Protein AF-A0A842U580-F1 (afdb_monomer_lite)

Foldseek 3Di:
DPFDWFKWADDDDPVCVVVVCNQDTDGDPPDDLVLADPLQSVLVVVQVVQVWHWGIWTAGNSNQTAETATEQGDSDPRARQNHAEYHYEHAAWDDLVHVLNHLNHQYYATAYADAADQSVLSNQNHAYYHYHHAHHAAHPAQHEDANHAEYHYHYAHHQDLQRLLSYHHQNHAYYHPAQYQHADPLECPSCLSNQNYAEYEHDNYAHAEADYDHANARHAYYEHAHYAHQYYPEDAHPARHAEYEHANYCHQAQDHCLHHARHAEYEHENHLHLYDPNPVNHPHHFAYDYPPPPGCDDVPLVVNLVVNVVSLQDPADDDADPDPDFPPDPPPDDDDPPPDFDFPDKDDLDPFWIWTFTQDVPNPDATDIFIGGNNGTDHFDFRDGQHDDPVCVVVVVPQPASVSSSVSRDPPRDDDDPCVVPPDHNVSNRVVVNVLSNSCVVVLNPCRSDPPRPSQVVLVSVVVVPDPSSLVVNLVVLLCCQQAPDPVSVVVCVVVVVCVSDDPVSVVPRDRD

Secondary structure (DSSP, 8-state):
--PPPEEEEEP-SHHHHHTT-TT-EEE-TT--GGGS-HHHHHHHHHHHHTT-EEEEEEE-TTS-EEEEEEES---TT---TT--EEEEE-TT---HHHHHH-TT-SEEEEES--S--GGGGG-TT--EEEEEESS-----S-EE-TT--EEEEEES----GGGGGGEE-TT--EEE-TTS-----S-SGGGTT-TT--EEE--SS---EEEE-S--TT--EEE--SS---EEEEE---TT--EEE--SS---B--S-TT-TT--EEE-TT----B-TTGGG-TT--EEE-TT---S-SSHHHHHHHHHHHHS----------S-----------SS---PPPEEEEEEEETTEEEEEEPPTTS-SS-EEEEEETTEE------------TTSHHHHTT--SHHHHHHHH-S-TTS---GGGS---HHHHHHHHHHHHHHHHHTTT-TTSS-HHHHHHHHHHHHHTT-HHHHHHHHHHHHHHHHHS-HHHHHHHHHTTGGGGS-HHHHHH----

Sequence (513 aa):
MNSKLYYLRFARTSEEREKGLEDRLVMDDDVELNKIHPEDLKTILSLIKRNATIRECGIDEAGCIKDLDLYESDPGDASLPYLRSLTYRNTSGVSEEFVLRHKKLEELHIAGDNARLSWLGHLPNLKYLNFFSRTLTSIQESVKLLLLEELTFSVKSFPSLESFSNLDAPQLKKLDLSSNQISDLCDFEPLAHLTGLEELNISQNEVRILDVSSELPNLRRLDLSNNQIEKIVRIKNLPKLEFLDLCVNPLTALEGFGHLPSLKEIHIYQSPVVSVADLDNLPRLGAIRDFKGDEFASEEKLRHFVIAVKKMGFRAALEYGHEARFDDDYEYGTLFPVVGSPVLRSQRIKPYLEVKLKEPWGGVGPPEVLVYVAGKRFRQCAYLLLQFSTGDVERLERVKSIDDAAETLNRSLHGRYPAKELNISPETEFWAHASNLQAWVEHDYDTRLLHRSLAFPLLKRLTELGDPAAKRAFKEEIARRYAEGNQTVRTFLEEEGYLELLTDDEKHSLKPI

pLDDT: mean 71.79, std 19.75, range [25.0, 98.44]

Structure (mmCIF, N/CA/C/O backbone):
data_AF-A0A842U580-F1
#
_entry.id   AF-A0A842U580-F1
#
loop_
_atom_site.group_PDB
_atom_site.id
_atom_site.type_symbol
_atom_site.label_atom_id
_atom_site.label_alt_id
_atom_site.label_comp_id
_atom_site.label_asym_id
_atom_site.label_entity_id
_atom_site.label_seq_id
_atom_site.pdbx_PDB_ins_code
_atom_site.Cartn_x
_atom_site.Cartn_y
_atom_site.Cartn_z
_atom_site.occupancy
_atom_site.B_iso_or_equiv
_atom_site.auth_seq_id
_atom_site.auth_comp_id
_atom_site.auth_asym_id
_atom_site.auth_atom_id
_atom_site.pdbx_PDB_model_num
ATOM 1 N N . MET A 1 1 ? -27.219 -7.257 12.786 1.00 28.50 1 MET A N 1
ATOM 2 C CA . MET A 1 1 ? -28.533 -6.627 13.035 1.00 28.50 1 MET A CA 1
ATOM 3 C C . MET A 1 1 ? -28.237 -5.209 13.468 1.00 28.50 1 MET A C 1
ATOM 5 O O . MET A 1 1 ? -27.720 -5.038 14.560 1.00 28.50 1 MET A O 1
ATOM 9 N N . ASN A 1 2 ? -28.447 -4.234 12.582 1.00 30.77 2 ASN A N 1
ATOM 10 C CA . ASN A 1 2 ? -28.221 -2.822 12.884 1.00 30.77 2 ASN A CA 1
ATOM 11 C C . ASN A 1 2 ? -29.332 -2.353 13.826 1.00 30.77 2 ASN A C 1
ATOM 13 O O . ASN A 1 2 ? -30.390 -1.928 13.365 1.00 30.77 2 ASN A O 1
ATOM 17 N N . SER A 1 3 ? -29.125 -2.503 15.135 1.00 40.91 3 SER A N 1
ATOM 18 C CA . SER A 1 3 ? -29.920 -1.788 16.131 1.00 40.91 3 SER A CA 1
ATOM 19 C C . SER A 1 3 ? -29.716 -0.300 15.885 1.00 40.91 3 SER A C 1
ATOM 21 O O . SER A 1 3 ? -28.572 0.152 15.838 1.00 40.91 3 SER A O 1
ATOM 23 N N . LYS A 1 4 ? -30.801 0.453 15.686 1.00 45.75 4 LYS A N 1
ATOM 24 C CA . LYS A 1 4 ? -30.717 1.915 15.643 1.00 45.75 4 LYS A CA 1
ATOM 25 C C . LYS A 1 4 ? -30.105 2.387 16.959 1.00 45.75 4 LYS A C 1
ATOM 27 O O . LYS A 1 4 ? -30.684 2.141 18.013 1.00 45.75 4 LYS A O 1
ATOM 32 N N . LEU A 1 5 ? -28.940 3.016 16.874 1.00 53.56 5 LEU A N 1
ATOM 33 C CA . LEU A 1 5 ? -28.308 3.699 17.990 1.00 53.56 5 LEU A CA 1
ATOM 34 C C . LEU A 1 5 ? -28.787 5.143 17.981 1.00 53.56 5 LEU A C 1
ATOM 36 O O . LEU A 1 5 ? -28.793 5.798 16.939 1.00 53.56 5 LEU A O 1
ATOM 40 N N . TYR A 1 6 ? -29.228 5.610 19.139 1.00 55.28 6 TYR A N 1
ATOM 41 C CA . TYR A 1 6 ? -29.557 7.011 19.348 1.00 55.28 6 TYR A CA 1
ATOM 42 C C . TYR A 1 6 ? -28.368 7.686 20.021 1.00 55.28 6 TYR A C 1
ATOM 44 O O . TYR A 1 6 ? -27.931 7.209 21.070 1.00 55.28 6 TYR A O 1
ATOM 52 N N . TYR A 1 7 ? -27.853 8.758 19.419 1.00 53.00 7 TYR A N 1
ATOM 53 C CA . TYR A 1 7 ? -26.649 9.440 19.882 1.00 53.00 7 TYR A CA 1
ATOM 54 C C . TYR A 1 7 ? -26.977 10.659 20.734 1.00 53.00 7 TYR A C 1
ATOM 56 O O . TYR A 1 7 ? -27.822 11.481 20.388 1.00 53.00 7 TYR A O 1
ATOM 64 N N . LEU A 1 8 ? -26.297 10.767 21.872 1.00 59.34 8 LEU A N 1
ATOM 65 C CA . LEU A 1 8 ? -26.447 11.876 22.810 1.00 59.34 8 LEU A CA 1
ATOM 66 C C . LEU A 1 8 ? -25.186 12.722 22.800 1.00 59.34 8 LEU A C 1
ATOM 68 O O . LEU A 1 8 ? -24.102 12.202 23.072 1.00 59.34 8 LEU A O 1
ATOM 72 N N . ARG A 1 9 ? -25.324 14.022 22.533 1.00 51.38 9 ARG A N 1
ATOM 73 C CA . ARG A 1 9 ? -24.218 14.975 22.633 1.00 51.38 9 ARG A CA 1
ATOM 74 C C . ARG A 1 9 ? -24.347 15.799 23.912 1.00 51.38 9 ARG A C 1
ATOM 76 O O . ARG A 1 9 ? -25.419 15.979 24.474 1.00 51.38 9 ARG A O 1
ATOM 83 N N . PHE A 1 10 ? -23.231 16.312 24.405 1.00 54.91 10 PHE A N 1
ATOM 84 C CA . PHE A 1 10 ? -23.255 17.419 25.358 1.00 54.91 10 PHE A CA 1
ATOM 85 C C . PHE A 1 10 ? -23.065 18.729 24.592 1.00 54.91 10 PHE A C 1
ATOM 87 O O . PHE A 1 10 ? -22.198 18.801 23.714 1.00 54.91 10 PHE A O 1
ATOM 94 N N . ALA A 1 11 ? -23.864 19.749 24.928 1.00 45.41 11 ALA A N 1
ATOM 95 C CA . ALA A 1 11 ? -23.719 21.106 24.406 1.00 45.41 11 ALA A CA 1
ATOM 96 C C . ALA A 1 11 ? -22.270 21.585 24.570 1.00 45.41 11 ALA A C 1
ATOM 98 O O . ALA A 1 11 ? -21.667 21.467 25.640 1.00 45.41 11 ALA A O 1
ATOM 99 N N . ARG A 1 12 ? -21.679 22.082 23.484 1.00 46.88 12 ARG A N 1
ATOM 100 C CA . ARG A 1 12 ? -20.253 22.452 23.423 1.00 46.88 12 ARG A CA 1
ATOM 101 C C . ARG A 1 12 ? -19.995 23.756 22.681 1.00 46.88 12 ARG A C 1
ATOM 103 O O . ARG A 1 12 ? -18.831 24.112 22.504 1.00 46.88 12 ARG A O 1
ATOM 110 N N . THR A 1 13 ? -21.020 24.481 22.252 1.00 46.06 13 THR A N 1
ATOM 111 C CA . THR A 1 13 ? -20.805 25.773 21.594 1.00 46.06 13 THR A CA 1
ATOM 112 C C . THR A 1 13 ? -20.714 26.903 22.621 1.00 46.06 13 THR A C 1
ATOM 114 O O . THR A 1 13 ? -21.336 26.878 23.683 1.00 46.06 13 THR A O 1
ATOM 117 N N . SER A 1 14 ? -19.908 27.917 22.308 1.00 44.72 14 SER A N 1
ATOM 118 C CA . SER A 1 14 ? -19.791 29.154 23.088 1.00 44.72 14 SER A CA 1
ATOM 119 C C . SER A 1 14 ? -21.133 29.886 23.248 1.00 44.72 14 SER A C 1
ATOM 121 O O . SER A 1 14 ? -21.361 30.491 24.290 1.00 44.72 14 SER A O 1
ATOM 123 N N . GLU A 1 15 ? -22.049 29.751 22.282 1.00 44.06 15 GLU A N 1
ATOM 124 C CA . GLU A 1 15 ? -23.432 30.255 22.370 1.00 44.06 15 GLU A CA 1
ATOM 125 C C . GLU A 1 15 ? -24.291 29.510 23.408 1.00 44.06 15 GLU A C 1
ATOM 127 O O . GLU A 1 15 ? -25.162 30.105 24.042 1.00 44.06 15 GLU A O 1
ATOM 132 N N . GLU A 1 16 ? -24.074 28.208 23.610 1.00 46.56 16 GLU A N 1
ATOM 133 C CA . GLU A 1 16 ? -24.818 27.412 24.600 1.00 46.56 16 GLU A CA 1
ATOM 134 C C . GLU A 1 16 ? -24.344 27.684 26.035 1.00 46.56 16 GLU A C 1
ATOM 136 O O . GLU A 1 16 ? -25.154 27.651 26.966 1.00 46.56 16 GLU A O 1
ATOM 141 N N . ARG A 1 17 ? -23.061 28.036 26.210 1.00 44.53 17 ARG A N 1
ATOM 142 C CA . ARG A 1 17 ? -22.515 28.523 27.490 1.00 44.53 17 ARG A CA 1
ATOM 143 C C . ARG A 1 17 ? -23.119 29.866 27.896 1.00 44.53 17 ARG A C 1
ATOM 145 O O . ARG A 1 17 ? -23.518 30.028 29.045 1.00 44.53 17 ARG A O 1
ATOM 152 N N . GLU A 1 18 ? -23.288 30.795 26.952 1.00 45.78 18 GLU A N 1
ATOM 153 C CA . GLU A 1 18 ? -23.950 32.086 27.215 1.00 45.78 18 GLU A CA 1
ATOM 154 C C . GLU A 1 18 ? -25.431 31.943 27.606 1.00 45.78 18 GLU A C 1
ATOM 156 O O . GLU A 1 18 ? -25.970 32.794 28.313 1.00 45.78 18 GLU A O 1
ATOM 161 N N . LYS A 1 19 ? -26.092 30.846 27.211 1.00 47.66 19 LYS A N 1
ATOM 162 C CA . LYS A 1 19 ? -27.490 30.546 27.571 1.00 47.66 19 LYS A CA 1
ATOM 163 C C . LYS A 1 19 ? -27.661 29.842 28.926 1.00 47.66 19 LYS A C 1
ATOM 165 O O . LYS A 1 19 ? -28.791 29.508 29.282 1.00 47.66 19 LYS A O 1
ATOM 170 N N . GLY A 1 20 ? -26.588 29.613 29.690 1.00 39.91 20 GLY A N 1
ATOM 171 C CA . GLY A 1 20 ? -26.664 28.999 31.024 1.00 39.91 20 GLY A CA 1
ATOM 172 C C . GLY A 1 20 ? -27.036 27.510 31.015 1.00 39.91 20 GLY A C 1
ATOM 173 O O . GLY A 1 20 ? -27.621 27.013 31.976 1.00 39.91 20 GLY A O 1
ATOM 174 N N . LEU A 1 21 ? -26.726 26.795 29.927 1.00 44.97 21 LEU A N 1
ATOM 175 C CA . LEU A 1 21 ? -27.009 25.362 29.751 1.00 44.97 21 LEU A CA 1
ATOM 176 C C . LEU A 1 21 ? -25.854 24.448 30.203 1.00 44.97 21 LEU A C 1
ATOM 178 O O . LEU A 1 21 ? -25.861 23.266 29.866 1.00 44.97 21 LEU A O 1
ATOM 182 N N . GLU A 1 22 ? -24.889 24.969 30.971 1.00 41.59 22 GLU A N 1
ATOM 183 C CA . GLU A 1 22 ? -23.605 24.312 31.292 1.00 41.59 22 GLU A CA 1
ATOM 184 C C . GLU A 1 22 ? -23.714 22.934 31.983 1.00 41.59 22 GLU A C 1
ATOM 186 O O . GLU A 1 22 ? -22.737 22.194 31.987 1.00 41.59 22 GLU A O 1
ATOM 191 N N . ASP A 1 23 ? -24.902 22.521 32.442 1.00 40.62 23 ASP A N 1
ATOM 192 C CA . ASP A 1 23 ? -25.128 21.255 33.159 1.00 40.62 23 ASP A CA 1
ATOM 193 C C . ASP A 1 23 ? -26.202 20.331 32.541 1.00 40.62 23 ASP A C 1
ATOM 195 O O . ASP A 1 23 ? -26.726 19.437 33.216 1.00 40.62 23 ASP A O 1
ATOM 199 N N . ARG A 1 24 ? -26.602 20.525 31.276 1.00 44.38 24 ARG A N 1
ATOM 200 C CA . ARG A 1 24 ? -27.697 19.739 30.668 1.00 44.38 24 ARG A CA 1
ATOM 201 C C . ARG A 1 24 ? -27.220 18.828 29.535 1.00 44.38 24 ARG A C 1
ATOM 203 O O . ARG A 1 24 ? -26.584 19.287 28.593 1.00 44.38 24 ARG A O 1
ATOM 210 N N . LEU A 1 25 ? -27.585 17.539 29.612 1.00 48.31 25 LEU A N 1
ATOM 211 C CA . LEU A 1 25 ? -27.596 16.636 28.453 1.00 48.31 25 LEU A CA 1
ATOM 212 C C . LEU A 1 25 ? -28.415 17.311 27.345 1.00 48.31 25 LEU A C 1
ATOM 214 O O . LEU A 1 25 ? -29.611 17.537 27.537 1.00 48.31 25 LEU A O 1
ATOM 218 N N . VAL A 1 26 ? -27.788 17.633 26.215 1.00 48.31 26 VAL A N 1
ATOM 219 C CA . VAL A 1 26 ? -28.488 18.153 25.036 1.00 48.31 26 VAL A CA 1
ATOM 220 C C . VAL A 1 26 ? -28.584 17.015 24.038 1.00 48.31 26 VAL A C 1
ATOM 222 O O . VAL A 1 26 ? -27.682 16.742 23.255 1.00 48.31 26 VAL A O 1
ATOM 225 N N . MET A 1 27 ? -29.683 16.284 24.160 1.00 49.81 27 MET A N 1
ATOM 226 C CA . MET A 1 27 ? -30.027 15.194 23.259 1.00 49.81 27 MET A CA 1
ATOM 227 C C . MET A 1 27 ? -30.170 15.724 21.833 1.00 49.81 27 MET A C 1
ATOM 229 O O . MET A 1 27 ? -30.630 16.851 21.657 1.00 49.81 27 MET A O 1
ATOM 233 N N . ASP A 1 28 ? -29.840 14.902 20.833 1.00 50.12 28 ASP A N 1
ATOM 234 C CA . ASP A 1 28 ? -30.402 15.110 19.495 1.00 50.12 28 ASP A CA 1
ATOM 235 C C . ASP A 1 28 ? -31.937 15.145 19.615 1.00 50.12 28 ASP A C 1
ATOM 237 O O . ASP A 1 28 ? -32.496 14.441 20.465 1.00 50.12 28 ASP A O 1
ATOM 241 N N . ASP A 1 29 ? -32.600 15.956 18.787 1.00 46.53 29 ASP A N 1
ATOM 242 C CA . ASP A 1 29 ? -33.983 16.452 18.955 1.00 46.53 29 ASP A CA 1
ATOM 243 C C . ASP A 1 29 ? -35.097 15.378 19.156 1.00 46.53 29 ASP A C 1
ATOM 245 O O . ASP A 1 29 ? -36.244 15.729 19.427 1.00 46.53 29 ASP A O 1
ATOM 249 N N . ASP A 1 30 ? -34.784 14.075 19.118 1.00 49.38 30 ASP A N 1
ATOM 250 C CA . ASP A 1 30 ? -35.731 12.945 19.163 1.00 49.38 30 ASP A CA 1
ATOM 251 C C . ASP A 1 30 ? -35.562 11.951 20.347 1.00 49.38 30 ASP A C 1
ATOM 253 O O . ASP A 1 30 ? -36.291 10.943 20.448 1.00 49.38 30 ASP A O 1
ATOM 257 N N . VAL A 1 31 ? -34.622 12.178 21.275 1.00 54.09 31 VAL A N 1
ATOM 258 C CA . VAL A 1 31 ? -34.337 11.234 22.380 1.00 54.09 31 VAL A CA 1
ATOM 259 C C . VAL A 1 31 ? -34.688 11.850 23.734 1.00 54.09 31 VAL A C 1
ATOM 261 O O . VAL A 1 31 ? -34.175 12.889 24.127 1.00 54.09 31 VAL A O 1
ATOM 264 N N . GLU A 1 32 ? -35.581 11.198 24.479 1.00 60.66 32 GLU A N 1
ATOM 265 C CA . GLU A 1 32 ? -35.983 11.619 25.825 1.00 60.66 32 GLU A CA 1
ATOM 266 C C . GLU A 1 32 ? -35.205 10.825 26.894 1.00 60.66 32 GLU A C 1
ATOM 268 O O . GLU A 1 32 ? -34.912 9.644 26.706 1.00 60.66 32 GLU A O 1
ATOM 273 N N . LEU A 1 33 ? -34.857 11.450 28.036 1.00 63.16 33 LEU A N 1
ATOM 274 C CA . LEU A 1 33 ? -34.000 10.842 29.087 1.00 63.16 33 LEU A CA 1
ATOM 275 C C . LEU A 1 33 ? -34.626 9.578 29.688 1.00 63.16 33 LEU A C 1
ATOM 277 O O . LEU A 1 33 ? -33.924 8.711 30.201 1.00 63.16 33 LEU A O 1
ATOM 281 N N . ASN A 1 34 ? -35.950 9.478 29.601 1.00 66.94 34 ASN A N 1
ATOM 282 C CA . ASN A 1 34 ? -36.748 8.330 30.019 1.00 66.94 34 ASN A CA 1
ATOM 283 C C . ASN A 1 34 ? -36.540 7.080 29.140 1.00 66.94 34 ASN A C 1
ATOM 285 O O . ASN A 1 34 ? -36.937 5.996 29.561 1.00 66.94 34 ASN A O 1
ATOM 289 N N . LYS A 1 35 ? -35.926 7.210 27.953 1.00 75.19 35 LYS A N 1
ATOM 290 C CA . LYS A 1 35 ? -35.611 6.084 27.065 1.00 75.19 35 LYS A CA 1
ATOM 291 C C . LYS A 1 35 ? -34.344 5.345 27.490 1.00 75.19 35 LYS A C 1
ATOM 293 O O . LYS A 1 35 ? -34.139 4.236 27.023 1.00 75.19 35 LYS A O 1
ATOM 298 N N . ILE A 1 36 ? -33.505 5.926 28.354 1.00 82.00 36 ILE A N 1
ATOM 299 C CA . ILE A 1 36 ? -32.275 5.288 28.844 1.00 82.00 36 ILE A CA 1
ATOM 300 C C . ILE A 1 36 ? -32.611 4.395 30.039 1.00 82.00 36 ILE A C 1
ATOM 302 O O . ILE A 1 36 ? -33.335 4.799 30.951 1.00 82.00 36 ILE A O 1
ATOM 306 N N . HIS A 1 37 ? -32.042 3.192 30.068 1.00 87.81 37 HIS A N 1
ATOM 307 C CA . HIS A 1 37 ? -32.190 2.271 31.186 1.00 87.81 37 HIS A CA 1
ATOM 308 C C . HIS A 1 37 ? -31.755 2.950 32.508 1.00 87.81 37 HIS A C 1
ATOM 310 O O . HIS A 1 37 ? -30.664 3.525 32.560 1.00 87.81 37 HIS A O 1
ATOM 316 N N . PRO A 1 38 ? -32.544 2.883 33.603 1.00 85.25 38 PRO A N 1
ATOM 317 C CA . PRO A 1 38 ? -32.305 3.688 34.808 1.00 85.25 38 PRO A CA 1
ATOM 318 C C . PRO A 1 38 ? -30.914 3.526 35.441 1.00 85.25 38 PRO A C 1
ATOM 320 O O . PRO A 1 38 ? -30.326 4.504 35.903 1.00 85.25 38 PRO A O 1
ATOM 323 N N . GLU A 1 39 ? -30.368 2.307 35.448 1.00 87.62 39 GLU A N 1
ATOM 324 C CA . GLU A 1 39 ? -29.025 2.041 35.992 1.00 87.62 39 GLU A CA 1
ATOM 325 C C . GLU A 1 39 ? -27.901 2.592 35.101 1.00 87.62 39 GLU A C 1
ATOM 327 O O . GLU A 1 39 ? -26.893 3.097 35.605 1.00 87.62 39 GLU A O 1
ATOM 332 N N . ASP A 1 40 ? -28.092 2.572 33.781 1.00 88.25 40 ASP A N 1
ATOM 333 C CA . ASP A 1 40 ? -27.128 3.136 32.836 1.00 88.25 40 ASP A CA 1
ATOM 334 C C . ASP A 1 40 ? -27.155 4.667 32.936 1.00 88.25 40 ASP A C 1
ATOM 336 O O . ASP A 1 40 ? -26.106 5.303 33.045 1.00 88.25 40 ASP A O 1
ATOM 340 N N . LEU A 1 41 ? -28.350 5.263 33.038 1.00 84.62 41 LEU A N 1
ATOM 341 C CA . LEU A 1 41 ? -28.523 6.695 33.286 1.00 84.62 41 LEU A CA 1
ATOM 342 C C . LEU A 1 41 ? -27.860 7.125 34.603 1.00 84.62 41 LEU A C 1
ATOM 344 O O . LEU A 1 41 ? -27.151 8.130 34.640 1.00 84.62 41 LEU A O 1
ATOM 348 N N . LYS A 1 42 ? -28.034 6.357 35.684 1.00 85.62 42 LYS A N 1
ATOM 349 C CA . LYS A 1 42 ? -27.370 6.618 36.970 1.00 85.62 42 LYS A CA 1
ATOM 350 C C . LYS A 1 42 ? -25.847 6.575 36.840 1.00 85.62 42 LYS A C 1
ATOM 352 O O . LYS A 1 42 ? -25.165 7.425 37.416 1.00 85.62 42 LYS A O 1
ATOM 357 N N . THR A 1 43 ? -25.324 5.626 36.067 1.00 87.44 43 THR A N 1
ATOM 358 C CA . THR A 1 43 ? -23.889 5.504 35.784 1.00 87.44 43 THR A CA 1
ATOM 359 C C . THR A 1 43 ? -23.371 6.709 35.000 1.00 87.44 43 THR A C 1
ATOM 361 O O . THR A 1 43 ? -22.384 7.319 35.409 1.00 87.44 43 THR A O 1
ATOM 364 N N . ILE A 1 44 ? -24.076 7.126 33.948 1.00 83.19 44 ILE A N 1
ATOM 365 C CA . ILE A 1 44 ? -23.742 8.321 33.160 1.00 83.19 44 ILE A CA 1
ATOM 366 C C . ILE A 1 44 ? -23.750 9.582 34.025 1.00 83.19 44 ILE A C 1
ATOM 368 O O . ILE A 1 44 ? -22.784 10.342 34.018 1.00 83.19 44 ILE A O 1
ATOM 372 N N . LEU A 1 45 ? -24.786 9.779 34.843 1.00 79.25 45 LEU A N 1
ATOM 373 C CA . LEU A 1 45 ? -24.858 10.913 35.767 1.00 79.25 45 LEU A CA 1
ATOM 374 C C . LEU A 1 45 ? -23.722 10.889 36.800 1.00 79.25 45 LEU A C 1
ATOM 376 O O . LEU A 1 45 ? -23.229 11.945 37.192 1.00 79.25 45 LEU A O 1
ATOM 380 N N . SER A 1 46 ? -23.286 9.705 37.238 1.00 82.38 46 SER A N 1
ATOM 381 C CA . SER A 1 46 ? -22.124 9.563 38.122 1.00 82.38 46 SER A CA 1
ATOM 382 C C . SER A 1 46 ? -20.815 9.942 37.425 1.00 82.38 46 SER A C 1
ATOM 384 O O . SER A 1 46 ? -19.985 10.613 38.035 1.00 82.38 46 SER A O 1
ATOM 386 N N . LEU A 1 47 ? -20.630 9.550 36.161 1.00 79.69 47 LEU A N 1
ATOM 387 C CA . LEU A 1 47 ? -19.474 9.946 35.350 1.00 79.69 47 LEU A CA 1
ATOM 388 C C . LEU A 1 47 ? -19.421 11.471 35.182 1.00 79.69 47 LEU A C 1
ATOM 390 O O . LEU A 1 47 ? -18.391 12.083 35.453 1.00 79.69 47 LEU A O 1
ATOM 394 N N . ILE A 1 48 ? -20.551 12.098 34.847 1.00 74.31 48 ILE A N 1
ATOM 395 C CA . ILE A 1 48 ? -20.659 13.561 34.711 1.00 74.31 48 ILE A CA 1
ATOM 396 C C . ILE A 1 48 ? -20.308 14.263 36.029 1.00 74.31 48 ILE A C 1
ATOM 398 O O . ILE A 1 48 ? -19.523 15.207 36.037 1.00 74.31 48 ILE A O 1
ATOM 402 N N . LYS A 1 49 ? -20.804 13.766 37.173 1.00 75.38 49 LYS A N 1
ATOM 403 C CA . LYS A 1 49 ? -20.449 14.303 38.503 1.00 75.38 49 LYS A CA 1
ATOM 404 C C . LYS A 1 49 ? -18.957 14.197 38.829 1.00 75.38 49 LYS A C 1
ATOM 406 O O . LYS A 1 49 ? -18.466 14.968 39.647 1.00 75.38 49 LYS A O 1
ATOM 411 N N . ARG A 1 50 ? -18.242 13.254 38.210 1.00 73.56 50 ARG A N 1
ATOM 412 C CA . ARG A 1 50 ? -16.779 13.104 38.295 1.00 73.56 50 ARG A CA 1
ATOM 413 C C . ARG A 1 50 ? -16.037 13.928 37.240 1.00 73.56 50 ARG A C 1
ATOM 415 O O . ARG A 1 50 ? -14.852 13.706 37.021 1.00 73.56 50 ARG A O 1
ATOM 422 N N . ASN A 1 51 ? -16.721 14.883 36.610 1.00 70.38 51 ASN A N 1
ATOM 423 C CA . ASN A 1 51 ? -16.186 15.745 35.564 1.00 70.38 51 ASN A CA 1
ATOM 424 C C . ASN A 1 51 ? -15.766 14.976 34.297 1.00 70.38 51 ASN A C 1
ATOM 426 O O . ASN A 1 51 ? -14.893 15.419 33.552 1.00 70.38 51 ASN A O 1
ATOM 430 N N . ALA A 1 52 ? -16.368 13.804 34.052 1.00 72.50 52 ALA A N 1
ATOM 431 C CA . ALA A 1 52 ? -16.110 13.053 32.837 1.00 72.50 52 ALA A CA 1
ATOM 432 C C . ALA A 1 52 ? -16.742 13.748 31.635 1.00 72.50 52 ALA A C 1
ATOM 434 O O . ALA A 1 52 ? -17.931 14.074 31.647 1.00 72.50 52 ALA A O 1
ATOM 435 N N . THR A 1 53 ? -15.967 13.916 30.567 1.00 74.38 53 THR A N 1
ATOM 436 C CA . THR A 1 53 ? -16.493 14.514 29.347 1.00 74.38 53 THR A CA 1
ATOM 437 C C . THR A 1 53 ? -16.967 13.429 28.391 1.00 74.38 53 THR A C 1
ATOM 439 O O . THR A 1 53 ? -16.156 12.777 27.734 1.00 74.38 53 THR A O 1
ATOM 442 N N . ILE A 1 54 ? -18.284 13.257 28.295 1.00 77.50 54 ILE A N 1
ATOM 443 C CA . ILE A 1 54 ? -18.921 12.326 27.357 1.00 77.50 54 ILE A CA 1
ATOM 444 C C . ILE A 1 54 ? -19.170 13.072 26.046 1.00 77.50 54 ILE A C 1
ATOM 446 O O . ILE A 1 54 ? -19.900 14.065 26.022 1.00 77.50 54 ILE A O 1
ATOM 450 N N . ARG A 1 55 ? -18.531 12.639 24.957 1.00 73.25 55 ARG A N 1
ATOM 451 C CA . ARG A 1 55 ? -18.726 13.247 23.630 1.00 73.25 55 ARG A CA 1
ATOM 452 C C . ARG A 1 55 ? -19.946 12.686 22.920 1.00 73.25 55 ARG A C 1
ATOM 454 O O . ARG A 1 55 ? -20.648 13.442 22.253 1.00 73.25 55 ARG A O 1
ATOM 461 N N . GLU A 1 56 ? -20.141 11.384 23.062 1.00 77.31 56 GLU A N 1
ATOM 462 C CA . GLU A 1 56 ? -21.150 10.614 22.359 1.00 77.31 56 GLU A CA 1
ATOM 463 C C . GLU A 1 56 ? -21.525 9.389 23.198 1.00 77.31 56 GLU A C 1
ATOM 465 O O . GLU A 1 56 ? -20.687 8.814 23.901 1.00 77.31 56 GLU A O 1
ATOM 470 N N . CYS A 1 57 ? -22.798 9.016 23.161 1.00 81.12 57 CYS A N 1
ATOM 471 C CA . CYS A 1 57 ? -23.327 7.840 23.839 1.00 81.12 57 CYS A CA 1
ATOM 472 C C . CYS A 1 57 ? -24.434 7.236 22.977 1.00 81.12 57 CYS A C 1
ATOM 474 O O . CYS A 1 57 ? -25.356 7.962 22.607 1.00 81.12 57 CYS A O 1
ATOM 476 N N . GLY A 1 58 ? -24.323 5.946 22.655 1.00 83.81 58 GLY A N 1
ATOM 477 C CA . GLY A 1 58 ? -25.278 5.194 21.843 1.00 83.81 58 GLY A CA 1
ATOM 478 C C . GLY A 1 58 ? -26.094 4.218 22.691 1.00 83.81 58 GLY A C 1
ATOM 479 O O . GLY A 1 58 ? -25.521 3.406 23.425 1.00 83.81 58 GLY A O 1
ATOM 480 N N . ILE A 1 59 ? -27.424 4.268 22.579 1.00 85.31 59 ILE A N 1
ATOM 481 C CA . ILE A 1 59 ? -28.355 3.344 23.261 1.00 85.31 59 ILE A CA 1
ATOM 482 C C . ILE A 1 59 ? -29.070 2.407 22.281 1.00 85.31 59 ILE A C 1
ATOM 484 O O . ILE A 1 59 ? -29.375 2.803 21.158 1.00 85.31 59 ILE A O 1
ATOM 488 N N . ASP A 1 60 ? -29.360 1.176 22.711 1.00 85.00 60 ASP A N 1
ATOM 489 C CA . ASP A 1 60 ? -30.190 0.230 21.953 1.00 85.00 60 ASP A CA 1
ATOM 490 C C . ASP A 1 60 ? -31.702 0.490 22.120 1.00 85.00 60 ASP A C 1
ATOM 492 O O . ASP A 1 60 ? -32.134 1.381 22.850 1.00 85.00 60 ASP A O 1
ATOM 496 N N . GLU A 1 61 ? -32.533 -0.318 21.453 1.00 81.12 61 GLU A N 1
ATOM 497 C CA . GLU A 1 61 ? -34.002 -0.234 21.541 1.00 81.12 61 GLU A CA 1
ATOM 498 C C . GLU A 1 61 ? -34.554 -0.493 22.954 1.00 81.12 61 GLU A C 1
ATOM 500 O O . GLU A 1 61 ? -35.663 -0.063 23.268 1.00 81.12 61 GLU A O 1
ATOM 505 N N . ALA A 1 62 ? -33.791 -1.184 23.807 1.00 83.75 62 ALA A N 1
ATOM 506 C CA . ALA A 1 62 ? -34.133 -1.420 25.206 1.00 83.75 62 ALA A CA 1
ATOM 507 C C . ALA A 1 62 ? -33.650 -0.285 26.130 1.00 83.75 62 ALA A C 1
ATOM 509 O O . ALA A 1 62 ? -33.860 -0.352 27.343 1.00 83.75 62 ALA A O 1
ATOM 510 N N . GLY A 1 63 ? -33.005 0.746 25.575 1.00 82.06 63 GLY A N 1
ATOM 511 C CA . GLY A 1 63 ? -32.466 1.873 26.323 1.00 82.06 63 GLY A CA 1
ATOM 512 C C . GLY A 1 63 ? -31.112 1.617 26.975 1.00 82.06 63 GLY A C 1
ATOM 513 O O . GLY A 1 63 ? -30.637 2.465 27.731 1.00 82.06 63 GLY A O 1
ATOM 514 N N . CYS A 1 64 ? -30.487 0.463 26.739 1.00 87.88 64 CYS A N 1
ATOM 515 C CA . CYS A 1 64 ? -29.185 0.129 27.307 1.00 87.88 64 CYS A CA 1
ATOM 516 C C . CYS A 1 64 ? -28.059 0.777 26.502 1.00 87.88 64 CYS A C 1
ATOM 518 O O . CYS A 1 64 ? -28.042 0.693 25.271 1.00 87.88 64 CYS A O 1
ATOM 520 N N . ILE A 1 65 ? -27.069 1.333 27.194 1.00 88.12 65 ILE A N 1
ATOM 521 C CA . ILE A 1 65 ? -25.900 1.948 26.562 1.00 88.12 65 ILE A CA 1
ATOM 522 C C . ILE A 1 65 ? -25.005 0.861 25.970 1.00 88.12 65 ILE A C 1
ATOM 524 O O . ILE A 1 65 ? -24.581 -0.070 26.663 1.00 88.12 65 ILE A O 1
ATOM 528 N N . LYS A 1 66 ? -24.729 0.979 24.671 1.00 90.88 66 LYS A N 1
ATOM 529 C CA . LYS A 1 66 ? -23.827 0.091 23.923 1.00 90.88 66 LYS A CA 1
ATOM 530 C C . LYS A 1 66 ? -22.539 0.778 23.527 1.00 90.88 66 LYS A C 1
ATOM 532 O O . LYS A 1 66 ? -21.516 0.100 23.536 1.00 90.88 66 LYS A O 1
ATOM 537 N N . ASP A 1 67 ? -22.591 2.081 23.276 1.00 90.19 67 ASP A N 1
ATOM 538 C CA . ASP A 1 67 ? -21.451 2.842 22.782 1.00 90.19 67 ASP A CA 1
ATOM 539 C C . ASP A 1 67 ? -21.203 4.051 23.674 1.00 90.19 67 ASP A C 1
ATOM 541 O O . ASP A 1 67 ? -22.148 4.725 24.093 1.00 90.19 67 ASP A O 1
ATOM 545 N N . LEU A 1 68 ? -19.937 4.329 23.971 1.00 89.88 68 LEU A N 1
ATOM 546 C CA . LEU A 1 68 ? -19.552 5.444 24.830 1.00 89.88 68 LEU A CA 1
ATOM 547 C C . LEU A 1 68 ? -18.228 6.065 24.364 1.00 89.88 68 LEU A C 1
ATOM 549 O O . LEU A 1 68 ? -17.229 5.355 24.274 1.00 89.88 68 LEU A O 1
ATOM 553 N N . ASP A 1 69 ? -18.198 7.382 24.130 1.00 87.88 69 ASP A N 1
ATOM 554 C CA . ASP A 1 69 ? -16.972 8.169 23.892 1.00 87.88 69 ASP A CA 1
ATOM 555 C C . ASP A 1 69 ? -16.662 9.055 25.107 1.00 87.88 69 ASP A C 1
ATOM 557 O O . ASP A 1 69 ? -17.344 10.053 25.370 1.00 87.88 69 ASP A O 1
ATOM 561 N N . LEU A 1 70 ? -15.616 8.674 25.843 1.00 85.88 70 LEU A N 1
ATOM 562 C CA . LEU A 1 70 ? -15.076 9.370 27.005 1.00 85.88 70 LEU A CA 1
ATOM 563 C C . LEU A 1 70 ? -13.792 10.129 26.659 1.00 85.88 70 LEU A C 1
ATOM 565 O O . LEU A 1 70 ? -12.853 9.585 26.072 1.00 85.88 70 LEU A O 1
ATOM 569 N N . TYR A 1 71 ? -13.714 11.376 27.122 1.00 80.69 71 TYR A N 1
ATOM 570 C CA . TYR A 1 71 ? -12.561 12.253 26.949 1.00 80.69 71 TYR A CA 1
ATOM 571 C C . TYR A 1 71 ? -12.082 12.820 28.297 1.00 80.69 71 TYR A C 1
ATOM 573 O O . TYR A 1 71 ? -12.882 13.387 29.041 1.00 80.69 71 TYR A O 1
ATOM 581 N N . GLU A 1 72 ? -10.781 12.683 28.583 1.00 69.12 72 GLU A N 1
ATOM 582 C CA . GLU A 1 72 ? -10.072 13.248 29.752 1.00 69.12 72 GLU A CA 1
ATOM 583 C C . GLU A 1 72 ? -10.806 13.043 31.090 1.00 69.12 72 GLU A C 1
ATOM 585 O O . GLU A 1 72 ? -10.998 13.968 31.874 1.00 69.12 72 GLU A O 1
ATOM 590 N N . SER A 1 73 ? -11.240 11.809 31.353 1.00 69.75 73 SER A N 1
ATOM 591 C CA . SER A 1 73 ? -12.047 11.469 32.527 1.00 69.75 73 SER A CA 1
ATOM 592 C C . SER A 1 73 ? -11.441 10.344 33.355 1.00 69.75 73 SER A C 1
ATOM 594 O O . SER A 1 73 ? -10.966 9.363 32.783 1.00 69.75 73 SER A O 1
ATOM 596 N N . ASP A 1 74 ? -11.565 10.421 34.681 1.00 72.62 74 ASP A N 1
ATOM 597 C CA . ASP A 1 74 ? -11.453 9.253 35.560 1.00 72.62 74 ASP A CA 1
ATOM 598 C C . ASP A 1 74 ? -12.845 8.610 35.724 1.00 72.62 74 ASP A C 1
ATOM 600 O O . ASP A 1 74 ? -13.716 9.175 36.396 1.00 72.62 74 ASP A O 1
ATOM 604 N N . PRO A 1 75 ? -13.105 7.451 35.096 1.00 76.25 75 PRO A N 1
ATOM 605 C CA . PRO A 1 75 ? -14.404 6.803 35.188 1.00 76.25 75 PRO A CA 1
ATOM 606 C C . PRO A 1 75 ? -14.672 6.181 36.572 1.00 76.25 75 PRO A C 1
ATOM 608 O O . PRO A 1 75 ? -15.827 5.885 36.904 1.00 76.25 75 PRO A O 1
ATOM 611 N N . GLY A 1 76 ? -13.646 6.009 37.413 1.00 78.19 76 GLY A N 1
ATOM 612 C CA . GLY A 1 76 ? -13.742 5.347 38.712 1.00 78.19 76 GLY A CA 1
ATOM 613 C C . GLY A 1 76 ? -14.389 3.960 38.622 1.00 78.19 76 GLY A C 1
ATOM 614 O O . GLY A 1 76 ? -13.993 3.114 37.826 1.00 78.19 76 GLY A O 1
ATOM 615 N N . ASP A 1 77 ? -15.410 3.718 39.444 1.00 79.62 77 ASP A N 1
ATOM 616 C CA . ASP A 1 77 ? -16.131 2.442 39.537 1.00 79.62 77 ASP A CA 1
ATOM 617 C C . ASP A 1 77 ? -17.330 2.275 38.578 1.00 79.62 77 ASP A C 1
ATOM 619 O O . ASP A 1 77 ? -18.082 1.306 38.723 1.00 79.62 77 ASP A O 1
ATOM 623 N N . ALA A 1 78 ? -17.509 3.173 37.604 1.00 84.44 78 ALA A N 1
ATOM 624 C CA . ALA A 1 78 ? -18.605 3.100 36.638 1.00 84.44 78 ALA A CA 1
ATOM 625 C C . ALA A 1 78 ? -18.631 1.756 35.881 1.00 84.44 78 ALA A C 1
ATOM 627 O O . ALA A 1 78 ? -17.588 1.197 35.533 1.00 84.44 78 ALA A O 1
ATOM 628 N N . SER A 1 79 ? -19.834 1.232 35.631 1.00 87.69 79 SER A N 1
ATOM 629 C CA . SER A 1 79 ? -20.033 -0.058 34.967 1.00 87.69 79 SER A CA 1
ATOM 630 C C . SER A 1 79 ? -21.273 -0.027 34.083 1.00 87.69 79 SER A C 1
ATOM 632 O O . SER A 1 79 ? -22.373 0.232 34.565 1.00 87.69 79 SER A O 1
ATOM 634 N N . LEU A 1 80 ? -21.087 -0.320 32.798 1.00 90.25 80 LEU A N 1
ATOM 635 C CA . LEU A 1 80 ? -22.142 -0.406 31.793 1.00 90.25 80 LEU A CA 1
ATOM 636 C C . LEU A 1 80 ? -22.188 -1.847 31.253 1.00 90.25 80 LEU A C 1
ATOM 638 O O . LEU A 1 80 ? -21.475 -2.192 30.311 1.00 90.25 80 LEU A O 1
ATOM 642 N N . PRO A 1 81 ? -22.999 -2.748 31.837 1.00 88.12 81 PRO A N 1
ATOM 643 C CA . PRO A 1 81 ? -22.900 -4.200 31.621 1.00 88.12 81 PRO A CA 1
ATOM 644 C C . PRO A 1 81 ? -23.232 -4.669 30.194 1.00 88.12 81 PRO A C 1
ATOM 646 O O . PRO A 1 81 ? -23.073 -5.851 29.865 1.00 88.12 81 PRO A O 1
ATOM 649 N N . TYR A 1 82 ? -23.730 -3.765 29.354 1.00 90.94 82 TYR A N 1
ATOM 650 C CA . TYR A 1 82 ? -24.082 -4.021 27.965 1.00 90.94 82 TYR A CA 1
ATOM 651 C C . TYR A 1 82 ? -23.195 -3.296 26.952 1.00 90.94 82 TYR A C 1
ATOM 653 O O . TYR A 1 82 ? -23.440 -3.463 25.758 1.00 90.94 82 TYR A O 1
ATOM 661 N N . LEU A 1 83 ? -22.179 -2.563 27.414 1.00 93.69 83 LEU A N 1
ATOM 662 C CA . LEU A 1 83 ? -21.263 -1.816 26.562 1.00 93.69 83 LEU A CA 1
ATOM 663 C C . LEU A 1 83 ? -20.542 -2.754 25.585 1.00 93.69 83 LEU A C 1
ATOM 665 O O . LEU A 1 83 ? -19.986 -3.780 25.990 1.00 93.69 83 LEU A O 1
ATOM 669 N N . ARG A 1 84 ? -20.590 -2.396 24.302 1.00 94.88 84 ARG A N 1
ATOM 670 C CA . ARG A 1 84 ? -19.989 -3.110 23.170 1.00 94.88 84 ARG A CA 1
ATOM 671 C C . ARG A 1 84 ? -18.902 -2.287 22.491 1.00 94.88 84 ARG A C 1
ATOM 673 O O . ARG A 1 84 ? -17.906 -2.883 22.099 1.00 94.88 84 ARG A O 1
ATOM 680 N N . SER A 1 85 ? -19.064 -0.968 22.409 1.00 95.50 85 SER A N 1
ATOM 681 C CA . SER A 1 85 ? -18.054 -0.050 21.890 1.00 95.50 85 SER A CA 1
ATOM 682 C C . SER A 1 85 ? -17.645 0.959 22.957 1.00 95.50 85 SER A C 1
ATOM 684 O O . SER A 1 85 ? -18.483 1.564 23.631 1.00 95.50 85 SER A O 1
ATOM 686 N N . LEU A 1 86 ? -16.340 1.139 23.136 1.00 93.38 86 LEU A N 1
ATOM 687 C CA . LEU A 1 86 ? -15.789 2.141 24.039 1.00 93.38 86 LEU A CA 1
ATOM 688 C C . LEU A 1 86 ? -14.691 2.917 23.328 1.00 93.38 86 LEU A C 1
ATOM 690 O O . LEU A 1 86 ? -13.652 2.360 22.986 1.00 93.38 86 LEU A O 1
ATOM 694 N N . THR A 1 87 ? -14.888 4.222 23.192 1.00 90.94 87 THR A N 1
ATOM 695 C CA . THR A 1 87 ? -13.807 5.163 22.919 1.00 90.94 87 THR A CA 1
ATOM 696 C C . THR A 1 87 ? -13.392 5.817 24.225 1.00 90.94 87 THR A C 1
ATOM 698 O O . THR A 1 87 ? -14.209 6.422 24.914 1.00 90.94 87 THR A O 1
ATOM 701 N N . TYR A 1 88 ? -12.117 5.705 24.585 1.00 88.56 88 TYR A N 1
ATOM 702 C CA . TYR A 1 88 ? -11.577 6.314 25.788 1.00 88.56 88 TYR A CA 1
ATOM 703 C C . TYR A 1 88 ? -10.253 7.015 25.493 1.00 88.56 88 TYR A C 1
ATOM 705 O O . TYR A 1 88 ? -9.210 6.398 25.270 1.00 88.56 88 TYR A O 1
ATOM 713 N N . ARG A 1 89 ? -10.311 8.348 25.478 1.00 84.06 89 ARG A N 1
ATOM 714 C CA . ARG A 1 89 ? -9.168 9.217 25.197 1.00 84.06 89 ARG A CA 1
ATOM 715 C C . ARG A 1 89 ? -8.722 9.886 26.488 1.00 84.06 89 ARG A C 1
ATOM 717 O O . ARG A 1 89 ? -9.429 10.744 27.017 1.00 84.06 89 ARG A O 1
ATOM 724 N N . ASN A 1 90 ? -7.551 9.514 26.989 1.00 78.94 90 ASN A N 1
ATOM 725 C CA . ASN A 1 90 ? -6.962 10.112 28.178 1.00 78.94 90 ASN A CA 1
ATOM 726 C C . ASN A 1 90 ? -5.451 10.278 28.002 1.00 78.94 90 ASN A C 1
ATOM 728 O O . ASN A 1 90 ? -4.730 9.325 27.724 1.00 78.94 90 ASN A O 1
ATOM 732 N N . THR A 1 91 ? -4.956 11.497 28.203 1.00 71.56 91 THR A N 1
ATOM 733 C CA . THR A 1 91 ? -3.539 11.824 28.016 1.00 71.56 91 THR A CA 1
ATOM 734 C C . THR A 1 91 ? -2.614 11.048 28.955 1.00 71.56 91 THR A C 1
ATOM 736 O O . THR A 1 91 ? -1.492 10.753 28.556 1.00 71.56 91 THR A O 1
ATOM 739 N N . SER A 1 92 ? -3.072 10.671 30.154 1.00 74.44 92 SER A N 1
ATOM 740 C CA . SER A 1 92 ? -2.295 9.882 31.121 1.00 74.44 92 SER A CA 1
ATOM 741 C C . SER A 1 92 ? -2.386 8.364 30.919 1.00 74.44 92 SER A C 1
ATOM 743 O O . SER A 1 92 ? -1.726 7.620 31.642 1.00 74.44 92 SER A O 1
ATOM 745 N N . GLY A 1 93 ? -3.174 7.902 29.944 1.00 74.38 93 GLY A N 1
ATOM 746 C CA . GLY A 1 93 ? -3.481 6.488 29.746 1.00 74.38 93 GLY A CA 1
ATOM 747 C C . GLY A 1 93 ? -4.861 6.086 30.269 1.00 74.38 93 GLY A C 1
ATOM 748 O O . GLY A 1 93 ? -5.541 6.807 31.000 1.00 74.38 93 GLY A O 1
ATOM 749 N N . VAL A 1 94 ? -5.292 4.909 29.841 1.00 80.00 94 VAL A N 1
ATOM 750 C CA . VAL A 1 94 ? -6.586 4.307 30.159 1.00 80.00 94 VAL A CA 1
ATOM 751 C C . VAL A 1 94 ? -6.518 3.506 31.456 1.00 80.00 94 VAL A C 1
ATOM 753 O O . VAL A 1 94 ? -5.590 2.725 31.653 1.00 80.00 94 VAL A O 1
ATOM 756 N N . SER A 1 95 ? -7.534 3.661 32.313 1.00 85.62 95 SER A N 1
ATOM 757 C CA . SER A 1 95 ? -7.762 2.791 33.473 1.00 85.62 95 SER A CA 1
ATOM 758 C C . SER A 1 95 ? -8.090 1.361 33.032 1.00 85.62 95 SER A C 1
ATOM 760 O O . SER A 1 95 ? -9.188 1.079 32.544 1.00 85.62 95 SER A O 1
ATOM 762 N N . GLU A 1 96 ? -7.134 0.451 33.226 1.00 88.19 96 GLU A N 1
ATOM 763 C CA . GLU A 1 96 ? -7.268 -0.972 32.895 1.00 88.19 96 GLU A CA 1
ATOM 764 C C . GLU A 1 96 ? -8.458 -1.602 33.634 1.00 88.19 96 GLU A C 1
ATOM 766 O O . GLU A 1 96 ? -9.280 -2.293 33.032 1.00 88.19 96 GLU A O 1
ATOM 771 N N . GLU A 1 97 ? -8.611 -1.306 34.930 1.00 87.88 97 GLU A N 1
ATOM 772 C CA . GLU A 1 97 ? -9.704 -1.826 35.761 1.00 87.88 97 GLU A CA 1
ATOM 773 C C . GLU A 1 97 ? -11.084 -1.449 35.219 1.00 87.88 97 GLU A C 1
ATOM 775 O O . GLU A 1 97 ? -12.002 -2.273 35.241 1.00 87.88 97 GLU A O 1
ATOM 780 N N . PHE A 1 98 ? -11.239 -0.218 34.724 1.00 88.25 98 PHE A N 1
ATOM 781 C CA . PHE A 1 98 ? -12.493 0.238 34.138 1.00 88.25 98 PHE A CA 1
ATOM 782 C C . PHE A 1 98 ? -12.822 -0.551 32.871 1.00 88.25 98 PHE A C 1
ATOM 784 O O . PHE A 1 98 ? -13.913 -1.114 32.762 1.00 88.25 98 PHE A O 1
ATOM 791 N N . VAL A 1 99 ? -11.876 -0.666 31.935 1.00 90.31 99 VAL A N 1
ATOM 792 C CA . VAL A 1 99 ? -12.109 -1.396 30.678 1.00 90.31 99 VAL A CA 1
ATOM 793 C C . VAL A 1 99 ? -12.401 -2.872 30.956 1.00 90.31 99 VAL A C 1
ATOM 795 O O . VAL A 1 99 ? -13.338 -3.443 30.398 1.00 90.31 99 VAL A O 1
ATOM 798 N N . LEU A 1 100 ? -11.680 -3.484 31.898 1.00 91.56 100 LEU A N 1
ATOM 799 C CA . LEU A 1 100 ? -11.830 -4.898 32.236 1.00 91.56 100 LEU A CA 1
ATOM 800 C C . LEU A 1 100 ? -13.192 -5.268 32.840 1.00 91.56 100 LEU A C 1
ATOM 802 O O . LEU A 1 100 ? -13.552 -6.447 32.771 1.00 91.56 100 LEU A O 1
ATOM 806 N N . ARG A 1 101 ? -13.966 -4.318 33.386 1.00 91.62 101 ARG A N 1
ATOM 807 C CA . ARG A 1 101 ? -15.353 -4.557 33.843 1.00 91.62 101 ARG A CA 1
ATOM 808 C C . ARG A 1 101 ? -16.315 -4.823 32.680 1.00 91.62 101 ARG A C 1
ATOM 810 O O . ARG A 1 101 ? -17.317 -5.514 32.857 1.00 91.62 101 ARG A O 1
ATOM 817 N N . HIS A 1 102 ? -15.990 -4.349 31.481 1.00 93.06 102 HIS A N 1
ATOM 818 C CA . HIS A 1 102 ? -16.863 -4.379 30.310 1.00 93.06 102 HIS A CA 1
ATOM 819 C C . HIS A 1 102 ? -16.545 -5.587 29.413 1.00 93.06 102 HIS A C 1
ATOM 821 O O . HIS A 1 102 ? -16.094 -5.467 28.279 1.00 93.06 102 HIS A O 1
ATOM 827 N N . LYS A 1 103 ? -16.793 -6.806 29.911 1.00 91.69 103 LYS A N 1
ATOM 828 C CA . LYS A 1 103 ? -16.438 -8.061 29.205 1.00 91.69 103 LYS A CA 1
ATOM 829 C C . LYS A 1 103 ? -17.185 -8.313 27.886 1.00 91.69 103 LYS A C 1
ATOM 831 O O . LYS A 1 103 ? -16.822 -9.235 27.156 1.00 91.69 103 LYS A O 1
ATOM 836 N N . LYS A 1 104 ? -18.226 -7.531 27.589 1.00 94.81 104 LYS A N 1
ATOM 837 C CA . LYS A 1 104 ? -18.979 -7.579 26.325 1.00 94.81 104 LYS A CA 1
ATOM 838 C C . LYS A 1 104 ? -18.432 -6.634 25.250 1.00 94.81 104 LYS A C 1
ATOM 840 O O . LYS A 1 104 ? -19.032 -6.578 24.183 1.00 94.81 104 LYS A O 1
ATOM 845 N N . LEU A 1 105 ? -17.328 -5.928 25.519 1.00 96.12 105 LEU A N 1
ATOM 846 C CA . LEU A 1 105 ? -16.680 -5.077 24.527 1.00 96.12 105 LEU A CA 1
ATOM 847 C C . LEU A 1 105 ? -16.271 -5.891 23.298 1.00 96.12 105 LEU A C 1
ATOM 849 O O . LEU A 1 105 ? -15.573 -6.900 23.407 1.00 96.12 105 LEU A O 1
ATOM 853 N N . GLU A 1 106 ? -16.729 -5.412 22.150 1.00 97.06 106 GLU A N 1
ATOM 854 C CA . GLU A 1 106 ? -16.400 -5.884 20.809 1.00 97.06 106 GLU A CA 1
ATOM 855 C C . GLU A 1 106 ? -15.491 -4.873 20.094 1.00 97.06 106 GLU A C 1
ATOM 857 O O . GLU A 1 106 ? -14.675 -5.266 19.264 1.00 97.06 106 GLU A O 1
ATOM 862 N N . GLU A 1 107 ? -15.572 -3.594 20.461 1.00 97.38 107 GLU A N 1
ATOM 863 C CA . GLU A 1 107 ? -14.794 -2.500 19.887 1.00 97.38 107 GLU A CA 1
ATOM 864 C C . GLU A 1 107 ? -14.191 -1.624 20.992 1.00 97.38 107 GLU A C 1
ATOM 866 O O . GLU A 1 107 ? -14.863 -1.246 21.958 1.00 97.38 107 GLU A O 1
ATOM 871 N N . LEU A 1 108 ? -12.904 -1.309 20.859 1.00 95.75 108 LEU A N 1
ATOM 872 C CA . LEU A 1 108 ? -12.165 -0.503 21.820 1.00 95.75 108 LEU A CA 1
ATOM 873 C C . LEU A 1 108 ? -11.244 0.476 21.091 1.00 95.75 108 LEU A C 1
ATOM 875 O O . LEU A 1 108 ? -10.322 0.068 20.391 1.00 95.75 108 LEU A O 1
ATOM 879 N N . HIS A 1 109 ? -11.455 1.770 21.312 1.00 93.50 109 HIS A N 1
ATOM 880 C CA . HIS A 1 109 ? -10.572 2.837 20.849 1.00 93.50 109 HIS A CA 1
ATOM 881 C C . HIS A 1 109 ? -9.931 3.492 22.057 1.00 93.50 109 HIS A C 1
ATOM 883 O O . HIS A 1 109 ? -10.611 4.140 22.851 1.00 93.50 109 HIS A O 1
ATOM 889 N N . ILE A 1 110 ? -8.625 3.337 22.212 1.00 90.88 110 ILE A N 1
ATOM 890 C CA . ILE A 1 110 ? -7.890 3.884 23.347 1.00 90.88 110 ILE A CA 1
ATOM 891 C C . ILE A 1 110 ? -6.766 4.782 22.862 1.00 90.88 110 ILE A C 1
ATOM 893 O O . ILE A 1 110 ? -5.953 4.404 22.024 1.00 90.88 110 ILE A O 1
ATOM 897 N N . ALA A 1 111 ? -6.738 5.997 23.401 1.00 88.00 111 ALA A N 1
ATOM 898 C CA . ALA A 1 111 ? -5.686 6.962 23.135 1.00 88.00 111 ALA A CA 1
ATOM 899 C C . ALA A 1 111 ? -5.090 7.411 24.463 1.00 88.00 111 ALA A C 1
ATOM 901 O O . ALA A 1 111 ? -5.798 8.016 25.272 1.00 88.00 111 ALA A O 1
ATOM 902 N N . GLY A 1 112 ? -3.809 7.121 24.679 1.00 82.12 112 GLY A N 1
ATOM 903 C CA . GLY A 1 112 ? -3.122 7.463 25.915 1.00 82.12 112 GLY A CA 1
ATOM 904 C C . GLY A 1 112 ? -1.764 6.793 26.077 1.00 82.12 112 GLY A C 1
ATOM 905 O O . GLY A 1 112 ? -1.375 5.890 25.339 1.00 82.12 112 GLY A O 1
ATOM 906 N N . ASP A 1 113 ? -1.027 7.243 27.083 1.00 81.06 113 ASP A N 1
ATOM 907 C CA . ASP A 1 113 ? 0.354 6.826 27.323 1.00 81.06 113 ASP A CA 1
ATOM 908 C C . ASP A 1 113 ? 0.420 5.558 28.210 1.00 81.06 113 ASP A C 1
ATOM 910 O O . ASP A 1 113 ? 1.192 5.482 29.166 1.00 81.06 113 ASP A O 1
ATOM 914 N N . ASN A 1 114 ? -0.412 4.548 27.898 1.00 78.50 114 ASN A N 1
ATOM 915 C CA . ASN A 1 114 ? -0.395 3.240 28.566 1.00 78.50 114 ASN A CA 1
ATOM 916 C C . ASN A 1 114 ? 0.949 2.533 28.335 1.00 78.50 114 ASN A C 1
ATOM 918 O O . ASN A 1 114 ? 1.341 2.283 27.199 1.00 78.50 114 ASN A O 1
ATOM 922 N N . ALA A 1 115 ? 1.624 2.157 29.423 1.00 71.94 115 ALA A N 1
ATOM 923 C CA . ALA A 1 115 ? 2.939 1.518 29.363 1.00 71.94 115 ALA A CA 1
ATOM 924 C C . ALA A 1 115 ? 2.899 0.012 29.035 1.00 71.94 115 ALA A C 1
ATOM 926 O O . ALA A 1 115 ? 3.938 -0.555 28.711 1.00 71.94 115 ALA A O 1
ATOM 927 N N . ARG A 1 116 ? 1.738 -0.648 29.174 1.00 82.81 116 ARG A N 1
ATOM 928 C CA . ARG A 1 116 ? 1.565 -2.100 28.985 1.00 82.81 116 ARG A CA 1
ATOM 929 C C . ARG A 1 116 ? 0.227 -2.429 28.337 1.00 82.81 116 ARG A C 1
ATOM 931 O O . ARG A 1 116 ? -0.757 -1.717 28.548 1.00 82.81 116 ARG A O 1
ATOM 938 N N . LEU A 1 117 ? 0.198 -3.545 27.606 1.00 85.75 117 LEU A N 1
ATOM 939 C CA . LEU A 1 117 ? -0.963 -4.003 26.829 1.00 85.75 117 LEU A CA 1
ATOM 940 C C . LEU A 1 117 ? -1.437 -5.422 27.171 1.00 85.75 117 LEU A C 1
ATOM 942 O O . LEU A 1 117 ? -2.437 -5.881 26.625 1.00 85.75 117 LEU A O 1
ATOM 946 N N . SER A 1 118 ? -0.772 -6.119 28.097 1.00 87.81 118 SER A N 1
ATOM 947 C CA . SER A 1 118 ? -1.099 -7.509 28.460 1.00 87.81 118 SER A CA 1
ATOM 948 C C . SER A 1 118 ? -2.542 -7.700 28.940 1.00 87.81 118 SER A C 1
ATOM 950 O O . SER A 1 118 ? -3.160 -8.731 28.668 1.00 87.81 118 SER A O 1
ATOM 952 N N . TRP A 1 119 ? -3.118 -6.687 29.591 1.00 90.06 119 TRP A N 1
ATOM 953 C CA . TRP A 1 119 ? -4.493 -6.705 30.086 1.00 90.06 119 TRP A CA 1
ATOM 954 C C . TRP A 1 119 ? -5.544 -6.812 28.970 1.00 90.06 119 TRP A C 1
ATOM 956 O O . TRP A 1 119 ? -6.636 -7.329 29.221 1.00 90.06 119 TRP A O 1
ATOM 966 N N . LEU A 1 120 ? -5.227 -6.398 27.736 1.00 91.94 120 LEU A N 1
ATOM 967 C CA . LEU A 1 120 ? -6.132 -6.529 26.589 1.00 91.94 120 LEU A CA 1
ATOM 968 C C . LEU A 1 120 ? -6.504 -7.994 26.327 1.00 91.94 120 LEU A C 1
ATOM 970 O O . LEU A 1 120 ? -7.632 -8.276 25.927 1.00 91.94 120 LEU A O 1
ATOM 974 N N . GLY A 1 121 ? -5.618 -8.941 26.659 1.00 91.50 121 GLY A N 1
ATOM 975 C CA . GLY A 1 121 ? -5.890 -10.376 26.533 1.00 91.50 121 GLY A CA 1
ATOM 976 C C . GLY A 1 121 ? -7.017 -10.900 27.435 1.00 91.50 121 GLY A C 1
ATOM 977 O O . GLY A 1 121 ? -7.459 -12.038 27.289 1.00 91.50 121 GLY A O 1
ATOM 978 N N . HIS A 1 122 ? -7.523 -10.081 28.361 1.00 93.44 122 HIS A N 1
ATOM 979 C CA . HIS A 1 122 ? -8.673 -10.403 29.208 1.00 93.44 122 HIS A CA 1
ATOM 980 C C . HIS A 1 122 ? -10.012 -9.873 28.663 1.00 93.44 122 HIS A C 1
ATOM 982 O O . HIS A 1 122 ? -11.010 -9.885 29.401 1.00 93.44 122 HIS A O 1
ATOM 988 N N . LEU A 1 123 ? -10.051 -9.394 27.414 1.00 94.25 123 LEU A N 1
ATOM 989 C CA . LEU A 1 123 ? -11.259 -8.964 26.705 1.00 94.25 123 LEU A CA 1
ATOM 990 C C . LEU A 1 123 ? -11.678 -10.044 25.689 1.00 94.25 123 LEU A C 1
ATOM 992 O O . LEU A 1 123 ? -11.193 -10.057 24.561 1.00 94.25 123 LEU A O 1
ATOM 996 N N . PRO A 1 124 ? -12.575 -10.975 26.068 1.00 93.12 124 PRO A N 1
ATOM 997 C CA . PRO A 1 124 ? -12.805 -12.202 25.302 1.00 93.12 124 PRO A CA 1
ATOM 998 C C . PRO A 1 124 ? -13.578 -11.997 23.995 1.00 93.12 124 PRO A C 1
ATOM 1000 O O . PRO A 1 124 ? -13.588 -12.901 23.169 1.00 93.12 124 PRO A O 1
ATOM 1003 N N . ASN A 1 125 ? -14.247 -10.852 23.827 1.00 96.25 125 ASN A N 1
ATOM 1004 C CA . ASN A 1 125 ? -15.117 -10.562 22.685 1.00 96.25 125 ASN A CA 1
ATOM 1005 C C . ASN A 1 125 ? -14.555 -9.476 21.759 1.00 96.25 125 ASN A C 1
ATOM 1007 O O . ASN A 1 125 ? -15.244 -9.087 20.820 1.00 96.25 125 ASN A O 1
ATOM 1011 N N . LEU A 1 126 ? -13.339 -8.982 22.023 1.00 97.44 126 LEU A N 1
ATOM 1012 C CA . LEU A 1 126 ? -12.770 -7.854 21.297 1.00 97.44 126 LEU A CA 1
ATOM 1013 C C . LEU A 1 126 ? -12.458 -8.245 19.847 1.00 97.44 126 LEU A C 1
ATOM 1015 O O . LEU A 1 126 ? -11.700 -9.184 19.609 1.00 97.44 126 LEU A O 1
ATOM 1019 N N . LYS A 1 127 ? -13.041 -7.502 18.906 1.00 97.88 127 LYS A N 1
ATOM 1020 C CA . LYS A 1 127 ? -12.910 -7.679 17.453 1.00 97.88 127 LYS A CA 1
ATOM 1021 C C . LYS A 1 127 ? -12.196 -6.512 16.787 1.00 97.88 127 LYS A C 1
ATOM 1023 O O . LYS A 1 127 ? -11.450 -6.731 15.840 1.00 97.88 127 LYS A O 1
ATOM 1028 N N . TYR A 1 128 ? -12.400 -5.300 17.294 1.00 98.06 128 TYR A N 1
ATOM 1029 C CA . TYR A 1 128 ? -11.838 -4.077 16.729 1.00 98.06 128 TYR A CA 1
ATOM 1030 C C . TYR A 1 128 ? -11.057 -3.336 17.809 1.00 98.06 128 TYR A C 1
ATOM 1032 O O . TYR A 1 128 ? -11.605 -3.016 18.868 1.00 98.06 128 TYR A O 1
ATOM 1040 N N . LEU A 1 129 ? -9.776 -3.079 17.556 1.00 96.38 129 LEU A N 1
ATOM 1041 C CA . LEU A 1 129 ? -8.915 -2.338 18.471 1.00 96.38 129 LEU A CA 1
ATOM 1042 C C . LEU A 1 129 ? -8.227 -1.198 17.729 1.00 96.38 129 LEU A C 1
ATOM 1044 O O . LEU A 1 129 ? -7.457 -1.432 16.804 1.00 96.38 129 LEU A O 1
ATOM 1048 N N . ASN A 1 130 ? -8.453 0.028 18.186 1.00 94.38 130 ASN A N 1
ATOM 1049 C CA . ASN A 1 130 ? -7.652 1.182 17.806 1.00 94.38 130 ASN A CA 1
ATOM 1050 C C . ASN A 1 130 ? -6.834 1.629 19.012 1.00 94.38 130 ASN A C 1
ATOM 1052 O O . ASN A 1 130 ? -7.384 1.989 20.057 1.00 94.38 130 ASN A O 1
ATOM 1056 N N . PHE A 1 131 ? -5.520 1.581 18.867 1.00 91.38 131 PHE A N 1
ATOM 1057 C CA . PHE A 1 131 ? -4.576 1.950 19.899 1.00 91.38 131 PHE A CA 1
ATOM 1058 C C . PHE A 1 131 ? -3.720 3.122 19.431 1.00 91.38 131 PHE A C 1
ATOM 1060 O O . PHE A 1 131 ? -2.992 3.014 18.445 1.00 91.38 131 PHE A O 1
ATOM 1067 N N . PHE A 1 132 ? -3.765 4.219 20.182 1.00 89.00 132 PHE A N 1
ATOM 1068 C CA . PHE A 1 132 ? -2.877 5.357 20.004 1.00 89.00 132 PHE A CA 1
ATOM 1069 C C . PHE A 1 132 ? -2.058 5.607 21.269 1.00 89.00 132 PHE A C 1
ATOM 1071 O O . PHE A 1 132 ? -2.618 5.816 22.348 1.00 89.00 132 PHE A O 1
ATOM 1078 N N . SER A 1 133 ? -0.736 5.682 21.132 1.00 86.69 133 SER A N 1
ATOM 1079 C CA . SER A 1 133 ? 0.152 6.069 22.229 1.00 86.69 133 SER A CA 1
ATOM 1080 C C . SER A 1 133 ? 1.278 6.980 21.761 1.00 86.69 133 SER A C 1
ATOM 1082 O O . SER A 1 133 ? 1.794 6.866 20.650 1.00 86.69 133 SER A O 1
ATOM 1084 N N . ARG A 1 134 ? 1.696 7.916 22.618 1.00 84.75 134 ARG A N 1
ATOM 1085 C CA . ARG A 1 134 ? 2.836 8.796 22.320 1.00 84.75 134 ARG A CA 1
ATOM 1086 C C . ARG A 1 134 ? 4.130 8.293 22.942 1.00 84.75 134 ARG A C 1
ATOM 1088 O O . ARG A 1 134 ? 5.188 8.795 22.571 1.00 84.75 134 ARG A O 1
ATOM 1095 N N . THR A 1 135 ? 4.040 7.361 23.887 1.00 82.94 135 THR A N 1
ATOM 1096 C CA . THR A 1 135 ? 5.168 6.883 24.694 1.00 82.94 135 THR A CA 1
ATOM 1097 C C . THR A 1 135 ? 5.486 5.413 24.475 1.00 82.94 135 THR A C 1
ATOM 1099 O O . THR A 1 135 ? 6.625 5.021 24.722 1.00 82.94 135 THR A O 1
ATOM 1102 N N . LEU A 1 136 ? 4.523 4.599 24.031 1.00 83.00 136 LEU A N 1
ATOM 1103 C CA . LEU A 1 136 ? 4.768 3.185 23.782 1.00 83.00 136 LEU A CA 1
ATOM 1104 C C . LEU A 1 136 ? 5.712 3.018 22.588 1.00 83.00 136 LEU A C 1
ATOM 1106 O O . LEU A 1 136 ? 5.466 3.560 21.512 1.00 83.00 136 LEU A O 1
ATOM 1110 N N . THR A 1 137 ? 6.775 2.246 22.794 1.00 79.19 137 THR A N 1
ATOM 1111 C CA . THR A 1 137 ? 7.801 1.980 21.777 1.00 79.19 137 THR A CA 1
ATOM 1112 C C . THR A 1 137 ? 7.835 0.530 21.304 1.00 79.19 137 THR A C 1
ATOM 1114 O O . THR A 1 137 ? 8.414 0.245 20.262 1.00 79.19 137 THR A O 1
ATOM 1117 N N . SER A 1 138 ? 7.248 -0.402 22.065 1.00 80.38 138 SER A N 1
ATOM 1118 C CA . SER A 1 138 ? 7.200 -1.830 21.726 1.00 80.38 138 SER A CA 1
ATOM 1119 C C . SER A 1 138 ? 6.121 -2.579 22.514 1.00 80.38 138 SER A C 1
ATOM 1121 O O . SER A 1 138 ? 5.692 -2.120 23.573 1.00 80.38 138 SER A O 1
ATOM 1123 N N . ILE A 1 139 ? 5.716 -3.750 22.012 1.00 83.69 139 ILE A N 1
ATOM 1124 C CA . ILE A 1 139 ? 4.889 -4.734 22.731 1.00 83.69 139 ILE A CA 1
ATOM 1125 C C . ILE A 1 139 ? 5.841 -5.795 23.292 1.00 83.69 139 ILE A C 1
ATOM 1127 O O . ILE A 1 139 ? 6.329 -6.650 22.553 1.00 83.69 139 ILE A O 1
ATOM 1131 N N . GLN A 1 140 ? 6.155 -5.720 24.588 1.00 83.12 140 GLN A N 1
ATOM 1132 C CA . GLN A 1 140 ? 7.130 -6.630 25.207 1.00 83.12 140 GLN A CA 1
ATOM 1133 C C . GLN A 1 140 ? 6.497 -7.908 25.756 1.00 83.12 140 GLN A C 1
ATOM 1135 O O . GLN A 1 140 ? 7.166 -8.933 25.871 1.00 83.12 140 GLN A O 1
ATOM 1140 N N . GLU A 1 141 ? 5.218 -7.856 26.120 1.00 88.38 141 GLU A N 1
ATOM 1141 C CA . GLU A 1 141 ? 4.489 -8.993 26.663 1.00 88.38 141 GLU A CA 1
ATOM 1142 C C . GLU A 1 141 ? 3.711 -9.743 25.585 1.00 88.38 141 GLU A C 1
ATOM 1144 O O . GLU A 1 141 ? 3.211 -9.149 24.635 1.00 88.38 141 GLU A O 1
ATOM 1149 N N . SER A 1 142 ? 3.526 -11.051 25.779 1.00 89.38 142 SER A N 1
ATOM 1150 C CA . SER A 1 142 ? 2.614 -11.821 24.935 1.00 89.38 142 SER A CA 1
ATOM 1151 C C . SER A 1 142 ? 1.170 -11.366 25.163 1.00 89.38 142 SER A C 1
ATOM 1153 O O . SER A 1 142 ? 0.655 -11.448 26.283 1.00 89.38 142 SER A O 1
ATOM 1155 N N . VAL A 1 143 ? 0.512 -10.905 24.100 1.00 91.75 143 VAL A N 1
ATOM 1156 C CA . VAL A 1 143 ? -0.883 -10.449 24.115 1.00 91.75 143 VAL A CA 1
ATOM 1157 C C . VAL A 1 143 ? -1.711 -11.376 23.235 1.00 91.75 143 VAL A C 1
ATOM 1159 O O . VAL A 1 143 ? -1.388 -11.575 22.069 1.00 91.75 143 VAL A O 1
ATOM 1162 N N . LYS A 1 144 ? -2.792 -11.944 23.784 1.00 93.75 144 LYS A N 1
ATOM 1163 C CA . LYS A 1 144 ? -3.671 -12.879 23.064 1.00 93.75 144 LYS A CA 1
ATOM 1164 C C . LYS A 1 144 ? -5.024 -12.253 22.780 1.00 93.75 144 LYS A C 1
ATOM 1166 O O . LYS A 1 144 ? -5.799 -12.044 23.709 1.00 93.75 144 LYS A O 1
ATOM 1171 N N . LEU A 1 145 ? -5.332 -12.007 21.513 1.00 94.06 145 LEU A N 1
ATOM 1172 C CA . LEU A 1 145 ? -6.589 -11.402 21.075 1.00 94.06 145 LEU A CA 1
ATOM 1173 C C . LEU A 1 145 ? -7.251 -12.307 20.032 1.00 94.06 145 LEU A C 1
ATOM 1175 O O . LEU A 1 145 ? -7.226 -12.061 18.831 1.00 94.06 145 LEU A O 1
ATOM 1179 N N . LEU A 1 146 ? -7.831 -13.405 20.523 1.00 93.56 146 LEU A N 1
ATOM 1180 C CA . LEU A 1 146 ? -8.245 -14.554 19.707 1.00 93.56 146 LEU A CA 1
ATOM 1181 C C . LEU A 1 146 ? -9.383 -14.268 18.717 1.00 93.56 146 LEU A C 1
ATOM 1183 O O . LEU A 1 146 ? -9.523 -15.004 17.743 1.00 93.56 146 LEU A O 1
ATOM 1187 N N . LEU A 1 147 ? -10.202 -13.246 18.982 1.00 96.62 147 LEU A N 1
ATOM 1188 C CA . LEU A 1 147 ? -11.316 -12.830 18.123 1.00 96.62 147 LEU A CA 1
ATOM 1189 C C . LEU A 1 147 ? -11.053 -11.503 17.402 1.00 96.62 147 LEU A C 1
ATOM 1191 O O . LEU A 1 147 ? -11.963 -10.993 16.755 1.00 96.62 147 LEU A O 1
ATOM 1195 N N . LEU A 1 148 ? -9.844 -10.944 17.518 1.00 97.62 148 LEU A N 1
ATOM 1196 C CA . LEU A 1 148 ? -9.511 -9.671 16.893 1.00 97.62 148 LEU A CA 1
ATOM 1197 C C . LEU A 1 148 ? -9.517 -9.827 15.378 1.00 97.62 148 LEU A C 1
ATOM 1199 O O . LEU A 1 148 ? -8.837 -10.701 14.852 1.00 97.62 148 LEU A O 1
ATOM 1203 N N . GLU A 1 149 ? -10.279 -8.978 14.700 1.00 98.06 149 GLU A N 1
ATOM 1204 C CA . GLU A 1 149 ? -10.418 -8.947 13.246 1.00 98.06 149 GLU A CA 1
ATOM 1205 C C . GLU A 1 149 ? -9.673 -7.747 12.653 1.00 98.06 149 GLU A C 1
ATOM 1207 O O . GLU A 1 149 ? -9.056 -7.878 11.595 1.00 98.06 149 GLU A O 1
ATOM 1212 N N . GLU A 1 150 ? -9.676 -6.601 13.342 1.00 98.31 150 GLU A N 1
ATOM 1213 C CA . GLU A 1 150 ? -9.005 -5.381 12.884 1.00 98.31 150 GLU A CA 1
ATOM 1214 C C . GLU A 1 150 ? -8.231 -4.701 14.020 1.00 98.31 150 GLU A C 1
ATOM 1216 O O . GLU A 1 150 ? -8.735 -4.530 15.137 1.00 98.31 150 GLU A O 1
ATOM 1221 N N . LEU A 1 151 ? -6.996 -4.304 13.714 1.00 96.81 151 LEU A N 1
ATOM 1222 C CA . LEU A 1 151 ? -6.094 -3.611 14.623 1.00 96.81 151 LEU A CA 1
ATOM 1223 C C . LEU A 1 151 ? -5.518 -2.375 13.936 1.00 96.81 151 LEU A C 1
ATOM 1225 O O . LEU A 1 151 ? -4.784 -2.501 12.960 1.00 96.81 151 LEU A O 1
ATOM 1229 N N . THR A 1 152 ? -5.784 -1.200 14.495 1.00 95.06 152 THR A N 1
ATOM 1230 C CA . THR A 1 152 ? -5.037 0.025 14.198 1.00 95.06 152 THR A CA 1
ATOM 1231 C C . THR A 1 152 ? -4.090 0.301 15.351 1.00 95.06 152 THR A C 1
ATOM 1233 O O . THR A 1 152 ? -4.515 0.387 16.504 1.00 95.06 152 THR A O 1
ATOM 1236 N N . PHE A 1 153 ? -2.803 0.434 15.050 1.00 91.00 153 PHE A N 1
ATOM 1237 C CA . PHE A 1 153 ? -1.762 0.635 16.045 1.00 91.00 153 PHE A CA 1
ATOM 1238 C C . PHE A 1 153 ? -0.886 1.823 15.647 1.00 91.00 153 PHE A C 1
ATOM 1240 O O . PHE A 1 153 ? -0.047 1.728 14.752 1.00 91.00 153 PHE A O 1
ATOM 1247 N N . SER A 1 154 ? -1.096 2.952 16.323 1.00 89.12 154 SER A N 1
ATOM 1248 C CA . SER A 1 154 ? -0.410 4.213 16.052 1.00 89.12 154 SER A CA 1
ATOM 1249 C C . SER A 1 154 ? 0.422 4.638 17.257 1.00 89.12 154 SER A C 1
ATOM 1251 O O . SER A 1 154 ? -0.078 4.894 18.356 1.00 89.12 154 SER A O 1
ATOM 1253 N N . VAL A 1 155 ? 1.726 4.706 17.047 1.00 83.62 155 VAL A N 1
ATOM 1254 C CA . VAL A 1 155 ? 2.729 4.969 18.069 1.00 83.62 155 VAL A CA 1
ATOM 1255 C C . VAL A 1 155 ? 3.788 5.898 17.513 1.00 83.62 155 VAL A C 1
ATOM 1257 O O . VAL A 1 155 ? 4.336 5.697 16.433 1.00 83.62 155 VAL A O 1
ATOM 1260 N N . LYS A 1 156 ? 4.111 6.942 18.278 1.00 77.50 156 LYS A N 1
ATOM 1261 C CA . LYS A 1 156 ? 5.036 7.977 17.799 1.00 77.50 156 LYS A CA 1
ATOM 1262 C C . LYS A 1 156 ? 6.437 7.470 17.480 1.00 77.50 156 LYS A C 1
ATOM 1264 O O . LYS A 1 156 ? 7.110 8.134 16.711 1.00 77.50 156 LYS A O 1
ATOM 1269 N N . SER A 1 157 ? 6.901 6.382 18.090 1.00 73.12 157 SER A N 1
ATOM 1270 C CA . SER A 1 157 ? 8.246 5.856 17.861 1.00 73.12 157 SER A CA 1
ATOM 1271 C C . SER A 1 157 ? 8.208 4.336 17.852 1.00 73.12 157 SER A C 1
ATOM 1273 O O . SER A 1 157 ? 8.181 3.702 18.903 1.00 73.12 157 SER A O 1
ATOM 1275 N N . PHE A 1 158 ? 8.157 3.763 16.653 1.00 74.81 158 PHE A N 1
ATOM 1276 C CA . PHE A 1 158 ? 8.054 2.321 16.449 1.00 74.81 158 PHE A CA 1
ATOM 1277 C C . PHE A 1 158 ? 8.911 1.932 15.247 1.00 74.81 158 PHE A C 1
ATOM 1279 O O . PHE A 1 158 ? 8.434 1.956 14.116 1.00 74.81 158 PHE A O 1
ATOM 1286 N N . PRO A 1 159 ? 10.210 1.677 15.467 1.00 68.88 159 PRO A N 1
ATOM 1287 C CA . PRO A 1 159 ? 11.169 1.588 14.373 1.00 68.88 159 PRO A CA 1
ATOM 1288 C C . PRO A 1 159 ? 11.088 0.277 13.579 1.00 68.88 159 PRO A C 1
ATOM 1290 O O . PRO A 1 159 ? 11.660 0.216 12.493 1.00 68.88 159 PRO A O 1
ATOM 1293 N N . SER A 1 160 ? 10.418 -0.759 14.105 1.00 82.12 160 SER A N 1
ATOM 1294 C CA . SER A 1 160 ? 10.444 -2.120 13.553 1.00 82.12 160 SER A CA 1
ATOM 1295 C C . SER A 1 160 ? 9.196 -2.940 13.913 1.00 82.12 160 SER A C 1
ATOM 1297 O O . SER A 1 160 ? 8.555 -2.697 14.936 1.00 82.12 160 SER A O 1
ATOM 1299 N N . LEU A 1 161 ? 8.890 -3.950 13.091 1.00 88.25 161 LEU A N 1
ATOM 1300 C CA . LEU A 1 161 ? 7.772 -4.883 13.260 1.00 88.25 161 LEU A CA 1
ATOM 1301 C C . LEU A 1 161 ? 7.969 -5.932 14.371 1.00 88.25 161 LEU A C 1
ATOM 1303 O O . LEU A 1 161 ? 6.998 -6.584 14.740 1.00 88.25 161 LEU A O 1
ATOM 1307 N N . GLU A 1 162 ? 9.170 -6.080 14.941 1.00 87.00 162 GLU A N 1
ATOM 1308 C CA . GLU A 1 162 ? 9.522 -7.130 15.926 1.00 87.00 162 GLU A CA 1
ATOM 1309 C C . GLU A 1 162 ? 8.537 -7.288 17.094 1.00 87.00 162 GLU A C 1
ATOM 1311 O O . GLU A 1 162 ? 8.302 -8.382 17.602 1.00 87.00 162 GLU A O 1
ATOM 1316 N N . SER A 1 163 ? 7.914 -6.192 17.524 1.00 83.00 163 SER A N 1
ATOM 1317 C CA . SER A 1 163 ? 6.934 -6.220 18.617 1.00 83.00 163 SER A CA 1
ATOM 1318 C C . SER A 1 163 ? 5.691 -7.062 18.304 1.00 83.00 163 SER A C 1
ATOM 1320 O O . SER A 1 163 ? 5.031 -7.543 19.224 1.00 83.00 163 SER A O 1
ATOM 1322 N N . PHE A 1 164 ? 5.355 -7.258 17.027 1.00 89.88 164 PHE A N 1
ATOM 1323 C CA . PHE A 1 164 ? 4.192 -8.048 16.626 1.00 89.88 164 PHE A CA 1
ATOM 1324 C C . PHE A 1 164 ? 4.405 -9.557 16.764 1.00 89.88 164 PHE A C 1
ATOM 1326 O O . PHE A 1 164 ? 3.417 -10.280 16.889 1.00 89.88 164 PHE A O 1
ATOM 1333 N N . SER A 1 165 ? 5.649 -10.023 16.913 1.00 90.62 165 SER A N 1
ATOM 1334 C CA . SER A 1 165 ? 5.966 -11.414 17.272 1.00 90.62 165 SER A CA 1
ATOM 1335 C C . SER A 1 165 ? 5.316 -11.844 18.598 1.00 90.62 165 SER A C 1
ATOM 1337 O O . SER A 1 165 ? 5.050 -13.024 18.816 1.00 90.62 165 SER A O 1
ATOM 1339 N N . ASN A 1 166 ? 5.021 -10.887 19.487 1.00 90.75 166 ASN A N 1
ATOM 1340 C CA . ASN A 1 166 ? 4.359 -11.129 20.772 1.00 90.75 166 ASN A CA 1
ATOM 1341 C C . ASN A 1 166 ? 2.819 -11.060 20.707 1.00 90.75 166 ASN A C 1
ATOM 1343 O O . ASN A 1 166 ? 2.152 -11.339 21.708 1.00 90.75 166 ASN A O 1
ATOM 1347 N N . LEU A 1 167 ? 2.234 -10.698 19.561 1.00 92.38 167 LEU A N 1
ATOM 1348 C CA . LEU A 1 167 ? 0.787 -10.586 19.378 1.00 92.38 167 LEU A CA 1
ATOM 1349 C C . LEU A 1 167 ? 0.211 -11.876 18.782 1.00 92.38 167 LEU A C 1
ATOM 1351 O O . LEU A 1 167 ? 0.402 -12.161 17.607 1.00 92.38 167 LEU A O 1
ATOM 1355 N N . ASP A 1 168 ? -0.565 -12.621 19.560 1.00 93.38 168 ASP A N 1
ATOM 1356 C CA . ASP A 1 168 ? -1.299 -13.805 19.100 1.00 93.38 168 ASP A CA 1
ATOM 1357 C C . ASP A 1 168 ? -2.747 -13.419 18.750 1.00 93.38 168 ASP A C 1
ATOM 1359 O O . ASP A 1 168 ? -3.616 -13.316 19.625 1.00 93.38 168 ASP A O 1
ATOM 1363 N N . ALA A 1 169 ? -2.991 -13.149 17.464 1.00 95.12 169 ALA A N 1
ATOM 1364 C CA . ALA A 1 169 ? -4.288 -12.738 16.921 1.00 95.12 169 ALA A CA 1
ATOM 1365 C C . ALA A 1 169 ? -4.612 -13.509 15.619 1.00 95.12 169 ALA A C 1
ATOM 1367 O O . ALA A 1 169 ? -4.521 -12.961 14.521 1.00 95.12 169 ALA A O 1
ATOM 1368 N N . PRO A 1 170 ? -4.989 -14.801 15.704 1.00 93.19 170 PRO A N 1
ATOM 1369 C CA . PRO A 1 170 ? -5.121 -15.681 14.537 1.00 93.19 170 PRO A CA 1
ATOM 1370 C C . PRO A 1 170 ? -6.279 -15.320 13.593 1.00 93.19 170 PRO A C 1
ATOM 1372 O O . PRO A 1 170 ? -6.293 -15.772 12.451 1.00 93.19 170 PRO A O 1
ATOM 1375 N N . GLN A 1 171 ? -7.258 -14.542 14.064 1.00 95.81 171 GLN A N 1
ATOM 1376 C CA . GLN A 1 171 ? -8.405 -14.073 13.275 1.00 95.81 171 GLN A CA 1
ATOM 1377 C C . GLN A 1 171 ? -8.186 -12.675 12.678 1.00 95.81 171 GLN A C 1
ATOM 1379 O O . GLN A 1 171 ? -9.098 -12.148 12.039 1.00 95.81 171 GLN A O 1
ATOM 1384 N N . LEU A 1 172 ? -7.005 -12.075 12.885 1.00 97.88 172 LEU A N 1
ATOM 1385 C CA . LEU A 1 172 ? -6.729 -10.716 12.442 1.00 97.88 172 LEU A CA 1
ATOM 1386 C C . LEU A 1 172 ? -6.687 -10.669 10.919 1.00 97.88 172 LEU A C 1
ATOM 1388 O O . LEU A 1 172 ? -5.850 -11.322 10.306 1.00 97.88 172 LEU A O 1
ATOM 1392 N N . LYS A 1 173 ? -7.581 -9.878 10.327 1.00 98.31 173 LYS A N 1
ATOM 1393 C CA . LYS A 1 173 ? -7.709 -9.681 8.879 1.00 98.31 173 LYS A CA 1
ATOM 1394 C C . LYS A 1 173 ? -7.080 -8.376 8.426 1.00 98.31 173 LYS A C 1
ATOM 1396 O O . LYS A 1 173 ? -6.542 -8.334 7.324 1.00 98.31 173 LYS A O 1
ATOM 1401 N N . LYS A 1 174 ? -7.141 -7.325 9.248 1.00 98.44 174 LYS A N 1
ATOM 1402 C CA . LYS A 1 174 ? -6.609 -6.001 8.905 1.00 98.44 174 LYS A CA 1
ATOM 1403 C C . LYS A 1 174 ? -5.672 -5.479 9.978 1.00 98.44 174 LYS A C 1
ATOM 1405 O O . LYS A 1 174 ? -6.049 -5.414 11.148 1.00 98.44 174 LYS A O 1
ATOM 1410 N N . LEU A 1 175 ? -4.480 -5.074 9.561 1.00 97.56 175 LEU A N 1
ATOM 1411 C CA . LEU A 1 175 ? -3.486 -4.449 10.419 1.00 97.56 175 LEU A CA 1
ATOM 1412 C C . LEU A 1 175 ? -3.083 -3.099 9.831 1.00 97.56 175 LEU A C 1
ATOM 1414 O O . LEU A 1 175 ? -2.504 -3.030 8.747 1.00 97.56 175 LEU A O 1
ATOM 1418 N N . ASP A 1 176 ? -3.387 -2.033 10.560 1.00 96.38 176 ASP A N 1
ATOM 1419 C CA . ASP A 1 176 ? -3.017 -0.671 10.205 1.00 96.38 176 ASP A CA 1
ATOM 1420 C C . ASP A 1 176 ? -1.896 -0.163 11.116 1.00 96.38 176 ASP A C 1
ATOM 1422 O O . ASP A 1 176 ? -2.095 0.072 12.310 1.00 96.38 176 ASP A O 1
ATOM 1426 N N . LEU A 1 177 ? -0.715 -0.019 10.518 1.00 94.00 177 LEU A N 1
ATOM 1427 C CA . LEU A 1 177 ? 0.518 0.519 11.089 1.00 94.00 177 LEU A CA 1
ATOM 1428 C C . LEU A 1 177 ? 0.915 1.831 10.402 1.00 94.00 177 LEU A C 1
ATOM 1430 O O . LEU A 1 177 ? 2.102 2.181 10.376 1.00 94.00 177 LEU A O 1
ATOM 1434 N N . SER A 1 178 ? -0.042 2.540 9.808 1.00 93.12 178 SER A N 1
ATOM 1435 C CA . SER A 1 178 ? 0.234 3.813 9.158 1.00 93.12 178 SER A CA 1
ATOM 1436 C C . SER A 1 178 ? 0.652 4.897 10.148 1.00 93.12 178 SER A C 1
ATOM 1438 O O . SER A 1 178 ? 0.325 4.862 11.338 1.00 93.12 178 SER A O 1
ATOM 1440 N N . SER A 1 179 ? 1.404 5.875 9.640 1.00 90.00 179 SER A N 1
ATOM 1441 C CA . SER A 1 179 ? 1.878 7.025 10.421 1.00 90.00 179 SER A CA 1
ATOM 1442 C C . SER A 1 179 ? 2.708 6.625 11.650 1.00 90.00 179 SER A C 1
ATOM 1444 O O . SER A 1 179 ? 2.653 7.287 12.691 1.00 90.00 179 SER A O 1
ATOM 1446 N N . ASN A 1 180 ? 3.480 5.545 11.523 1.00 86.06 180 ASN A N 1
ATOM 1447 C CA . ASN A 1 180 ? 4.497 5.144 12.489 1.00 86.06 180 ASN A CA 1
ATOM 1448 C C . ASN A 1 180 ? 5.891 5.586 11.991 1.00 86.06 180 ASN A C 1
ATOM 1450 O O . ASN A 1 180 ? 6.042 6.150 10.911 1.00 86.06 180 ASN A O 1
ATOM 1454 N N . GLN A 1 181 ? 6.935 5.385 12.795 1.00 88.81 181 GLN A N 1
ATOM 1455 C CA . GLN A 1 181 ? 8.326 5.686 12.409 1.00 88.81 181 GLN A CA 1
ATOM 1456 C C . GLN A 1 181 ? 9.067 4.421 11.949 1.00 88.81 181 GLN A C 1
ATOM 1458 O O . GLN A 1 181 ? 10.246 4.237 12.260 1.00 88.81 181 GLN A O 1
ATOM 1463 N N . ILE A 1 182 ? 8.371 3.509 11.260 1.00 89.56 182 ILE A N 1
ATOM 1464 C CA . ILE A 1 182 ? 8.967 2.257 10.787 1.00 89.56 182 ILE A CA 1
ATOM 1465 C C . ILE A 1 182 ? 9.931 2.611 9.659 1.00 89.56 182 ILE A C 1
ATOM 1467 O O . ILE A 1 182 ? 9.516 3.067 8.599 1.00 89.56 182 ILE A O 1
ATOM 1471 N N . SER A 1 183 ? 11.224 2.426 9.895 1.00 87.31 183 SER A N 1
ATOM 1472 C CA . SER A 1 183 ? 12.280 2.688 8.905 1.00 87.31 183 SER A CA 1
ATOM 1473 C C . SER A 1 183 ? 12.963 1.406 8.456 1.00 87.31 183 SER A C 1
ATOM 1475 O O . SER A 1 183 ? 13.402 1.305 7.307 1.00 87.31 183 SER A O 1
ATOM 1477 N N . ASP A 1 184 ? 13.012 0.420 9.350 1.00 80.94 184 ASP A N 1
ATOM 1478 C CA . ASP A 1 184 ? 13.573 -0.889 9.085 1.00 80.94 184 ASP A CA 1
ATOM 1479 C C . ASP A 1 184 ? 12.459 -1.891 8.765 1.00 80.94 184 ASP A C 1
ATOM 1481 O O . ASP A 1 184 ? 11.736 -2.363 9.646 1.00 80.94 184 ASP A O 1
ATOM 1485 N N . LEU A 1 185 ? 12.326 -2.194 7.474 1.00 81.62 185 LEU A N 1
ATOM 1486 C CA . LEU A 1 185 ? 11.462 -3.249 6.961 1.00 81.62 185 LEU A CA 1
ATOM 1487 C C . LEU A 1 185 ? 12.317 -4.326 6.278 1.00 81.62 185 LEU A C 1
ATOM 1489 O O . LEU A 1 185 ? 12.183 -4.574 5.079 1.00 81.62 185 LEU A O 1
ATOM 1493 N N . CYS A 1 186 ? 13.231 -4.937 7.041 1.00 73.75 186 CYS A N 1
ATOM 1494 C CA . CYS A 1 186 ? 14.041 -6.061 6.564 1.00 73.75 186 CYS A CA 1
ATOM 1495 C C . CYS A 1 186 ? 13.197 -7.278 6.158 1.00 73.75 186 CYS A C 1
ATOM 1497 O O . CYS A 1 186 ? 13.588 -7.968 5.226 1.00 73.75 186 CYS A O 1
ATOM 1499 N N . ASP A 1 187 ? 12.077 -7.565 6.839 1.00 80.75 187 ASP A N 1
ATOM 1500 C CA . ASP A 1 187 ? 11.143 -8.627 6.440 1.00 80.75 187 ASP A CA 1
ATOM 1501 C C . ASP A 1 187 ? 9.774 -8.518 7.149 1.00 80.75 187 ASP A C 1
ATOM 1503 O O . ASP A 1 187 ? 9.603 -7.754 8.101 1.00 80.75 187 ASP A O 1
ATOM 1507 N N . PHE A 1 188 ? 8.805 -9.331 6.715 1.00 87.31 188 PHE A N 1
ATOM 1508 C CA . PHE A 1 188 ? 7.524 -9.566 7.392 1.00 87.31 188 PHE A CA 1
ATOM 1509 C C . PHE A 1 188 ? 7.544 -10.765 8.357 1.00 87.31 188 PHE A C 1
ATOM 1511 O O . PHE A 1 188 ? 6.477 -11.190 8.800 1.00 87.31 188 PHE A O 1
ATOM 1518 N N . GLU A 1 189 ? 8.715 -11.310 8.711 1.00 89.06 189 GLU A N 1
ATOM 1519 C CA . GLU A 1 189 ? 8.830 -12.439 9.654 1.00 89.06 189 GLU A CA 1
ATOM 1520 C C . GLU A 1 189 ? 8.032 -12.204 10.956 1.00 89.06 189 GLU A C 1
ATOM 1522 O O . GLU A 1 189 ? 7.251 -13.089 11.320 1.00 89.06 189 GLU A O 1
ATOM 1527 N N . PRO A 1 190 ? 8.077 -11.010 11.597 1.00 91.00 190 PRO A N 1
ATOM 1528 C CA . PRO A 1 190 ? 7.307 -10.743 12.818 1.00 91.00 190 PRO A CA 1
ATOM 1529 C C . PRO A 1 190 ? 5.782 -10.770 12.649 1.00 91.00 190 PRO A C 1
ATOM 1531 O O . PRO A 1 190 ? 5.053 -10.661 13.631 1.00 91.00 190 PRO A O 1
ATOM 1534 N N . LEU A 1 191 ? 5.282 -10.852 11.413 1.00 92.56 191 LEU A N 1
ATOM 1535 C CA . LEU A 1 191 ? 3.859 -10.938 11.081 1.00 92.56 191 LEU A CA 1
ATOM 1536 C C . LEU A 1 191 ? 3.474 -12.318 10.522 1.00 92.56 191 LEU A C 1
ATOM 1538 O O . LEU A 1 191 ? 2.288 -12.575 10.318 1.00 92.56 191 LEU A O 1
ATOM 1542 N N . ALA A 1 192 ? 4.432 -13.218 10.276 1.00 89.50 192 ALA A N 1
ATOM 1543 C CA . ALA A 1 192 ? 4.202 -14.474 9.557 1.00 89.50 192 ALA A CA 1
ATOM 1544 C C . ALA A 1 192 ? 3.230 -15.430 10.278 1.00 89.50 192 ALA A C 1
ATOM 1546 O O . ALA A 1 192 ? 2.534 -16.223 9.638 1.00 89.50 192 ALA A O 1
ATOM 1547 N N . HIS A 1 193 ? 3.133 -15.350 11.611 1.00 91.12 193 HIS A N 1
ATOM 1548 C CA . HIS A 1 193 ? 2.173 -16.130 12.402 1.00 91.12 193 HIS A CA 1
ATOM 1549 C C . HIS A 1 193 ? 0.738 -15.588 12.328 1.00 91.12 193 HIS A C 1
ATOM 1551 O O . HIS A 1 193 ? -0.200 -16.323 12.653 1.00 91.12 193 HIS A O 1
ATOM 1557 N N . LEU A 1 194 ? 0.530 -14.352 11.859 1.00 93.88 194 LEU A N 1
ATOM 1558 C CA . LEU A 1 194 ? -0.787 -13.740 11.640 1.00 93.88 194 LEU A CA 1
ATOM 1559 C C . LEU A 1 194 ? -1.405 -14.262 10.337 1.00 93.88 194 LEU A C 1
ATOM 1561 O O . LEU A 1 194 ? -1.680 -13.530 9.390 1.00 93.88 194 LEU A O 1
ATOM 1565 N N . THR A 1 195 ? -1.625 -15.575 10.282 1.00 91.81 195 THR A N 1
ATOM 1566 C CA . THR A 1 195 ? -2.031 -16.282 9.059 1.00 91.81 195 THR A CA 1
ATOM 1567 C C . THR A 1 195 ? -3.375 -15.826 8.487 1.00 91.81 195 THR A C 1
ATOM 1569 O O . THR A 1 195 ? -3.619 -16.056 7.307 1.00 91.81 195 THR A O 1
ATOM 1572 N N . GLY A 1 196 ? -4.238 -15.178 9.276 1.00 94.38 196 GLY A N 1
ATOM 1573 C CA . GLY A 1 196 ? -5.503 -14.594 8.822 1.00 94.38 196 GLY A CA 1
ATOM 1574 C C . GLY A 1 196 ? -5.378 -13.242 8.108 1.00 94.38 196 GLY A C 1
ATOM 1575 O O . GLY A 1 196 ? -6.378 -12.774 7.573 1.00 94.38 196 GLY A O 1
ATOM 1576 N N . LEU A 1 197 ? -4.190 -12.623 8.088 1.00 97.31 197 LEU A N 1
ATOM 1577 C CA . LEU A 1 197 ? -4.008 -11.243 7.638 1.00 97.31 197 LEU A CA 1
ATOM 1578 C C . LEU A 1 197 ? -4.255 -11.101 6.129 1.00 97.31 197 LEU A C 1
ATOM 1580 O O . LEU A 1 197 ? -3.572 -11.722 5.314 1.00 97.31 197 LEU A O 1
ATOM 1584 N N . GLU A 1 198 ? -5.218 -10.253 5.766 1.00 98.06 198 GLU A N 1
ATOM 1585 C CA . GLU A 1 198 ? -5.630 -9.961 4.389 1.00 98.06 198 GLU A CA 1
ATOM 1586 C C . GLU A 1 198 ? -5.235 -8.547 3.943 1.00 98.06 198 GLU A C 1
ATOM 1588 O O . GLU A 1 198 ? -4.952 -8.333 2.762 1.00 98.06 198 GLU A O 1
ATOM 1593 N N . GLU A 1 199 ? -5.183 -7.582 4.862 1.00 98.31 199 GLU A N 1
ATOM 1594 C CA . GLU A 1 199 ? -4.854 -6.185 4.567 1.00 98.31 199 GLU A CA 1
ATOM 1595 C C . GLU A 1 199 ? -3.800 -5.659 5.543 1.00 98.31 199 GLU A C 1
ATOM 1597 O O . GLU A 1 199 ? -3.967 -5.745 6.761 1.00 98.31 199 GLU A O 1
ATOM 1602 N N . LEU A 1 200 ? -2.724 -5.096 4.996 1.00 97.25 200 LEU A N 1
ATOM 1603 C CA . LEU A 1 200 ? -1.633 -4.495 5.756 1.00 97.25 200 LEU A CA 1
ATOM 1604 C C . LEU A 1 200 ? -1.385 -3.074 5.252 1.00 97.25 200 LEU A C 1
ATOM 1606 O O . LEU A 1 200 ? -1.076 -2.874 4.076 1.00 97.25 200 LEU A O 1
ATOM 1610 N N . ASN A 1 201 ? -1.507 -2.099 6.148 1.00 96.69 201 ASN A N 1
ATOM 1611 C CA . ASN A 1 201 ? -1.210 -0.700 5.869 1.00 96.69 201 ASN A CA 1
ATOM 1612 C C . ASN A 1 201 ? 0.050 -0.275 6.633 1.00 96.69 201 ASN A C 1
ATOM 1614 O O . ASN A 1 201 ? 0.052 -0.254 7.859 1.00 96.69 201 ASN A O 1
ATOM 1618 N N . ILE A 1 202 ? 1.120 0.051 5.908 1.00 95.06 202 ILE A N 1
ATOM 1619 C CA . ILE A 1 202 ? 2.382 0.609 6.427 1.00 95.06 202 ILE A CA 1
ATOM 1620 C C . ILE A 1 202 ? 2.635 1.987 5.768 1.00 95.06 202 ILE A C 1
ATOM 1622 O O . ILE A 1 202 ? 3.764 2.465 5.655 1.00 95.06 202 ILE A O 1
ATOM 1626 N N . SER A 1 203 ? 1.587 2.677 5.311 1.00 94.19 203 SER A N 1
ATOM 1627 C CA . SER A 1 203 ? 1.734 4.004 4.703 1.00 94.19 203 SER A CA 1
ATOM 1628 C C . SER A 1 203 ? 2.237 5.063 5.692 1.00 94.19 203 SER A C 1
ATOM 1630 O O . SER A 1 203 ? 2.114 4.910 6.907 1.00 94.19 203 SER A O 1
ATOM 1632 N N . GLN A 1 204 ? 2.792 6.169 5.193 1.00 91.56 204 GLN A N 1
ATOM 1633 C CA . GLN A 1 204 ? 3.266 7.288 6.028 1.00 91.56 204 GLN A CA 1
ATOM 1634 C C . GLN A 1 204 ? 4.334 6.879 7.061 1.00 91.56 204 GLN A C 1
ATOM 1636 O O . GLN A 1 204 ? 4.314 7.351 8.196 1.00 91.56 204 GLN A O 1
ATOM 1641 N N . ASN A 1 205 ? 5.238 5.980 6.675 1.00 92.62 205 ASN A N 1
ATOM 1642 C CA . ASN A 1 205 ? 6.370 5.528 7.481 1.00 92.62 205 ASN A CA 1
ATOM 1643 C C . ASN A 1 205 ? 7.699 6.011 6.850 1.00 92.62 205 ASN A C 1
ATOM 1645 O O . ASN A 1 205 ? 7.720 6.882 5.978 1.00 92.62 205 ASN A O 1
ATOM 1649 N N . GLU A 1 206 ? 8.836 5.488 7.305 1.00 92.69 206 GLU A N 1
ATOM 1650 C CA . GLU A 1 206 ? 10.180 5.890 6.870 1.00 92.69 206 GLU A CA 1
ATOM 1651 C C . GLU A 1 206 ? 10.922 4.761 6.129 1.00 92.69 206 GLU A C 1
ATOM 1653 O O . GLU A 1 206 ? 12.155 4.750 6.069 1.00 92.69 206 GLU A O 1
ATOM 1658 N N . VAL A 1 207 ? 10.190 3.796 5.560 1.00 92.12 207 VAL A N 1
ATOM 1659 C CA . VAL A 1 207 ? 10.771 2.624 4.886 1.00 92.12 207 VAL A CA 1
ATOM 1660 C C . VAL A 1 207 ? 11.536 3.065 3.640 1.00 92.12 207 VAL A C 1
ATOM 1662 O O . VAL A 1 207 ? 10.982 3.771 2.800 1.00 92.12 207 VAL A O 1
ATOM 1665 N N . ARG A 1 208 ? 12.796 2.630 3.495 1.00 90.94 208 ARG A N 1
ATOM 1666 C CA . ARG A 1 208 ? 13.668 3.001 2.357 1.00 90.94 208 ARG A CA 1
ATOM 1667 C C . ARG A 1 208 ? 13.916 1.904 1.334 1.00 90.94 208 ARG A C 1
ATOM 1669 O O . ARG A 1 208 ? 14.108 2.182 0.151 1.00 90.94 208 ARG A O 1
ATOM 1676 N N . ILE A 1 209 ? 13.963 0.662 1.794 1.00 88.50 209 ILE A N 1
ATOM 1677 C CA . ILE A 1 209 ? 14.275 -0.504 0.972 1.00 88.50 209 ILE A CA 1
ATOM 1678 C C . ILE A 1 209 ? 13.230 -1.564 1.278 1.00 88.50 209 ILE A C 1
ATOM 1680 O O . ILE A 1 209 ? 12.941 -1.817 2.444 1.00 88.50 209 ILE A O 1
ATOM 1684 N N . LEU A 1 210 ? 12.687 -2.179 0.231 1.00 88.06 210 LEU A N 1
ATOM 1685 C CA . LEU A 1 210 ? 11.782 -3.315 0.360 1.00 88.06 210 LEU A CA 1
ATOM 1686 C C . LEU A 1 210 ? 12.522 -4.607 -0.022 1.00 88.06 210 LEU A C 1
ATOM 1688 O O . LEU A 1 210 ? 12.825 -4.818 -1.199 1.00 88.06 210 LEU A O 1
ATOM 1692 N N . ASP A 1 211 ? 12.834 -5.456 0.960 1.00 85.88 211 ASP A N 1
ATOM 1693 C CA . ASP A 1 211 ? 13.468 -6.775 0.765 1.00 85.88 211 ASP A CA 1
ATOM 1694 C C . ASP A 1 211 ? 12.678 -7.867 1.498 1.00 85.88 211 ASP A C 1
ATOM 1696 O O . ASP A 1 211 ? 13.148 -8.500 2.431 1.00 85.88 211 ASP A O 1
ATOM 1700 N N . VAL A 1 212 ? 11.431 -8.072 1.084 1.00 82.31 212 VAL A N 1
ATOM 1701 C CA . VAL A 1 212 ? 10.513 -9.000 1.750 1.00 82.31 212 VAL A CA 1
ATOM 1702 C C . VAL A 1 212 ? 10.739 -10.422 1.247 1.00 82.31 212 VAL A C 1
ATOM 1704 O O . VAL A 1 212 ? 10.600 -10.709 0.046 1.00 82.31 212 VAL A O 1
ATOM 1707 N N . SER A 1 213 ? 11.044 -11.323 2.181 1.00 79.75 213 SER A N 1
ATOM 1708 C CA . SER A 1 213 ? 11.311 -12.740 1.915 1.00 79.75 213 SER A CA 1
ATOM 1709 C C . SER A 1 213 ? 10.291 -13.684 2.557 1.00 79.75 213 SER A C 1
ATOM 1711 O O . SER A 1 213 ? 10.071 -14.780 2.037 1.00 79.75 213 SER A O 1
ATOM 1713 N N . SER A 1 214 ? 9.649 -13.241 3.637 1.00 82.25 214 SER A N 1
ATOM 1714 C CA . SER A 1 214 ? 8.666 -13.994 4.410 1.00 82.25 214 SER A CA 1
ATOM 1715 C C . SER A 1 214 ? 7.312 -14.100 3.710 1.00 82.25 214 SER A C 1
ATOM 1717 O O . SER A 1 214 ? 6.890 -13.218 2.961 1.00 82.25 214 SER A O 1
ATOM 1719 N N . GLU A 1 215 ? 6.601 -15.193 3.986 1.00 84.81 215 GLU A N 1
ATOM 1720 C CA . GLU A 1 215 ? 5.294 -15.468 3.392 1.00 84.81 215 GLU A CA 1
ATOM 1721 C C . GLU A 1 215 ? 4.163 -14.868 4.232 1.00 84.81 215 GLU A C 1
ATOM 1723 O O . GLU A 1 215 ? 4.031 -15.166 5.418 1.00 84.81 215 GLU A O 1
ATOM 1728 N N . LEU A 1 216 ? 3.280 -14.102 3.589 1.00 91.44 216 LEU A N 1
ATOM 1729 C CA . LEU A 1 216 ? 1.968 -13.751 4.137 1.00 91.44 216 LEU A CA 1
ATOM 1730 C C . LEU A 1 216 ? 0.897 -14.403 3.246 1.00 91.44 216 LEU A C 1
ATOM 1732 O O . LEU A 1 216 ? 0.471 -13.820 2.244 1.00 91.44 216 LEU A O 1
ATOM 1736 N N . PRO A 1 217 ? 0.478 -15.647 3.555 1.00 91.38 217 PRO A N 1
ATOM 1737 C CA . PRO A 1 217 ? -0.222 -16.520 2.607 1.00 91.38 217 PRO A CA 1
ATOM 1738 C C . PRO A 1 217 ? -1.620 -16.024 2.221 1.00 91.38 217 PRO A C 1
ATOM 1740 O O . PRO A 1 217 ? -2.165 -16.438 1.193 1.00 91.38 217 PRO A O 1
ATOM 1743 N N . ASN A 1 218 ? -2.209 -15.158 3.048 1.00 95.31 218 ASN A N 1
ATOM 1744 C CA . ASN A 1 218 ? -3.542 -14.607 2.847 1.00 95.31 218 ASN A CA 1
ATOM 1745 C C . ASN A 1 218 ? -3.560 -13.108 2.544 1.00 95.31 218 ASN A C 1
ATOM 1747 O O . ASN A 1 218 ? -4.644 -12.591 2.293 1.00 95.31 218 ASN A O 1
ATOM 1751 N N . LEU A 1 219 ? -2.404 -12.435 2.473 1.00 96.38 219 LEU A N 1
ATOM 1752 C CA . LEU A 1 219 ? -2.364 -10.998 2.219 1.00 96.38 219 LEU A CA 1
ATOM 1753 C C . LEU A 1 219 ? -2.864 -10.688 0.804 1.00 96.38 219 LEU A C 1
ATOM 1755 O O . LEU A 1 219 ? -2.369 -11.248 -0.174 1.00 96.38 219 LEU A O 1
ATOM 1759 N N . ARG A 1 220 ? -3.845 -9.788 0.704 1.00 97.00 220 ARG A N 1
ATOM 1760 C CA . ARG A 1 220 ? -4.512 -9.358 -0.536 1.00 97.00 220 ARG A CA 1
ATOM 1761 C C . ARG A 1 220 ? -4.269 -7.890 -0.849 1.00 97.00 220 ARG A C 1
ATOM 1763 O O . ARG A 1 220 ? -4.216 -7.539 -2.028 1.00 97.00 220 ARG A O 1
ATOM 1770 N N . ARG A 1 221 ? -4.114 -7.044 0.171 1.00 97.31 221 ARG A N 1
ATOM 1771 C CA . ARG A 1 221 ? -3.858 -5.606 0.015 1.00 97.31 221 ARG A CA 1
ATOM 1772 C C . ARG A 1 221 ? -2.654 -5.191 0.852 1.00 97.31 221 ARG A C 1
ATOM 1774 O O . ARG A 1 221 ? -2.623 -5.461 2.051 1.00 97.31 221 ARG A O 1
ATOM 1781 N N . LEU A 1 222 ? -1.697 -4.527 0.214 1.00 96.19 222 LEU A N 1
ATOM 1782 C CA . LEU A 1 222 ? -0.536 -3.934 0.869 1.00 96.19 222 LEU A CA 1
ATOM 1783 C C . LEU A 1 222 ? -0.453 -2.456 0.492 1.00 96.19 222 LEU A C 1
ATOM 1785 O O . LEU A 1 222 ? -0.355 -2.129 -0.689 1.00 96.19 222 LEU A O 1
ATOM 1789 N N . ASP A 1 223 ? -0.492 -1.583 1.491 1.00 95.62 223 ASP A N 1
ATOM 1790 C CA . ASP A 1 223 ? -0.300 -0.144 1.316 1.00 95.62 223 ASP A CA 1
ATOM 1791 C C . ASP A 1 223 ? 1.054 0.275 1.900 1.00 95.62 223 ASP A C 1
ATOM 1793 O O . ASP A 1 223 ? 1.297 0.152 3.101 1.00 95.62 223 ASP A O 1
ATOM 1797 N N . LEU A 1 224 ? 1.949 0.730 1.025 1.00 94.69 224 LEU A N 1
ATOM 1798 C CA . LEU A 1 224 ? 3.278 1.263 1.327 1.00 94.69 224 LEU A CA 1
ATOM 1799 C C . LEU A 1 224 ? 3.399 2.726 0.866 1.00 94.69 224 LEU A C 1
ATOM 1801 O O . LEU A 1 224 ? 4.509 3.246 0.704 1.00 94.69 224 LEU A O 1
ATOM 1805 N N . SER A 1 225 ? 2.275 3.406 0.643 1.00 89.06 225 SER A N 1
ATOM 1806 C CA . SER A 1 225 ? 2.265 4.780 0.154 1.00 89.06 225 SER A CA 1
ATOM 1807 C C . SER A 1 225 ? 2.902 5.762 1.145 1.00 89.06 225 SER A C 1
ATOM 1809 O O . SER A 1 225 ? 2.930 5.534 2.353 1.00 89.06 225 SER A O 1
ATOM 1811 N N . ASN A 1 226 ? 3.428 6.880 0.647 1.00 87.88 226 ASN A N 1
ATOM 1812 C CA . ASN A 1 226 ? 4.039 7.931 1.462 1.00 87.88 226 ASN A CA 1
ATOM 1813 C C . ASN A 1 226 ? 5.168 7.407 2.373 1.00 87.88 226 ASN A C 1
ATOM 1815 O O . ASN A 1 226 ? 5.164 7.631 3.579 1.00 87.88 226 ASN A O 1
ATOM 1819 N N . ASN A 1 227 ? 6.110 6.670 1.787 1.00 92.12 227 ASN A N 1
ATOM 1820 C CA . ASN A 1 227 ? 7.334 6.196 2.437 1.00 92.12 227 ASN A CA 1
ATOM 1821 C C . ASN A 1 227 ? 8.570 6.810 1.738 1.00 92.12 227 ASN A C 1
ATOM 1823 O O . ASN A 1 227 ? 8.466 7.735 0.930 1.00 92.12 227 ASN A O 1
ATOM 1827 N N . GLN A 1 228 ? 9.770 6.321 2.056 1.00 92.56 228 GLN A N 1
ATOM 1828 C CA . GLN A 1 228 ? 11.033 6.732 1.429 1.00 92.56 228 GLN A CA 1
ATOM 1829 C C . GLN A 1 228 ? 11.601 5.626 0.525 1.00 92.56 228 GLN A C 1
ATOM 1831 O O . GLN A 1 228 ? 12.814 5.543 0.357 1.00 92.56 228 GLN A O 1
ATOM 1836 N N . ILE A 1 229 ? 10.753 4.754 -0.038 1.00 92.44 229 ILE A N 1
ATOM 1837 C CA . ILE A 1 229 ? 11.200 3.566 -0.771 1.00 92.44 229 ILE A CA 1
ATOM 1838 C C . ILE A 1 229 ? 11.904 3.994 -2.059 1.00 92.44 229 ILE A C 1
ATOM 1840 O O . ILE A 1 229 ? 11.268 4.458 -3.000 1.00 92.44 229 ILE A O 1
ATOM 1844 N N . GLU A 1 230 ? 13.219 3.810 -2.115 1.00 88.44 230 GLU A N 1
ATOM 1845 C CA . GLU A 1 230 ? 14.047 4.116 -3.290 1.00 88.44 230 GLU A CA 1
ATOM 1846 C C . GLU A 1 230 ? 14.216 2.893 -4.196 1.00 88.44 230 GLU A C 1
ATOM 1848 O O . GLU A 1 230 ? 14.417 3.022 -5.408 1.00 88.44 230 GLU A O 1
ATOM 1853 N N . LYS A 1 231 ? 14.149 1.693 -3.604 1.00 86.88 231 LYS A N 1
ATOM 1854 C CA . LYS A 1 231 ? 14.422 0.430 -4.285 1.00 86.88 231 LYS A CA 1
ATOM 1855 C C . LYS A 1 231 ? 13.618 -0.727 -3.701 1.00 86.88 231 LYS A C 1
ATOM 1857 O O . LYS A 1 231 ? 13.566 -0.920 -2.486 1.00 86.88 231 LYS A O 1
ATOM 1862 N N . ILE A 1 232 ? 13.099 -1.562 -4.597 1.00 88.00 232 ILE A N 1
ATOM 1863 C CA . ILE A 1 232 ? 12.562 -2.884 -4.277 1.00 88.00 232 ILE A CA 1
ATOM 1864 C C . ILE A 1 232 ? 13.633 -3.909 -4.650 1.00 88.00 232 ILE A C 1
ATOM 1866 O O . ILE A 1 232 ? 14.067 -3.984 -5.797 1.00 88.00 232 ILE A O 1
ATOM 1870 N N . VAL A 1 233 ? 14.137 -4.642 -3.660 1.00 85.25 233 VAL A N 1
ATOM 1871 C CA . VAL A 1 233 ? 15.153 -5.688 -3.846 1.00 85.25 233 VAL A CA 1
ATOM 1872 C C . VAL A 1 233 ? 14.459 -7.011 -4.129 1.00 85.25 233 VAL A C 1
ATOM 1874 O O . VAL A 1 233 ? 14.796 -7.690 -5.102 1.00 85.25 233 VAL A O 1
ATOM 1877 N N . ARG A 1 234 ? 13.485 -7.374 -3.285 1.00 80.31 234 ARG A N 1
ATOM 1878 C CA . ARG A 1 234 ? 12.648 -8.570 -3.424 1.00 80.31 234 ARG A CA 1
ATOM 1879 C C . ARG A 1 234 ? 11.283 -8.319 -2.796 1.00 80.31 234 ARG A C 1
ATOM 1881 O O . ARG A 1 234 ? 11.179 -7.711 -1.737 1.00 80.31 234 ARG A O 1
ATOM 1888 N N . ILE A 1 235 ? 10.252 -8.856 -3.435 1.00 82.75 235 ILE A N 1
ATOM 1889 C CA . ILE A 1 235 ? 8.928 -9.030 -2.842 1.00 82.75 235 ILE A CA 1
ATOM 1890 C C . ILE A 1 235 ? 8.448 -10.440 -3.186 1.00 82.75 235 ILE A C 1
ATOM 1892 O O . ILE A 1 235 ? 7.872 -10.699 -4.243 1.00 82.75 235 ILE A O 1
ATOM 1896 N N . LYS A 1 236 ? 8.809 -11.406 -2.339 1.00 74.75 236 LYS A N 1
ATOM 1897 C CA . LYS A 1 236 ? 8.546 -12.826 -2.601 1.00 74.75 236 LYS A CA 1
ATOM 1898 C C . LYS A 1 236 ? 7.344 -13.343 -1.820 1.00 74.75 236 LYS A C 1
ATOM 1900 O O . LYS A 1 236 ? 7.001 -12.831 -0.767 1.00 74.75 236 LYS A O 1
ATOM 1905 N N . ASN A 1 237 ? 6.723 -14.383 -2.378 1.00 73.75 237 ASN A N 1
ATOM 1906 C CA . ASN A 1 237 ? 5.748 -15.253 -1.717 1.00 73.75 237 ASN A CA 1
ATOM 1907 C C . ASN A 1 237 ? 4.563 -14.534 -1.040 1.00 73.75 237 ASN A C 1
ATOM 1909 O O . ASN A 1 237 ? 4.135 -14.903 0.052 1.00 73.75 237 ASN A O 1
ATOM 1913 N N . LEU A 1 238 ? 3.955 -13.575 -1.747 1.00 90.69 238 LEU A N 1
ATOM 1914 C CA . LEU A 1 238 ? 2.622 -13.043 -1.433 1.00 90.69 238 LEU A CA 1
ATOM 1915 C C . LEU A 1 238 ? 1.600 -13.595 -2.451 1.00 90.69 238 LEU A C 1
ATOM 1917 O O . LEU A 1 238 ? 1.168 -12.883 -3.362 1.00 90.69 238 LEU A O 1
ATOM 1921 N N . PRO A 1 239 ? 1.232 -14.891 -2.372 1.00 90.62 239 PRO A N 1
ATOM 1922 C CA . PRO A 1 239 ? 0.534 -15.601 -3.450 1.00 90.62 239 PRO A CA 1
ATOM 1923 C C . PRO A 1 239 ? -0.872 -15.065 -3.739 1.00 90.62 239 PRO A C 1
ATOM 1925 O O . PRO A 1 239 ? -1.406 -15.303 -4.825 1.00 90.62 239 PRO A O 1
ATOM 1928 N N . LYS A 1 240 ? -1.479 -14.360 -2.779 1.00 94.81 240 LYS A N 1
ATOM 1929 C CA . LYS A 1 240 ? -2.820 -13.777 -2.886 1.00 94.81 240 LYS A CA 1
ATOM 1930 C C . LYS A 1 240 ? -2.822 -12.255 -2.991 1.00 94.81 240 LYS A C 1
ATOM 1932 O O . LYS A 1 240 ? -3.911 -11.694 -3.030 1.00 94.81 240 LYS A O 1
ATOM 1937 N N . LEU A 1 241 ? -1.660 -11.598 -3.070 1.00 94.75 241 LEU A N 1
ATOM 1938 C CA . LEU A 1 241 ? -1.618 -10.141 -3.159 1.00 94.75 241 LEU A CA 1
ATOM 1939 C C . LEU A 1 241 ? -2.294 -9.704 -4.456 1.00 94.75 241 LEU A C 1
ATOM 1941 O O . LEU A 1 241 ? -1.883 -10.131 -5.529 1.00 94.75 241 LEU A O 1
ATOM 1945 N N . GLU A 1 242 ? -3.341 -8.892 -4.349 1.00 92.69 242 GLU A N 1
ATOM 1946 C C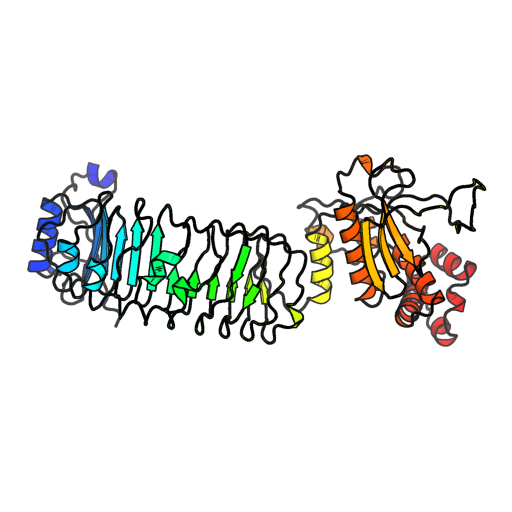A . GLU A 1 242 ? -4.136 -8.387 -5.471 1.00 92.69 242 GLU A CA 1
ATOM 1947 C C . GLU A 1 242 ? -3.880 -6.897 -5.710 1.00 92.69 242 GLU A C 1
ATOM 1949 O O . GLU A 1 242 ? -3.905 -6.458 -6.859 1.00 92.69 242 GLU A O 1
ATOM 1954 N N . PHE A 1 243 ? -3.617 -6.139 -4.643 1.00 90.12 243 PHE A N 1
ATOM 1955 C CA . PHE A 1 243 ? -3.458 -4.689 -4.667 1.00 90.12 243 PHE A CA 1
ATOM 1956 C C . PHE A 1 243 ? -2.194 -4.261 -3.920 1.00 90.12 243 PHE A C 1
ATOM 1958 O O . PHE A 1 243 ? -1.998 -4.656 -2.766 1.00 90.12 243 PHE A O 1
ATOM 1965 N N . LEU A 1 244 ? -1.383 -3.426 -4.567 1.00 91.88 244 LEU A N 1
ATOM 1966 C CA . LEU A 1 244 ? -0.181 -2.835 -3.991 1.00 91.88 244 LEU A CA 1
ATOM 1967 C C . LEU A 1 244 ? -0.161 -1.321 -4.215 1.00 91.88 244 LEU A C 1
ATOM 1969 O O . LEU A 1 244 ? -0.153 -0.867 -5.359 1.00 91.88 244 LEU A O 1
ATOM 1973 N N . ASP A 1 245 ? -0.087 -0.548 -3.137 1.00 87.12 245 ASP A N 1
ATOM 1974 C CA . ASP A 1 245 ? 0.084 0.903 -3.209 1.00 87.12 245 ASP A CA 1
ATOM 1975 C C . ASP A 1 245 ? 1.527 1.305 -2.879 1.00 87.12 245 ASP A C 1
ATOM 1977 O O . ASP A 1 245 ? 2.040 1.005 -1.804 1.00 87.12 245 ASP A O 1
ATOM 1981 N N . LEU A 1 246 ? 2.188 1.966 -3.828 1.00 88.44 246 LEU A N 1
ATOM 1982 C CA . LEU A 1 246 ? 3.544 2.510 -3.740 1.00 88.44 246 LEU A CA 1
ATOM 1983 C C . LEU A 1 246 ? 3.554 4.016 -4.043 1.00 88.44 246 LEU A C 1
ATOM 1985 O O . LEU A 1 246 ? 4.598 4.564 -4.413 1.00 88.44 246 LEU A O 1
ATOM 1989 N N . CYS A 1 247 ? 2.413 4.701 -3.928 1.00 81.75 247 CYS A N 1
ATOM 1990 C CA . CYS A 1 247 ? 2.327 6.136 -4.173 1.00 81.75 247 CYS A CA 1
ATOM 1991 C C . CYS A 1 247 ? 3.261 6.924 -3.248 1.00 81.75 247 CYS A C 1
ATOM 1993 O O . CYS A 1 247 ? 3.535 6.510 -2.128 1.00 81.75 247 CYS A O 1
ATOM 1995 N N . VAL A 1 248 ? 3.711 8.098 -3.682 1.00 80.56 248 VAL A N 1
ATOM 1996 C CA . VAL A 1 248 ? 4.504 9.047 -2.896 1.00 80.56 248 VAL A CA 1
ATOM 1997 C C . VAL A 1 248 ? 5.748 8.368 -2.310 1.00 80.56 248 VAL A C 1
ATOM 1999 O O . VAL A 1 248 ? 5.977 8.370 -1.106 1.00 80.56 248 VAL A O 1
ATOM 2002 N N . ASN A 1 249 ? 6.542 7.735 -3.171 1.00 81.19 249 ASN A N 1
ATOM 2003 C CA . ASN A 1 249 ? 7.831 7.143 -2.822 1.00 81.19 249 ASN A CA 1
ATOM 2004 C C . ASN A 1 249 ? 8.893 7.590 -3.837 1.00 81.19 249 ASN A C 1
ATOM 2006 O O . ASN A 1 249 ? 8.579 7.702 -5.018 1.00 81.19 249 ASN A O 1
ATOM 2010 N N . PRO A 1 250 ? 10.170 7.777 -3.463 1.00 79.75 250 PRO A N 1
ATOM 2011 C CA . PRO A 1 250 ? 11.258 8.081 -4.400 1.00 79.75 250 PRO A CA 1
ATOM 2012 C C . PRO A 1 250 ? 11.679 6.881 -5.282 1.00 79.75 250 PRO A C 1
ATOM 2014 O O . PRO A 1 250 ? 12.811 6.821 -5.761 1.00 79.75 250 PRO A O 1
ATOM 2017 N N . LEU A 1 251 ? 10.778 5.924 -5.518 1.00 79.06 251 LEU A N 1
ATOM 2018 C CA . LEU A 1 251 ? 11.019 4.704 -6.278 1.00 79.06 251 LEU A CA 1
ATOM 2019 C C . LEU A 1 251 ? 11.162 5.030 -7.767 1.00 79.06 251 LEU A C 1
ATOM 2021 O O . LEU A 1 251 ? 10.263 5.613 -8.372 1.00 79.06 251 LEU A O 1
ATOM 2025 N N . THR A 1 252 ? 12.282 4.632 -8.368 1.00 69.88 252 THR A N 1
ATOM 2026 C CA . THR A 1 252 ? 12.598 4.938 -9.778 1.00 69.88 252 THR A CA 1
ATOM 2027 C C . THR A 1 252 ? 12.382 3.765 -10.730 1.00 69.88 252 THR A C 1
ATOM 2029 O O . THR A 1 252 ? 12.251 3.966 -11.938 1.00 69.88 252 THR A O 1
ATOM 2032 N N . ALA A 1 253 ? 12.288 2.545 -10.211 1.00 70.56 253 ALA A N 1
ATOM 2033 C CA . ALA A 1 253 ? 12.068 1.349 -11.005 1.00 70.56 253 ALA A CA 1
ATOM 2034 C C . ALA A 1 253 ? 11.127 0.396 -10.273 1.00 70.56 253 ALA A C 1
ATOM 2036 O O . ALA A 1 253 ? 11.280 0.165 -9.072 1.00 70.56 253 ALA A O 1
ATOM 2037 N N . LEU A 1 254 ? 10.164 -0.161 -11.002 1.00 73.12 254 LEU A N 1
ATOM 2038 C CA . LEU A 1 254 ? 9.434 -1.334 -10.559 1.00 73.12 254 LEU A CA 1
ATOM 2039 C C . LEU A 1 254 ? 10.214 -2.556 -11.038 1.00 73.12 254 LEU A C 1
ATOM 2041 O O . LEU A 1 254 ? 10.241 -2.811 -12.231 1.00 73.12 254 LEU A O 1
ATOM 2045 N N . GLU A 1 255 ? 10.874 -3.256 -10.119 1.00 77.50 255 GLU A N 1
ATOM 2046 C CA . GLU A 1 255 ? 11.675 -4.461 -10.370 1.00 77.50 255 GLU A CA 1
ATOM 2047 C C . GLU A 1 255 ? 11.414 -5.476 -9.249 1.00 77.50 255 GLU A C 1
ATOM 2049 O O . GLU A 1 255 ? 10.990 -5.107 -8.151 1.00 77.50 255 GLU A O 1
ATOM 2054 N N . GLY A 1 256 ? 11.660 -6.765 -9.502 1.00 73.69 256 GLY A N 1
ATOM 2055 C CA . GLY A 1 256 ? 11.539 -7.796 -8.462 1.00 73.69 256 GLY A CA 1
ATOM 2056 C C . GLY A 1 256 ? 10.108 -8.275 -8.185 1.00 73.69 256 GLY A C 1
ATOM 2057 O O . GLY A 1 256 ? 9.885 -8.980 -7.199 1.00 73.69 256 GLY A O 1
ATOM 2058 N N . PHE A 1 257 ? 9.156 -7.950 -9.068 1.00 74.94 257 PHE A N 1
ATOM 2059 C CA . PHE A 1 257 ? 7.743 -8.343 -8.968 1.00 74.94 257 PHE A CA 1
ATOM 2060 C C . PHE A 1 257 ? 7.404 -9.696 -9.602 1.00 74.94 257 PHE A C 1
ATOM 2062 O O . PHE A 1 257 ? 6.306 -10.199 -9.374 1.00 74.94 257 PHE A O 1
ATOM 2069 N N . GLY A 1 258 ? 8.314 -10.314 -10.367 1.00 65.56 258 GLY A N 1
ATOM 2070 C CA . GLY A 1 258 ? 8.050 -11.490 -11.222 1.00 65.56 258 GLY A CA 1
ATOM 2071 C C . GLY A 1 258 ? 7.542 -12.772 -10.530 1.00 65.56 258 GLY A C 1
ATOM 2072 O O . GLY A 1 258 ? 7.433 -13.816 -11.168 1.00 65.56 258 GLY A O 1
ATOM 2073 N N . HIS A 1 259 ? 7.233 -12.719 -9.234 1.00 73.81 259 HIS A N 1
ATOM 2074 C CA . HIS A 1 259 ? 6.760 -13.828 -8.407 1.00 73.81 259 HIS A CA 1
ATOM 2075 C C . HIS A 1 259 ? 5.426 -13.542 -7.687 1.00 73.81 259 HIS A C 1
ATOM 2077 O O . HIS A 1 259 ? 5.107 -14.224 -6.714 1.00 73.81 259 HIS A O 1
ATOM 2083 N N . LEU A 1 260 ? 4.633 -12.565 -8.148 1.00 85.25 260 LEU A N 1
ATOM 2084 C CA . LEU A 1 260 ? 3.321 -12.227 -7.573 1.00 85.25 260 LEU A CA 1
ATOM 2085 C C . LEU A 1 260 ? 2.165 -12.694 -8.483 1.00 85.25 260 LEU A C 1
ATOM 2087 O O . LEU A 1 260 ? 1.668 -11.933 -9.312 1.00 85.25 260 LEU A O 1
ATOM 2091 N N . PRO A 1 261 ? 1.693 -13.949 -8.353 1.00 85.88 261 PRO A N 1
ATOM 2092 C CA . PRO A 1 261 ? 0.783 -14.563 -9.327 1.00 85.88 261 PRO A CA 1
ATOM 2093 C C . PRO A 1 261 ? -0.642 -13.989 -9.316 1.00 85.88 261 PRO A C 1
ATOM 2095 O O . PRO A 1 261 ? -1.396 -14.204 -10.266 1.00 85.88 261 PRO A O 1
ATOM 2098 N N . SER A 1 262 ? -1.033 -13.301 -8.242 1.00 89.38 262 SER A N 1
ATOM 2099 C CA . SER A 1 262 ? -2.388 -12.769 -8.062 1.00 89.38 262 SER A CA 1
ATOM 2100 C C . SER A 1 262 ? -2.488 -11.256 -8.207 1.00 89.38 262 SER A C 1
ATOM 2102 O O . SER A 1 262 ? -3.605 -10.748 -8.122 1.00 89.38 262 SER A O 1
ATOM 2104 N N . LEU A 1 263 ? -1.373 -10.553 -8.437 1.00 85.56 263 LEU A N 1
ATOM 2105 C CA . LEU A 1 263 ? -1.347 -9.093 -8.436 1.00 85.56 263 LEU A CA 1
ATOM 2106 C C . LEU A 1 263 ? -2.152 -8.554 -9.616 1.00 85.56 263 LEU A C 1
ATOM 2108 O O . LEU A 1 263 ? -1.911 -8.944 -10.756 1.00 85.56 263 LEU A O 1
ATOM 2112 N N . LYS A 1 264 ? -3.124 -7.688 -9.325 1.00 82.44 264 LYS A N 1
ATOM 2113 C CA . LYS A 1 264 ? -4.050 -7.106 -10.307 1.00 82.44 264 LYS A CA 1
ATOM 2114 C C . LYS A 1 264 ? -3.818 -5.620 -10.500 1.00 82.44 264 LYS A C 1
ATOM 2116 O O . LYS A 1 264 ? -4.015 -5.122 -11.606 1.00 82.44 264 LYS A O 1
ATOM 2121 N N . GLU A 1 265 ? -3.427 -4.929 -9.437 1.00 78.44 265 GLU A N 1
ATOM 2122 C CA . GLU A 1 265 ? -3.393 -3.475 -9.406 1.00 78.44 265 GLU A CA 1
ATOM 2123 C C . GLU A 1 265 ? -2.185 -2.960 -8.618 1.00 78.44 265 GLU A C 1
ATOM 2125 O O . GLU A 1 265 ? -1.947 -3.386 -7.486 1.00 78.44 265 GLU A O 1
ATOM 2130 N N . ILE A 1 266 ? -1.437 -2.036 -9.229 1.00 81.25 266 ILE A N 1
ATOM 2131 C CA . ILE A 1 266 ? -0.317 -1.324 -8.601 1.00 81.25 266 ILE A CA 1
ATOM 2132 C C . ILE A 1 266 ? -0.580 0.178 -8.692 1.00 81.25 266 ILE A C 1
ATOM 2134 O O . ILE A 1 266 ? -0.901 0.681 -9.768 1.00 81.25 266 ILE A O 1
ATOM 2138 N N . HIS A 1 267 ? -0.445 0.915 -7.594 1.00 77.62 267 HIS A N 1
ATOM 2139 C CA . HIS A 1 267 ? -0.529 2.379 -7.594 1.00 77.62 267 HIS A CA 1
ATOM 2140 C C . HIS A 1 267 ? 0.858 2.988 -7.378 1.00 77.62 267 HIS A C 1
ATOM 2142 O O . HIS A 1 267 ? 1.598 2.550 -6.505 1.00 77.62 267 HIS A O 1
ATOM 2148 N N . ILE A 1 268 ? 1.228 3.978 -8.192 1.00 70.06 268 ILE A N 1
ATOM 2149 C CA . ILE A 1 268 ? 2.563 4.614 -8.187 1.00 70.06 268 ILE A CA 1
ATOM 2150 C C . ILE A 1 268 ? 2.491 6.139 -8.335 1.00 70.06 268 ILE A C 1
ATOM 2152 O O . ILE A 1 268 ? 3.420 6.773 -8.844 1.00 70.06 268 ILE A O 1
ATOM 2156 N N . TYR A 1 269 ? 1.376 6.751 -7.937 1.00 71.75 269 TYR A N 1
ATOM 2157 C CA . TYR A 1 269 ? 1.232 8.202 -8.005 1.00 71.75 269 TYR A CA 1
ATOM 2158 C C . TYR A 1 269 ? 2.357 8.906 -7.257 1.00 71.75 269 TYR A C 1
ATOM 2160 O O . TYR A 1 269 ? 2.696 8.498 -6.158 1.00 71.75 269 TYR A O 1
ATOM 2168 N N . GLN A 1 270 ? 2.897 9.998 -7.805 1.00 61.97 270 GLN A N 1
ATOM 2169 C CA . GLN A 1 270 ? 3.947 10.778 -7.137 1.00 61.97 270 GLN A CA 1
ATOM 2170 C C . GLN A 1 270 ? 5.211 9.961 -6.815 1.00 61.97 270 GLN A C 1
ATOM 2172 O O . GLN A 1 270 ? 6.024 10.384 -5.997 1.00 61.97 270 GLN A O 1
ATOM 2177 N N . SER A 1 271 ? 5.410 8.845 -7.521 1.00 60.25 271 SER A N 1
ATOM 2178 C CA . SER A 1 271 ? 6.655 8.087 -7.520 1.00 60.25 271 SER A CA 1
ATOM 2179 C C . SER A 1 271 ? 7.368 8.282 -8.864 1.00 60.25 271 SER A C 1
ATOM 2181 O O . SER A 1 271 ? 6.731 8.144 -9.917 1.00 60.25 271 SER A O 1
ATOM 2183 N N . PRO A 1 272 ? 8.668 8.642 -8.890 1.00 58.97 272 PRO A N 1
ATOM 2184 C CA . PRO A 1 272 ? 9.411 8.949 -10.112 1.00 58.97 272 PRO A CA 1
ATOM 2185 C C . PRO A 1 272 ? 9.822 7.674 -10.869 1.00 58.97 272 PRO A C 1
ATOM 2187 O O . PRO A 1 272 ? 10.944 7.570 -11.362 1.00 58.97 272 PRO A O 1
ATOM 2190 N N . VAL A 1 273 ? 8.915 6.697 -10.963 1.00 62.94 273 VAL A N 1
ATOM 2191 C CA . VAL A 1 273 ? 9.135 5.429 -11.656 1.00 62.94 273 VAL A CA 1
ATOM 2192 C C . VAL A 1 273 ? 9.325 5.710 -13.145 1.00 62.94 273 VAL A C 1
ATOM 2194 O O . VAL A 1 273 ? 8.428 6.230 -13.814 1.00 62.94 273 VAL A O 1
ATOM 2197 N N . VAL A 1 274 ? 10.502 5.353 -13.651 1.00 52.50 274 VAL A N 1
ATOM 2198 C CA . VAL A 1 274 ? 10.908 5.472 -15.058 1.00 52.50 274 VAL A CA 1
ATOM 2199 C C . VAL A 1 274 ? 11.118 4.113 -15.726 1.00 52.50 274 VAL A C 1
ATOM 2201 O O . VAL A 1 274 ? 11.161 4.043 -16.950 1.00 52.50 274 VAL A O 1
ATOM 2204 N N . SER A 1 275 ? 11.231 3.041 -14.938 1.00 59.53 275 SER A N 1
ATOM 2205 C CA . SER A 1 275 ? 11.411 1.665 -15.410 1.00 59.53 275 SER A CA 1
ATOM 2206 C C . SER A 1 275 ? 10.337 0.755 -14.820 1.00 59.53 275 SER A C 1
ATOM 2208 O O . SER A 1 275 ? 10.004 0.871 -13.642 1.00 59.53 275 SER A O 1
ATOM 2210 N N . VAL A 1 276 ? 9.811 -0.154 -15.638 1.00 65.50 276 VAL A N 1
ATOM 2211 C CA . VAL A 1 276 ? 8.783 -1.140 -15.261 1.00 65.50 276 VAL A CA 1
ATOM 2212 C C . VAL A 1 276 ? 9.210 -2.565 -15.613 1.00 65.50 276 VAL A C 1
ATOM 2214 O O . VAL A 1 276 ? 8.411 -3.387 -16.059 1.00 65.50 276 VAL A O 1
ATOM 2217 N N . ALA A 1 277 ? 10.503 -2.848 -15.463 1.00 58.12 277 ALA A N 1
ATOM 2218 C CA . ALA A 1 277 ? 11.039 -4.172 -15.732 1.00 58.12 277 ALA A CA 1
ATOM 2219 C C . ALA A 1 277 ? 10.340 -5.252 -14.873 1.00 58.12 277 ALA A C 1
ATOM 2221 O O . ALA A 1 277 ? 9.808 -4.998 -13.799 1.00 58.12 277 ALA A O 1
ATOM 2222 N N . ASP A 1 278 ? 10.289 -6.483 -15.373 1.00 60.59 278 ASP A N 1
ATOM 2223 C CA . ASP A 1 278 ? 9.624 -7.632 -14.736 1.00 60.59 278 ASP A CA 1
ATOM 2224 C C . ASP A 1 278 ? 8.086 -7.599 -14.643 1.00 60.59 278 ASP A C 1
ATOM 2226 O O . ASP A 1 278 ? 7.507 -8.629 -14.284 1.00 60.59 278 ASP A O 1
ATOM 2230 N N . LEU A 1 279 ? 7.399 -6.502 -14.995 1.00 64.75 279 LEU A N 1
ATOM 2231 C CA . LEU A 1 279 ? 5.927 -6.476 -14.966 1.00 64.75 279 LEU A CA 1
ATOM 2232 C C . LEU A 1 279 ? 5.290 -7.375 -16.038 1.00 64.75 279 LEU A C 1
ATOM 2234 O O . LEU A 1 279 ? 4.225 -7.937 -15.792 1.00 64.75 279 LEU A O 1
ATOM 2238 N N . ASP A 1 280 ? 5.976 -7.605 -17.163 1.00 56.91 280 ASP A N 1
ATOM 2239 C CA . ASP A 1 280 ? 5.543 -8.530 -18.228 1.00 56.91 280 ASP A CA 1
ATOM 2240 C C . ASP A 1 280 ? 5.342 -9.975 -17.727 1.00 56.91 280 ASP A C 1
ATOM 2242 O O . ASP A 1 280 ? 4.640 -10.772 -18.349 1.00 56.91 280 ASP A O 1
ATOM 2246 N N . ASN A 1 281 ? 5.952 -10.325 -16.588 1.00 63.31 281 ASN A N 1
ATOM 2247 C CA . ASN A 1 281 ? 5.875 -11.656 -15.988 1.00 63.31 281 ASN A CA 1
ATOM 2248 C C . ASN A 1 281 ? 4.680 -11.827 -15.032 1.00 63.31 281 ASN A C 1
ATOM 2250 O O . ASN A 1 281 ? 4.495 -12.913 -14.477 1.00 63.31 281 ASN A O 1
ATOM 2254 N N . LEU A 1 282 ? 3.873 -10.783 -14.811 1.00 70.56 282 LEU A N 1
ATOM 2255 C CA . LEU A 1 282 ? 2.725 -10.824 -13.907 1.00 70.56 282 LEU A CA 1
ATOM 2256 C C . LEU A 1 282 ? 1.465 -11.301 -14.648 1.00 70.56 282 LEU A C 1
ATOM 2258 O O . LEU A 1 282 ? 0.892 -10.558 -15.441 1.00 70.56 282 LEU A O 1
ATOM 2262 N N . PRO A 1 283 ? 0.952 -12.514 -14.369 1.00 70.62 283 PRO A N 1
ATOM 2263 C CA . PRO A 1 283 ? -0.077 -13.139 -15.203 1.00 70.62 283 PRO A CA 1
ATOM 2264 C C . PRO A 1 283 ? -1.473 -12.513 -15.063 1.00 70.62 283 PRO A C 1
ATOM 2266 O O . PRO A 1 283 ? -2.375 -12.859 -15.826 1.00 70.62 283 PRO A O 1
ATOM 2269 N N . ARG A 1 284 ? -1.694 -11.670 -14.048 1.00 69.31 284 ARG A N 1
ATOM 2270 C CA . ARG A 1 284 ? -3.008 -11.102 -13.702 1.00 69.31 284 ARG A CA 1
ATOM 2271 C C . ARG A 1 284 ? -3.011 -9.583 -13.565 1.00 69.31 284 ARG A C 1
ATOM 2273 O O . ARG A 1 284 ? -4.057 -9.035 -13.215 1.00 69.31 284 ARG A O 1
ATOM 2280 N N . LEU A 1 285 ? -1.883 -8.922 -13.830 1.00 68.62 285 LEU A N 1
ATOM 2281 C CA . LEU A 1 285 ? -1.793 -7.474 -13.704 1.00 68.62 285 LEU A CA 1
ATOM 2282 C C . LEU A 1 285 ? -2.699 -6.834 -14.760 1.00 68.62 285 LEU A C 1
ATOM 2284 O O . LEU A 1 285 ? -2.534 -7.077 -15.952 1.00 68.62 285 LEU A O 1
ATOM 2288 N N . GLY A 1 286 ? -3.689 -6.068 -14.305 1.00 52.97 286 GLY A N 1
ATOM 2289 C CA . GLY A 1 286 ? -4.682 -5.423 -15.164 1.00 52.97 286 GLY A CA 1
ATOM 2290 C C . GLY A 1 286 ? -4.613 -3.898 -15.149 1.00 52.97 286 GLY A C 1
ATOM 2291 O O . GLY A 1 286 ? -5.157 -3.272 -16.052 1.00 52.97 286 GLY A O 1
ATOM 2292 N N . ALA A 1 287 ? -3.976 -3.289 -14.141 1.00 58.34 287 ALA A N 1
ATOM 2293 C CA . ALA A 1 287 ? -3.872 -1.835 -14.043 1.00 58.34 287 ALA A CA 1
ATOM 2294 C C . ALA A 1 287 ? -2.641 -1.362 -13.251 1.00 58.34 287 ALA A C 1
ATOM 2296 O O . ALA A 1 287 ? -2.315 -1.910 -12.196 1.00 58.34 287 ALA A O 1
ATOM 2297 N N . ILE A 1 288 ? -2.027 -0.269 -13.718 1.00 62.72 288 ILE A N 1
ATOM 2298 C CA . ILE A 1 288 ? -1.006 0.504 -12.992 1.00 62.72 288 ILE A CA 1
ATOM 2299 C C . ILE A 1 288 ? -1.475 1.962 -12.885 1.00 62.72 288 ILE A C 1
ATOM 2301 O O . ILE A 1 288 ? -1.458 2.679 -13.874 1.00 62.72 288 ILE A O 1
ATOM 2305 N N . ARG A 1 289 ? -1.913 2.443 -11.719 1.00 53.47 289 ARG A N 1
ATOM 2306 C CA . ARG A 1 289 ? -2.530 3.782 -11.604 1.00 53.47 289 ARG A CA 1
ATOM 2307 C C . ARG A 1 289 ? -1.544 4.861 -11.131 1.00 53.47 289 ARG A C 1
ATOM 2309 O O . ARG A 1 289 ? -0.810 4.678 -10.163 1.00 53.47 289 ARG A O 1
ATOM 2316 N N . ASP A 1 290 ? -1.590 6.013 -11.798 1.00 52.81 290 ASP A N 1
ATOM 2317 C CA . ASP A 1 290 ? -0.975 7.310 -11.447 1.00 52.81 290 ASP A CA 1
ATOM 2318 C C . ASP A 1 290 ? -2.111 8.371 -11.519 1.00 52.81 290 ASP A C 1
ATOM 2320 O O . ASP A 1 290 ? -3.072 8.124 -12.244 1.00 52.81 290 ASP A O 1
ATOM 2324 N N . PHE A 1 291 ? -2.081 9.484 -10.763 1.00 37.88 291 PHE A N 1
ATOM 2325 C CA . PHE A 1 291 ? -3.216 10.300 -10.209 1.00 37.88 291 PHE A CA 1
ATOM 2326 C C . PHE A 1 291 ? -4.428 10.738 -11.054 1.00 37.88 291 PHE A C 1
ATOM 2328 O O . PHE A 1 291 ? -5.174 11.622 -10.629 1.00 37.88 291 PHE A O 1
ATOM 2335 N N . LYS A 1 292 ? -4.687 10.201 -12.234 1.00 34.31 292 LYS A N 1
ATOM 2336 C CA . LYS A 1 292 ? -5.900 10.533 -12.983 1.00 34.31 292 LYS A CA 1
ATOM 2337 C C . LYS A 1 292 ? -6.993 9.485 -12.946 1.00 34.31 292 LYS A C 1
ATOM 2339 O O . LYS A 1 292 ? -8.028 9.722 -13.548 1.00 34.31 292 LYS A O 1
ATOM 2344 N N . GLY A 1 293 ? -6.822 8.362 -12.245 1.00 34.12 293 GLY A N 1
ATOM 2345 C CA . GLY A 1 293 ? -7.840 7.303 -12.265 1.00 34.12 293 GLY A CA 1
ATOM 2346 C C . GLY A 1 293 ? -8.106 6.751 -13.672 1.00 34.12 293 GLY A C 1
ATOM 2347 O O . GLY A 1 293 ? -9.046 5.983 -13.851 1.00 34.12 293 GLY A O 1
ATOM 2348 N N . ASP A 1 294 ? -7.270 7.121 -14.645 1.00 33.47 294 ASP A N 1
ATOM 2349 C CA . ASP A 1 294 ? -7.246 6.515 -15.957 1.00 33.47 294 ASP A CA 1
ATOM 2350 C C . ASP A 1 294 ? -6.725 5.096 -15.749 1.00 33.47 294 ASP A C 1
ATOM 2352 O O . ASP A 1 294 ? -5.620 4.888 -15.234 1.00 33.47 294 ASP A O 1
ATOM 2356 N N . GLU A 1 295 ? -7.550 4.116 -16.113 1.00 35.09 295 GLU A N 1
ATOM 2357 C CA . GLU A 1 295 ? -7.068 2.778 -16.404 1.00 35.09 295 GLU A CA 1
ATOM 2358 C C . GLU A 1 295 ? -5.828 2.928 -17.280 1.00 35.09 295 GLU A C 1
ATOM 2360 O O . GLU A 1 295 ? -5.851 3.543 -18.348 1.00 35.09 295 GLU A O 1
ATOM 2365 N N . PHE A 1 296 ? -4.724 2.360 -16.828 1.00 42.34 296 PHE A N 1
ATOM 2366 C CA . PHE A 1 296 ? -3.522 2.210 -17.630 1.00 42.34 296 PHE A CA 1
ATOM 2367 C C . PHE A 1 296 ? -3.740 1.090 -18.648 1.00 42.34 296 PHE A C 1
ATOM 2369 O O . PHE A 1 296 ? -2.947 0.173 -18.750 1.00 42.34 296 PHE A O 1
ATOM 2376 N N . ALA A 1 297 ? -4.882 1.124 -19.333 1.00 34.81 297 ALA A N 1
ATOM 2377 C CA . ALA A 1 297 ? -5.356 0.084 -20.215 1.00 34.81 297 ALA A CA 1
ATOM 2378 C C . ALA A 1 297 ? -5.968 0.725 -21.463 1.00 34.81 297 ALA A C 1
ATOM 2380 O O . ALA A 1 297 ? -6.842 1.590 -21.401 1.00 34.81 297 ALA A O 1
ATOM 2381 N N . SER A 1 298 ? -5.512 0.239 -22.617 1.00 33.53 298 SER A N 1
ATOM 2382 C CA . SER A 1 298 ? -6.069 0.475 -23.961 1.00 33.53 298 SER A CA 1
ATOM 2383 C C . SER A 1 298 ? -5.773 1.816 -24.657 1.00 33.53 298 SER A C 1
ATOM 2385 O O . SER A 1 298 ? -6.545 2.320 -25.460 1.00 33.53 298 SER A O 1
ATOM 2387 N N . GLU A 1 299 ? -4.564 2.332 -24.460 1.00 36.91 299 GLU A N 1
ATOM 2388 C CA . GLU A 1 299 ? -3.855 3.234 -25.395 1.00 36.91 299 GLU A CA 1
ATOM 2389 C C . GLU A 1 299 ? -2.330 3.046 -25.199 1.00 36.91 299 GLU A C 1
ATOM 2391 O O . GLU A 1 299 ? -1.507 3.961 -25.270 1.00 36.91 299 GLU A O 1
ATOM 2396 N N . GLU A 1 300 ? -1.966 1.819 -24.822 1.00 35.19 300 GLU A N 1
ATOM 2397 C CA . GLU A 1 300 ? -0.907 1.562 -23.845 1.00 35.19 300 GLU A CA 1
ATOM 2398 C C . GLU A 1 300 ? 0.495 1.626 -24.458 1.00 35.19 300 GLU A C 1
ATOM 2400 O O . GLU A 1 300 ? 1.419 2.088 -23.809 1.00 35.19 300 GLU A O 1
ATOM 2405 N N . LYS A 1 301 ? 0.682 1.321 -25.747 1.00 35.69 301 LYS A N 1
ATOM 2406 C CA . LYS A 1 301 ? 1.997 1.497 -26.399 1.00 35.69 301 LYS A CA 1
ATOM 2407 C C . LYS A 1 301 ? 2.321 2.958 -26.752 1.00 35.69 301 LYS A C 1
ATOM 2409 O O . LYS A 1 301 ? 3.476 3.355 -26.714 1.00 35.69 301 LYS A O 1
ATOM 2414 N N . LEU A 1 302 ? 1.318 3.786 -27.053 1.00 34.38 302 LEU A N 1
ATOM 2415 C CA . LEU A 1 302 ? 1.515 5.193 -27.447 1.00 34.38 302 LEU A CA 1
ATOM 2416 C C . LEU A 1 302 ? 1.567 6.142 -26.243 1.00 34.38 302 LEU A C 1
ATOM 2418 O O . LEU A 1 302 ? 2.303 7.130 -26.261 1.00 34.38 302 LEU A O 1
ATOM 2422 N N . ARG A 1 303 ? 0.860 5.820 -25.154 1.00 36.56 303 ARG A N 1
ATOM 2423 C CA . ARG A 1 303 ? 0.962 6.567 -23.895 1.00 36.56 303 ARG A CA 1
ATOM 2424 C C . ARG A 1 303 ? 2.272 6.318 -23.159 1.00 36.56 303 ARG A C 1
ATOM 2426 O O . ARG A 1 303 ? 2.784 7.272 -22.589 1.00 36.56 303 ARG A O 1
ATOM 2433 N N . HIS A 1 304 ? 2.858 5.120 -23.223 1.00 37.84 304 HIS A N 1
ATOM 2434 C CA . HIS A 1 304 ? 4.203 4.884 -22.680 1.00 37.84 304 HIS A CA 1
ATOM 2435 C C . HIS A 1 304 ? 5.258 5.773 -23.344 1.00 37.84 304 HIS A C 1
ATOM 2437 O O . HIS A 1 304 ? 6.084 6.359 -22.650 1.00 37.84 304 HIS A O 1
ATOM 2443 N N . PHE A 1 305 ? 5.158 5.973 -24.661 1.00 35.50 305 PHE A N 1
ATOM 2444 C CA . PHE A 1 305 ? 5.994 6.921 -25.394 1.00 35.50 305 PHE A CA 1
ATOM 2445 C C . PHE A 1 305 ? 5.754 8.368 -24.938 1.00 35.50 305 PHE A C 1
ATOM 2447 O O . PHE A 1 305 ? 6.684 9.070 -24.556 1.00 35.50 305 PHE A O 1
ATOM 2454 N N . VAL A 1 306 ? 4.493 8.808 -24.884 1.00 35.59 306 VAL A N 1
ATOM 2455 C CA . VAL A 1 306 ? 4.134 10.189 -24.516 1.00 35.59 306 VAL A CA 1
ATOM 2456 C C . VAL A 1 306 ? 4.360 10.489 -23.024 1.00 35.59 306 VAL A C 1
ATOM 2458 O O . VAL A 1 306 ? 4.609 11.636 -22.670 1.00 35.59 306 VAL A O 1
ATOM 2461 N N . ILE A 1 307 ? 4.320 9.495 -22.134 1.00 36.72 307 ILE A N 1
ATOM 2462 C CA . ILE A 1 307 ? 4.564 9.642 -20.690 1.00 36.72 307 ILE A CA 1
ATOM 2463 C C . ILE A 1 307 ? 6.053 9.522 -20.359 1.00 36.72 307 ILE A C 1
ATOM 2465 O O . ILE A 1 307 ? 6.516 10.297 -19.530 1.00 36.72 307 ILE A O 1
ATOM 2469 N N . ALA A 1 308 ? 6.833 8.681 -21.047 1.00 35.00 308 ALA A N 1
ATOM 2470 C CA . ALA A 1 308 ? 8.299 8.761 -20.999 1.00 35.00 308 ALA A CA 1
ATOM 2471 C C . ALA A 1 308 ? 8.776 10.151 -21.459 1.00 35.00 308 ALA A C 1
ATOM 2473 O O . ALA A 1 308 ? 9.648 10.753 -20.835 1.00 35.00 308 ALA A O 1
ATOM 2474 N N . VAL A 1 309 ? 8.088 10.711 -22.461 1.00 35.91 309 VAL A N 1
ATOM 2475 C CA . VAL A 1 309 ? 8.272 12.079 -22.958 1.00 35.91 309 VAL A CA 1
ATOM 2476 C C . VAL A 1 309 ? 7.734 13.168 -22.012 1.00 35.91 309 VAL A C 1
ATOM 2478 O O . VAL A 1 309 ? 8.237 14.285 -22.021 1.00 35.91 309 VAL A O 1
ATOM 2481 N N . LYS A 1 310 ? 6.736 12.881 -21.165 1.00 32.25 310 LYS A N 1
ATOM 2482 C CA . LYS A 1 310 ? 6.177 13.838 -20.183 1.00 32.25 310 LYS A CA 1
ATOM 2483 C C . LYS A 1 310 ? 6.830 13.764 -18.792 1.00 32.25 310 LYS A C 1
ATOM 2485 O O . LYS A 1 310 ? 6.783 14.758 -18.074 1.00 32.25 310 LYS A O 1
ATOM 2490 N N . LYS A 1 311 ? 7.411 12.622 -18.392 1.00 34.78 311 LYS A N 1
ATOM 2491 C CA . LYS A 1 311 ? 8.064 12.390 -17.083 1.00 34.78 311 LYS A CA 1
ATOM 2492 C C . LYS A 1 311 ? 9.570 12.650 -17.106 1.00 34.78 311 LYS A C 1
ATOM 2494 O O . LYS A 1 311 ? 10.129 13.023 -16.079 1.00 34.78 311 LYS A O 1
ATOM 2499 N N . MET A 1 312 ? 10.222 12.531 -18.262 1.00 32.50 312 MET A N 1
ATOM 2500 C CA . MET A 1 312 ? 11.512 13.174 -18.489 1.00 32.50 312 MET A CA 1
ATOM 2501 C C . MET A 1 312 ? 11.207 14.608 -18.891 1.00 32.50 312 MET A C 1
ATOM 2503 O O . MET A 1 312 ? 10.682 14.836 -19.975 1.00 32.50 312 MET A O 1
ATOM 2507 N N . GLY A 1 313 ? 11.486 15.587 -18.031 1.00 28.78 313 GLY A N 1
ATOM 2508 C CA . GLY A 1 313 ? 11.478 16.975 -18.475 1.00 28.78 313 GLY A CA 1
ATOM 2509 C C . GLY A 1 313 ? 12.377 17.074 -19.703 1.00 28.78 313 GLY A C 1
ATOM 2510 O O . GLY A 1 313 ? 13.596 16.978 -19.565 1.00 28.78 313 GLY A O 1
ATOM 2511 N N . PHE A 1 314 ? 11.787 17.207 -20.897 1.00 35.38 314 PHE A N 1
ATOM 2512 C CA . PHE A 1 314 ? 12.553 17.422 -22.111 1.00 35.38 314 PHE A CA 1
ATOM 2513 C C . PHE A 1 314 ? 13.256 18.757 -21.950 1.00 35.38 314 PHE A C 1
ATOM 2515 O O . PHE A 1 314 ? 12.738 19.839 -22.212 1.00 35.38 314 PHE A O 1
ATOM 2522 N N . ARG A 1 315 ? 14.506 18.656 -21.533 1.00 31.77 315 ARG A N 1
ATOM 2523 C CA . ARG A 1 315 ? 15.527 19.332 -22.276 1.00 31.77 315 ARG A CA 1
ATOM 2524 C C . ARG A 1 315 ? 16.166 18.278 -23.178 1.00 31.77 315 ARG A C 1
ATOM 2526 O O . ARG A 1 315 ? 16.977 17.484 -22.725 1.00 31.77 315 ARG A O 1
ATOM 2533 N N . ALA A 1 316 ? 15.750 18.201 -24.438 1.00 31.64 316 ALA A N 1
ATOM 2534 C CA . ALA A 1 316 ? 16.529 17.473 -25.428 1.00 31.64 316 ALA A CA 1
ATOM 2535 C C . ALA A 1 316 ? 17.874 18.194 -25.623 1.00 31.64 316 ALA A C 1
ATOM 2537 O O . ALA A 1 316 ? 17.916 19.346 -26.057 1.00 31.64 316 ALA A O 1
ATOM 2538 N N . ALA A 1 317 ? 18.969 17.519 -25.303 1.00 29.42 317 ALA A N 1
ATOM 2539 C CA . ALA A 1 317 ? 20.289 17.882 -25.784 1.00 29.42 317 ALA A CA 1
ATOM 2540 C C . ALA A 1 317 ? 20.634 16.950 -26.952 1.00 29.42 317 ALA A C 1
ATOM 2542 O O . ALA A 1 317 ? 20.428 15.748 -26.868 1.00 29.42 317 ALA A O 1
ATOM 2543 N N . LEU A 1 318 ? 21.071 17.518 -28.075 1.00 30.06 318 LEU A N 1
ATOM 2544 C CA . LEU A 1 318 ? 21.751 16.811 -29.162 1.00 30.06 318 LEU A CA 1
ATOM 2545 C C . LEU A 1 318 ? 22.940 17.688 -29.549 1.00 30.06 318 LEU A C 1
ATOM 2547 O O . LEU A 1 318 ? 22.751 18.773 -30.103 1.00 30.06 318 LEU A O 1
ATOM 2551 N N . GLU A 1 319 ? 24.149 17.261 -29.195 1.00 26.89 319 GLU A N 1
ATOM 2552 C CA . GLU A 1 319 ? 25.368 18.036 -29.427 1.00 26.89 319 GLU A CA 1
ATOM 2553 C C . GLU A 1 319 ? 25.835 18.013 -30.900 1.00 26.89 319 GLU A C 1
ATOM 2555 O O . GLU A 1 319 ? 25.488 17.144 -31.702 1.00 26.89 319 GLU A O 1
ATOM 2560 N N . TYR A 1 320 ? 26.601 19.048 -31.242 1.00 25.00 320 TYR A N 1
ATOM 2561 C CA . TYR A 1 320 ? 26.948 19.553 -32.566 1.00 25.00 320 TYR A CA 1
ATOM 2562 C C . TYR A 1 320 ? 28.067 18.764 -33.273 1.00 25.00 320 TYR A C 1
ATOM 2564 O O . TYR A 1 320 ? 29.003 18.266 -32.651 1.00 25.00 320 TYR A O 1
ATOM 2572 N N . GLY A 1 321 ? 28.032 18.763 -34.608 1.00 26.56 321 GLY A N 1
ATOM 2573 C CA . GLY A 1 321 ? 29.163 18.424 -35.471 1.00 26.56 321 GLY A CA 1
ATOM 2574 C C . GLY A 1 321 ? 28.945 18.998 -36.871 1.00 26.56 321 GLY A C 1
ATOM 2575 O O . GLY A 1 321 ? 27.970 18.651 -37.531 1.00 26.56 321 GLY A O 1
ATOM 2576 N N . HIS A 1 322 ? 29.819 19.910 -37.303 1.00 27.88 322 HIS A N 1
ATOM 2577 C CA . HIS A 1 322 ? 29.834 20.431 -38.672 1.00 27.88 322 HIS A CA 1
ATOM 2578 C C . HIS A 1 322 ? 30.289 19.348 -39.659 1.00 27.88 322 HIS A C 1
ATOM 2580 O O . HIS A 1 322 ? 31.252 18.642 -39.385 1.00 27.88 322 HIS A O 1
ATOM 2586 N N . GLU A 1 323 ? 29.630 19.327 -40.822 1.00 27.17 323 GLU A N 1
ATOM 2587 C CA . GLU A 1 323 ? 29.931 18.532 -42.022 1.00 27.17 323 GLU A CA 1
ATOM 2588 C C . GLU A 1 323 ? 29.830 17.006 -41.862 1.00 27.17 323 GLU A C 1
ATOM 2590 O O . GLU A 1 323 ? 30.483 16.375 -41.034 1.00 27.17 323 GLU A O 1
ATOM 2595 N N . ALA A 1 324 ? 29.039 16.382 -42.740 1.00 27.70 324 ALA A N 1
ATOM 2596 C CA . ALA A 1 324 ? 29.119 14.951 -42.979 1.00 27.70 324 ALA A CA 1
ATOM 2597 C C . ALA A 1 324 ? 30.504 14.629 -43.561 1.00 27.70 324 ALA A C 1
ATOM 2599 O O . ALA A 1 324 ? 30.724 14.697 -44.768 1.00 27.70 324 ALA A O 1
ATOM 2600 N N . ARG A 1 325 ? 31.450 14.288 -42.689 1.00 34.66 325 ARG A N 1
ATOM 2601 C CA . ARG A 1 325 ? 32.646 13.534 -43.049 1.00 34.66 325 ARG A CA 1
ATOM 2602 C C . ARG A 1 325 ? 32.671 12.278 -42.200 1.00 34.66 325 ARG A C 1
ATOM 2604 O O . ARG A 1 325 ? 32.558 12.336 -40.973 1.00 34.66 325 ARG A O 1
ATOM 2611 N N . PHE A 1 326 ? 32.802 11.139 -42.870 1.00 35.28 326 PHE A N 1
ATOM 2612 C CA . PHE A 1 326 ? 33.387 9.975 -42.229 1.00 35.28 326 PHE A CA 1
ATOM 2613 C C . PHE A 1 326 ? 34.759 10.424 -41.707 1.00 35.28 326 PHE A C 1
ATOM 2615 O O . PHE A 1 326 ? 35.502 11.063 -42.452 1.00 35.28 326 PHE A O 1
ATOM 2622 N N . ASP A 1 327 ? 35.089 10.136 -40.445 1.00 36.34 327 ASP A N 1
ATOM 2623 C CA . ASP A 1 327 ? 36.508 9.973 -40.125 1.00 36.34 327 ASP A CA 1
ATOM 2624 C C . ASP A 1 327 ? 36.929 8.738 -40.928 1.00 36.34 327 ASP A C 1
ATOM 2626 O O . ASP A 1 327 ? 36.761 7.605 -40.480 1.00 36.34 327 ASP A O 1
ATOM 2630 N N . ASP A 1 328 ? 37.367 8.959 -42.167 1.00 33.94 328 ASP A N 1
ATOM 2631 C CA . ASP A 1 328 ? 38.503 8.200 -42.653 1.00 33.94 328 ASP A CA 1
ATOM 2632 C C . ASP A 1 328 ? 39.622 8.489 -41.658 1.00 33.94 328 ASP A C 1
ATOM 2634 O O . ASP A 1 328 ? 39.831 9.643 -41.273 1.00 33.94 328 ASP A O 1
ATOM 2638 N N . ASP A 1 329 ? 40.249 7.423 -41.180 1.00 37.78 329 ASP A N 1
ATOM 2639 C CA . ASP A 1 329 ? 41.304 7.415 -40.180 1.00 37.78 329 ASP A CA 1
ATOM 2640 C C . ASP A 1 329 ? 42.276 8.599 -40.343 1.00 37.78 329 ASP A C 1
ATOM 2642 O O . ASP A 1 329 ? 43.246 8.537 -41.096 1.00 37.78 329 ASP A O 1
ATOM 2646 N N . TYR A 1 330 ? 42.060 9.692 -39.604 1.00 34.97 330 TYR A N 1
ATOM 2647 C CA . TYR A 1 330 ? 43.119 10.661 -39.347 1.00 34.97 330 TYR A CA 1
ATOM 2648 C C . TYR A 1 330 ? 43.942 10.120 -38.180 1.00 34.97 330 TYR A C 1
ATOM 2650 O O . TYR A 1 330 ? 43.851 10.575 -37.039 1.00 34.97 330 TYR A O 1
ATOM 2658 N N . GLU A 1 331 ? 44.761 9.112 -38.492 1.00 34.16 331 GLU A N 1
ATOM 2659 C CA . GLU A 1 331 ? 45.982 8.828 -37.751 1.00 34.16 331 GLU A CA 1
ATOM 2660 C C . GLU A 1 331 ? 46.848 10.096 -37.787 1.00 34.16 331 GLU A C 1
ATOM 2662 O O . GLU A 1 331 ? 47.655 10.314 -38.693 1.00 34.16 331 GLU A O 1
ATOM 2667 N N . TYR A 1 332 ? 46.705 10.965 -36.783 1.00 33.03 332 TYR A N 1
ATOM 2668 C CA . TYR A 1 332 ? 47.829 11.814 -36.413 1.00 33.03 332 TYR A CA 1
ATOM 2669 C C . TYR A 1 332 ? 48.939 10.869 -35.963 1.00 33.03 332 TYR A C 1
ATOM 2671 O O . TYR A 1 332 ? 48.894 10.294 -34.876 1.00 33.03 332 TYR A O 1
ATOM 2679 N N . GLY A 1 333 ? 49.910 10.671 -36.852 1.00 37.66 333 GLY A N 1
ATOM 2680 C CA . GLY A 1 333 ? 51.121 9.918 -36.585 1.00 37.66 333 GLY A CA 1
ATOM 2681 C C .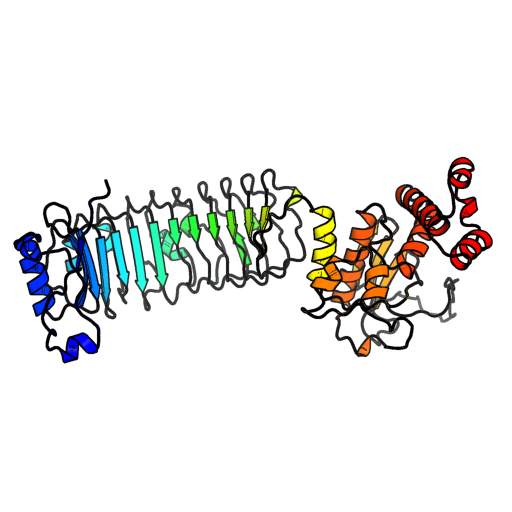 GLY A 1 333 ? 51.854 10.495 -35.380 1.00 37.66 333 GLY A C 1
ATOM 2682 O O . GLY A 1 333 ? 52.672 11.398 -35.513 1.00 37.66 333 GLY A O 1
ATOM 2683 N N . THR A 1 334 ? 51.581 9.953 -34.199 1.00 33.31 334 THR A N 1
ATOM 2684 C CA . THR A 1 334 ? 52.375 10.162 -32.989 1.00 33.31 334 THR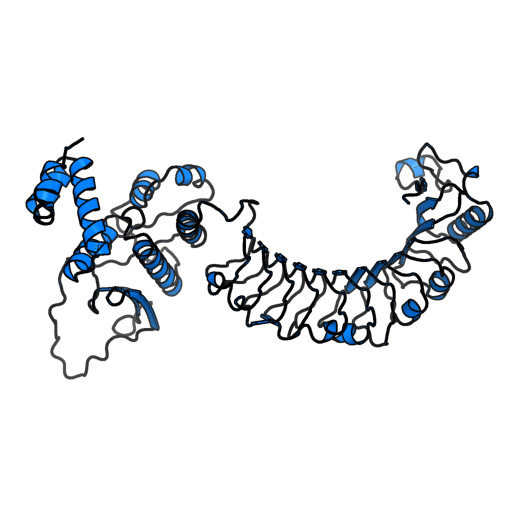 A CA 1
ATOM 2685 C C . THR A 1 334 ? 52.371 8.880 -32.166 1.00 33.31 334 THR A C 1
ATOM 2687 O O . THR A 1 334 ? 51.398 8.607 -31.480 1.00 33.31 334 THR A O 1
ATOM 2690 N N . LEU A 1 335 ? 53.454 8.104 -32.306 1.00 35.59 335 LEU A N 1
ATOM 2691 C CA . LEU A 1 335 ? 54.196 7.212 -31.382 1.00 35.59 335 LEU A CA 1
ATOM 2692 C C . LEU A 1 335 ? 53.595 6.680 -30.050 1.00 35.59 335 LEU A C 1
ATOM 2694 O O . LEU A 1 335 ? 54.345 6.122 -29.251 1.00 35.59 335 LEU A O 1
ATOM 2698 N N . PHE A 1 336 ? 52.292 6.750 -29.794 1.00 32.00 336 PHE A N 1
ATOM 2699 C CA . PHE A 1 336 ? 51.648 6.205 -28.599 1.00 32.00 336 PHE A CA 1
ATOM 2700 C C . PHE A 1 336 ? 50.390 5.416 -28.982 1.00 32.00 336 PHE A C 1
ATOM 2702 O O . PHE A 1 336 ? 49.651 5.842 -29.869 1.00 32.00 336 PHE A O 1
ATOM 2709 N N . PRO A 1 337 ? 50.124 4.265 -28.337 1.00 32.78 337 PRO A N 1
ATOM 2710 C CA . PRO A 1 337 ? 48.920 3.492 -28.608 1.00 32.78 337 PRO A CA 1
ATOM 2711 C C . PRO A 1 337 ? 47.698 4.344 -28.246 1.00 32.78 337 PRO A C 1
ATOM 2713 O O . PRO A 1 337 ? 47.558 4.778 -27.103 1.00 32.78 337 PRO A O 1
ATOM 2716 N N . VAL A 1 338 ? 46.826 4.606 -29.223 1.00 39.88 338 VAL A N 1
ATOM 2717 C CA . VAL A 1 338 ? 45.582 5.360 -29.026 1.00 39.88 338 VAL A CA 1
ATOM 2718 C C . VAL A 1 338 ? 44.637 4.510 -28.175 1.00 39.88 338 VAL A C 1
ATOM 2720 O O . VAL A 1 338 ? 43.872 3.689 -28.677 1.00 39.88 338 VAL A O 1
ATOM 2723 N N . VAL A 1 339 ? 44.708 4.675 -26.856 1.00 46.28 339 VAL A N 1
ATOM 2724 C CA . VAL A 1 339 ? 43.683 4.176 -25.939 1.00 46.28 339 VAL A CA 1
ATOM 2725 C C . VAL A 1 339 ? 42.463 5.069 -26.152 1.00 46.28 339 VAL A C 1
ATOM 2727 O O . VAL A 1 339 ? 42.471 6.233 -25.762 1.00 46.28 339 VAL A O 1
ATOM 2730 N N . GLY A 1 340 ? 41.443 4.563 -26.851 1.00 56.19 340 GLY A N 1
ATOM 2731 C CA . GLY A 1 340 ? 40.208 5.316 -27.078 1.00 56.19 340 GLY A CA 1
ATOM 2732 C C . GLY A 1 340 ? 39.572 5.766 -25.758 1.00 56.19 340 GLY A C 1
ATOM 2733 O O . GLY A 1 340 ? 39.701 5.071 -24.749 1.00 56.19 340 GLY A O 1
ATOM 2734 N N . SER A 1 341 ? 38.881 6.913 -25.761 1.00 63.84 341 SER A N 1
ATOM 2735 C CA . SER A 1 341 ? 38.266 7.461 -24.545 1.00 63.84 341 SER A CA 1
ATOM 2736 C C . SER A 1 341 ? 37.407 6.424 -23.805 1.00 63.84 341 SER A C 1
ATOM 2738 O O . SER A 1 341 ? 36.609 5.732 -24.462 1.00 63.84 341 SER A O 1
ATOM 2740 N N . PRO A 1 342 ? 37.531 6.325 -22.464 1.00 74.00 342 PRO A N 1
ATOM 2741 C CA . PRO A 1 342 ? 36.759 5.398 -21.647 1.00 74.00 342 PRO A CA 1
ATOM 2742 C C . PRO A 1 342 ? 35.256 5.500 -21.909 1.00 74.00 342 PRO A C 1
ATOM 2744 O O . PRO A 1 342 ? 34.684 6.589 -21.965 1.00 74.00 342 PRO A O 1
ATOM 2747 N N . VAL A 1 343 ? 34.610 4.343 -22.063 1.00 78.31 343 VAL A N 1
ATOM 2748 C CA . VAL A 1 343 ? 33.149 4.242 -22.103 1.00 78.31 343 VAL A CA 1
ATOM 2749 C C . VAL A 1 343 ? 32.655 4.160 -20.666 1.00 78.31 343 VAL A C 1
ATOM 2751 O O . VAL A 1 343 ? 32.929 3.180 -19.980 1.00 78.31 343 VAL A O 1
ATOM 2754 N N . LEU A 1 344 ? 31.922 5.178 -20.229 1.00 76.06 344 LEU A N 1
ATOM 2755 C CA . LEU A 1 344 ? 31.306 5.226 -18.906 1.00 76.06 344 LEU A CA 1
ATOM 2756 C C . LEU A 1 344 ? 30.038 4.374 -18.859 1.00 76.06 344 LEU A C 1
ATOM 2758 O O . LEU A 1 344 ? 29.808 3.649 -17.893 1.00 76.06 344 LEU A O 1
ATOM 2762 N N . ARG A 1 345 ? 29.214 4.445 -19.913 1.00 74.19 345 ARG A N 1
ATOM 2763 C CA . ARG A 1 345 ? 27.992 3.641 -20.075 1.00 74.19 345 ARG A CA 1
ATOM 2764 C C . ARG A 1 345 ? 27.739 3.331 -21.543 1.00 74.19 345 ARG A C 1
ATOM 2766 O O . ARG A 1 345 ? 28.116 4.097 -22.427 1.00 74.19 345 ARG A O 1
ATOM 2773 N N . SER A 1 346 ? 27.072 2.213 -21.805 1.00 80.12 346 SER A N 1
ATOM 2774 C CA . SER A 1 346 ? 26.664 1.807 -23.148 1.00 80.12 346 SER A CA 1
ATOM 2775 C C . SER A 1 346 ? 25.307 1.128 -23.077 1.00 80.12 346 SER A C 1
ATOM 2777 O O . SER A 1 346 ? 25.148 0.180 -22.316 1.00 80.12 346 SER A O 1
ATOM 2779 N N . GLN A 1 347 ? 24.363 1.571 -23.901 1.00 72.19 347 GLN A N 1
ATOM 2780 C CA . GLN A 1 347 ? 23.078 0.913 -24.100 1.00 72.19 347 GLN A CA 1
ATOM 2781 C C . GLN A 1 347 ? 23.001 0.436 -25.544 1.00 72.19 347 GLN A C 1
ATOM 2783 O O . GLN A 1 347 ? 23.094 1.227 -26.484 1.00 72.19 347 GLN A O 1
ATOM 2788 N N . ARG A 1 348 ? 22.845 -0.874 -25.732 1.00 81.31 348 ARG A N 1
ATOM 2789 C CA . ARG A 1 348 ? 22.625 -1.454 -27.055 1.00 81.31 348 ARG A CA 1
ATOM 2790 C C . ARG A 1 348 ? 21.122 -1.501 -27.319 1.00 81.31 348 ARG A C 1
ATOM 2792 O O . ARG A 1 348 ? 20.395 -2.110 -26.546 1.00 81.31 348 ARG A O 1
ATOM 2799 N N . ILE A 1 349 ? 20.694 -0.860 -28.401 1.00 74.12 349 ILE A N 1
ATOM 2800 C CA . ILE A 1 349 ? 19.293 -0.781 -28.838 1.00 74.12 349 ILE A CA 1
ATOM 2801 C C . ILE A 1 349 ? 18.999 -1.909 -29.836 1.00 74.12 349 ILE A C 1
ATOM 2803 O O . ILE A 1 349 ? 18.016 -2.634 -29.735 1.00 74.12 349 ILE A O 1
ATOM 2807 N N . LYS A 1 350 ? 19.917 -2.108 -30.787 1.00 77.81 350 LYS A N 1
ATOM 2808 C CA . LYS A 1 350 ? 19.944 -3.242 -31.722 1.00 77.81 350 LYS A CA 1
ATOM 2809 C C . LYS A 1 350 ? 21.374 -3.739 -31.915 1.00 77.81 350 LYS A C 1
ATOM 2811 O O . LYS A 1 350 ? 22.311 -3.038 -31.537 1.00 77.81 350 LYS A O 1
ATOM 2816 N N . PRO A 1 351 ? 21.589 -4.913 -32.542 1.00 80.75 351 PRO A N 1
ATOM 2817 C CA . PRO A 1 351 ? 22.934 -5.435 -32.799 1.00 80.75 351 PRO A CA 1
ATOM 2818 C C . PRO A 1 351 ? 23.906 -4.420 -33.425 1.00 80.75 351 PRO A C 1
ATOM 2820 O O . PRO A 1 351 ? 25.096 -4.453 -33.125 1.00 80.75 351 PRO A O 1
ATOM 2823 N N . TYR A 1 352 ? 23.387 -3.500 -34.241 1.00 83.62 352 TYR A N 1
ATOM 2824 C CA . TYR A 1 352 ? 24.123 -2.441 -34.934 1.00 83.62 352 TYR A CA 1
ATOM 2825 C C . TYR A 1 352 ? 23.711 -1.024 -34.513 1.00 83.62 352 TYR A C 1
ATOM 2827 O O . TYR A 1 352 ? 24.099 -0.096 -35.205 1.00 83.62 352 TYR A O 1
ATOM 2835 N N . LEU A 1 353 ? 22.943 -0.814 -33.440 1.00 84.81 353 LEU A N 1
ATOM 2836 C CA . LEU A 1 353 ? 22.581 0.527 -32.957 1.00 84.81 353 LEU A CA 1
ATOM 2837 C C . LEU A 1 353 ? 22.809 0.600 -31.450 1.00 84.81 353 LEU A C 1
ATOM 2839 O O . LEU A 1 353 ? 22.221 -0.170 -30.691 1.00 84.81 353 LEU A O 1
ATOM 2843 N N . GLU A 1 354 ? 23.656 1.521 -31.014 1.00 84.56 354 GLU A N 1
ATOM 2844 C CA . GLU A 1 354 ? 24.014 1.681 -29.604 1.00 84.56 354 GLU A CA 1
ATOM 2845 C C . GLU A 1 354 ? 24.204 3.159 -29.244 1.00 84.56 354 GLU A C 1
ATOM 2847 O O . GLU A 1 354 ? 24.613 3.973 -30.073 1.00 84.56 354 GLU A O 1
ATOM 2852 N N . VAL A 1 355 ? 23.930 3.491 -27.986 1.00 80.25 355 VAL A N 1
ATOM 2853 C CA . VAL A 1 355 ? 24.207 4.794 -27.376 1.00 80.25 355 VAL A CA 1
ATOM 2854 C C . VAL A 1 355 ? 25.318 4.603 -26.357 1.00 80.25 355 VAL A C 1
ATOM 2856 O O . VAL A 1 355 ? 25.285 3.655 -25.571 1.00 80.25 355 VAL A O 1
ATOM 2859 N N . LYS A 1 356 ? 26.320 5.480 -26.363 1.00 80.31 356 LYS A N 1
ATOM 2860 C CA . LYS A 1 356 ? 27.475 5.421 -25.461 1.00 80.31 356 LYS A CA 1
ATOM 2861 C C . LYS A 1 356 ? 27.686 6.761 -24.777 1.00 80.31 356 LYS A C 1
ATOM 2863 O O . LYS A 1 356 ? 27.753 7.777 -25.457 1.00 80.31 356 LYS A O 1
ATOM 2868 N N . LEU A 1 357 ? 27.852 6.730 -23.458 1.00 79.88 357 LEU A N 1
ATOM 2869 C CA . LEU A 1 357 ? 28.385 7.833 -22.665 1.00 79.88 357 LEU A CA 1
ATOM 2870 C C . LEU A 1 357 ? 29.899 7.639 -22.563 1.00 79.88 357 LEU A C 1
ATOM 2872 O O . LEU A 1 357 ? 30.353 6.599 -22.073 1.00 79.88 357 LEU A O 1
ATOM 2876 N N . LYS A 1 358 ? 30.680 8.598 -23.052 1.00 78.88 358 LYS A N 1
ATOM 2877 C CA . LYS A 1 358 ? 32.146 8.530 -23.075 1.00 78.88 358 LYS A CA 1
ATOM 2878 C C . LYS A 1 358 ? 32.767 9.724 -22.374 1.00 78.88 358 LYS A C 1
ATOM 2880 O O . LYS A 1 358 ? 32.256 10.830 -22.483 1.00 78.88 358 LYS A O 1
ATOM 2885 N N . GLU A 1 359 ? 33.901 9.500 -21.721 1.00 78.88 359 GLU A N 1
ATOM 2886 C CA . GLU A 1 359 ? 34.766 10.599 -21.283 1.00 78.88 359 GLU A CA 1
ATOM 2887 C C . GLU A 1 359 ? 35.217 11.431 -22.498 1.00 78.88 359 GLU A C 1
ATOM 2889 O O . GLU A 1 359 ? 35.445 10.865 -23.582 1.00 78.88 359 GLU A O 1
ATOM 2894 N N . PRO A 1 360 ? 35.375 12.756 -22.352 1.00 73.38 360 PRO A N 1
ATOM 2895 C CA . PRO A 1 360 ? 35.869 13.591 -23.431 1.00 73.38 360 PRO A CA 1
ATOM 2896 C C . PRO A 1 360 ? 37.303 13.194 -23.783 1.00 73.38 360 PRO A C 1
ATOM 2898 O O . PRO A 1 360 ? 38.111 12.782 -22.941 1.00 73.38 360 PRO A O 1
ATOM 2901 N N . TRP A 1 361 ? 37.641 13.334 -25.060 1.00 57.09 361 TRP A N 1
ATOM 2902 C CA . TRP A 1 361 ? 39.003 13.103 -25.526 1.00 57.09 361 TRP A CA 1
ATOM 2903 C C . TRP A 1 361 ? 39.973 14.063 -24.824 1.00 57.09 361 TRP A C 1
ATOM 2905 O O . TRP A 1 361 ? 39.806 15.278 -24.868 1.00 57.09 361 TRP A O 1
ATOM 2915 N N . GLY A 1 362 ? 40.984 13.508 -24.149 1.00 58.44 362 GLY A N 1
ATOM 2916 C CA . GLY A 1 362 ? 41.962 14.286 -23.382 1.00 58.44 362 GLY A CA 1
ATOM 2917 C C . GLY A 1 362 ? 41.542 14.645 -21.950 1.00 58.44 362 GLY A C 1
ATOM 2918 O O . GLY A 1 362 ? 42.290 15.356 -21.286 1.00 58.44 362 GLY A O 1
ATOM 2919 N N . GLY A 1 363 ? 40.394 14.156 -21.455 1.00 59.03 363 GLY A N 1
ATOM 2920 C CA . GLY A 1 363 ? 39.974 14.313 -20.052 1.00 59.03 363 GLY A CA 1
ATOM 2921 C C . GLY A 1 363 ? 39.562 15.734 -19.653 1.00 59.03 363 GLY A C 1
ATOM 2922 O O . GLY A 1 363 ? 39.472 16.040 -18.466 1.00 59.03 363 GLY A O 1
ATOM 2923 N N . VAL A 1 364 ? 39.333 16.617 -20.630 1.00 56.12 364 VAL A N 1
ATOM 2924 C CA . VAL A 1 364 ? 38.927 18.009 -20.403 1.00 56.12 364 VAL A CA 1
ATOM 2925 C C . VAL A 1 364 ? 37.526 18.219 -20.968 1.00 56.12 364 VAL A C 1
ATOM 2927 O O . VAL A 1 364 ? 37.352 18.328 -22.177 1.00 56.12 364 VAL A O 1
ATOM 2930 N N . GLY A 1 365 ? 36.530 18.300 -20.086 1.00 63.38 365 GLY A N 1
ATOM 2931 C CA . GLY A 1 365 ? 35.128 18.534 -20.445 1.00 63.38 365 GLY A CA 1
ATOM 2932 C C . GLY A 1 365 ? 34.166 17.610 -19.691 1.00 63.38 365 GLY A C 1
ATOM 2933 O O . GLY A 1 365 ? 34.615 16.736 -18.950 1.00 63.38 365 GLY A O 1
ATOM 2934 N N . PRO A 1 366 ? 32.848 17.811 -19.825 1.00 65.56 366 PRO A N 1
ATOM 2935 C CA . PRO A 1 366 ? 31.872 16.825 -19.383 1.00 65.56 366 PRO A CA 1
ATOM 2936 C C . PRO A 1 366 ? 31.874 15.598 -20.319 1.00 65.56 366 PRO A C 1
ATOM 2938 O O . PRO A 1 366 ? 32.249 15.725 -21.487 1.00 65.56 366 PRO A O 1
ATOM 2941 N N . PRO A 1 367 ? 31.441 14.423 -19.836 1.00 74.19 367 PRO A N 1
ATOM 2942 C CA . PRO A 1 367 ? 31.177 13.265 -20.682 1.00 74.19 367 PRO A CA 1
ATOM 2943 C C . PRO A 1 367 ? 30.212 13.560 -21.840 1.00 74.19 367 PRO A C 1
ATOM 2945 O O . PRO A 1 367 ? 29.251 14.308 -21.678 1.00 74.19 367 PRO A O 1
ATOM 2948 N N . GLU A 1 368 ? 30.443 12.918 -22.985 1.00 74.44 368 GLU A N 1
ATOM 2949 C CA . GLU A 1 368 ? 29.654 13.070 -24.214 1.00 74.44 368 GLU A CA 1
ATOM 2950 C C . GLU A 1 368 ? 28.741 11.861 -24.449 1.00 74.44 368 GLU A C 1
ATOM 2952 O O . GLU A 1 368 ? 29.166 10.705 -24.308 1.00 74.44 368 GLU A O 1
ATOM 2957 N N . VAL A 1 369 ? 27.506 12.115 -24.891 1.00 71.69 369 VAL A N 1
ATOM 2958 C CA . VAL A 1 369 ? 26.579 11.072 -25.349 1.00 71.69 369 VAL A CA 1
ATOM 2959 C C . VAL A 1 369 ? 26.645 10.930 -26.863 1.00 71.69 369 VAL A C 1
ATOM 2961 O O . VAL A 1 369 ? 26.443 11.879 -27.613 1.00 71.69 369 VAL A O 1
ATOM 2964 N N . LEU A 1 370 ? 26.916 9.714 -27.332 1.00 78.62 370 LEU A N 1
ATOM 2965 C CA . LEU A 1 370 ? 27.203 9.426 -28.731 1.00 78.62 370 LEU A CA 1
ATOM 2966 C C . LEU A 1 370 ? 26.383 8.239 -29.237 1.00 78.62 370 LEU A C 1
ATOM 2968 O O . LEU A 1 370 ? 26.390 7.164 -28.635 1.00 78.62 370 LEU A O 1
ATOM 2972 N N . VAL A 1 371 ? 25.748 8.407 -30.396 1.00 81.19 371 VAL A N 1
ATOM 2973 C CA . VAL A 1 371 ? 25.071 7.325 -31.124 1.00 81.19 371 VAL A CA 1
ATOM 2974 C C . VAL A 1 371 ? 26.070 6.637 -32.051 1.00 81.19 371 VAL A C 1
ATOM 2976 O O . VAL A 1 371 ? 26.848 7.294 -32.749 1.00 81.19 371 VAL A O 1
ATOM 2979 N N . TYR A 1 372 ? 26.051 5.310 -32.077 1.00 82.69 372 TYR A N 1
ATOM 2980 C CA . TYR A 1 372 ? 26.859 4.495 -32.974 1.00 82.69 372 TYR A CA 1
ATOM 2981 C C . TYR A 1 372 ? 25.973 3.562 -33.786 1.00 82.69 372 TYR A C 1
ATOM 2983 O O . TYR A 1 372 ? 25.049 2.935 -33.264 1.00 82.69 372 TYR A O 1
ATOM 2991 N N . VAL A 1 373 ? 26.318 3.434 -35.066 1.00 82.81 373 VAL A N 1
ATOM 2992 C CA . VAL A 1 373 ? 25.683 2.517 -36.003 1.00 82.81 373 VAL A CA 1
ATOM 2993 C C . VAL A 1 373 ? 26.743 1.587 -36.595 1.00 82.81 373 VAL A C 1
ATOM 2995 O O . VAL A 1 373 ? 27.711 2.046 -37.200 1.00 82.81 373 VAL A O 1
ATOM 2998 N N . ALA A 1 374 ? 26.594 0.277 -36.382 1.00 84.38 374 ALA A N 1
ATOM 2999 C CA . ALA A 1 374 ? 27.572 -0.763 -36.726 1.00 84.38 374 ALA A CA 1
ATOM 3000 C C . ALA A 1 374 ? 29.001 -0.439 -36.234 1.00 84.38 374 ALA A C 1
ATOM 3002 O O . ALA A 1 374 ? 29.977 -0.567 -36.970 1.00 84.38 374 ALA A O 1
ATOM 3003 N N . GLY A 1 375 ? 29.115 0.039 -34.990 1.00 79.81 375 GLY A N 1
ATOM 3004 C CA . GLY A 1 375 ? 30.392 0.396 -34.364 1.00 79.81 375 GLY A CA 1
ATOM 3005 C C . GLY A 1 375 ? 31.009 1.713 -34.849 1.00 79.81 375 GLY A C 1
ATOM 3006 O O . GLY A 1 375 ? 32.040 2.121 -34.317 1.00 79.81 375 GLY A O 1
ATOM 3007 N N . LYS A 1 376 ? 30.382 2.417 -35.802 1.00 81.12 376 LYS A N 1
ATOM 3008 C CA . LYS A 1 376 ? 30.824 3.735 -36.283 1.00 81.12 376 LYS A CA 1
ATOM 3009 C C . LYS A 1 376 ? 30.003 4.849 -35.641 1.00 81.12 376 LYS A C 1
ATOM 3011 O O . LYS A 1 376 ? 28.783 4.733 -35.549 1.00 81.12 376 LYS A O 1
ATOM 3016 N N . ARG A 1 377 ? 30.658 5.935 -35.213 1.00 80.81 377 ARG A N 1
ATOM 3017 C CA . ARG A 1 377 ? 29.977 7.120 -34.660 1.00 80.81 377 ARG A CA 1
ATOM 3018 C C . ARG A 1 377 ? 29.039 7.704 -35.719 1.00 80.81 377 ARG A C 1
ATOM 3020 O O . ARG A 1 377 ? 29.462 7.982 -36.838 1.00 80.81 377 ARG A O 1
ATOM 3027 N N . PHE A 1 378 ? 27.783 7.917 -35.351 1.00 78.06 378 PHE A N 1
ATOM 3028 C CA . PHE A 1 378 ? 26.772 8.520 -36.206 1.00 78.06 378 PHE A CA 1
ATOM 3029 C C . PHE A 1 378 ? 26.764 10.040 -35.989 1.00 78.06 378 PHE A C 1
ATOM 3031 O O . PHE A 1 378 ? 26.298 10.528 -34.962 1.00 78.06 378 PHE A O 1
ATOM 3038 N N . ARG A 1 379 ? 27.355 10.795 -36.926 1.00 62.28 379 ARG A N 1
ATOM 3039 C CA . ARG A 1 379 ? 27.501 12.262 -36.861 1.00 62.28 379 ARG A CA 1
ATOM 3040 C C . ARG A 1 379 ? 26.432 12.951 -37.712 1.00 62.28 379 ARG A C 1
ATOM 3042 O O . ARG A 1 379 ? 26.738 13.521 -38.753 1.00 62.28 379 ARG A O 1
ATOM 3049 N N . GLN A 1 380 ? 25.173 12.864 -37.299 1.00 55.06 380 GLN A N 1
ATOM 3050 C CA . GLN A 1 380 ? 24.090 13.593 -37.957 1.00 55.06 380 GLN A CA 1
ATOM 3051 C C . GLN A 1 380 ? 22.991 13.908 -36.947 1.00 55.06 380 GLN A C 1
ATOM 3053 O O . GLN A 1 380 ? 22.044 13.147 -36.780 1.00 55.06 380 GLN A O 1
ATOM 3058 N N . CYS A 1 381 ? 23.153 15.026 -36.241 1.00 48.19 381 CYS A N 1
ATOM 3059 C CA . CYS A 1 381 ? 22.215 15.456 -35.213 1.00 48.19 381 CYS A CA 1
ATOM 3060 C C . CYS A 1 381 ? 21.961 16.960 -35.355 1.00 48.19 381 CYS A C 1
ATOM 3062 O O . CYS A 1 381 ? 22.892 17.760 -35.306 1.00 48.19 381 CYS A O 1
ATOM 3064 N N . ALA A 1 382 ? 20.695 17.340 -35.539 1.00 45.16 382 ALA A N 1
ATOM 3065 C CA . ALA A 1 382 ? 20.257 18.723 -35.369 1.00 45.16 382 ALA A CA 1
ATOM 3066 C C . ALA A 1 382 ? 19.604 18.864 -33.990 1.00 45.16 382 ALA A C 1
ATOM 3068 O O . ALA A 1 382 ? 18.885 17.965 -33.556 1.00 45.16 382 ALA A O 1
ATOM 3069 N N . TYR A 1 383 ? 19.860 19.987 -33.325 1.00 45.88 383 TYR A N 1
ATOM 3070 C CA . TYR A 1 383 ? 19.353 20.284 -31.991 1.00 45.88 383 TYR A CA 1
ATOM 3071 C C . TYR A 1 383 ? 17.848 20.579 -32.024 1.00 45.88 383 TYR A C 1
ATOM 3073 O O . TYR A 1 383 ? 17.434 21.554 -32.653 1.00 45.88 383 TYR A O 1
ATOM 3081 N N . LEU A 1 384 ? 17.040 19.768 -31.334 1.00 43.19 384 LEU A N 1
ATOM 3082 C CA . LEU A 1 384 ? 15.619 20.041 -31.113 1.00 43.19 384 LEU A CA 1
ATOM 3083 C C . LEU A 1 384 ? 15.294 20.015 -29.620 1.00 43.19 384 LEU A C 1
ATOM 3085 O O . LEU A 1 384 ? 14.902 18.985 -29.087 1.00 43.19 384 LEU A O 1
ATOM 3089 N N . LEU A 1 385 ? 15.416 21.162 -28.957 1.00 45.12 385 LEU A N 1
ATOM 3090 C CA . LEU A 1 385 ? 14.939 21.349 -27.590 1.00 45.12 385 LEU A CA 1
ATOM 3091 C C . LEU A 1 385 ? 13.504 21.865 -27.610 1.00 45.12 385 LEU A C 1
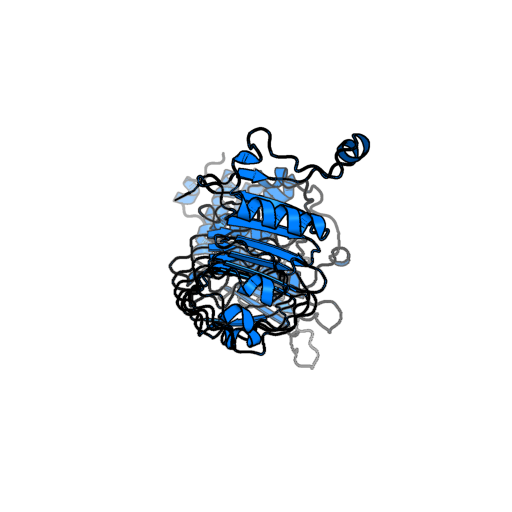ATOM 3093 O O . LEU A 1 385 ? 13.254 23.005 -28.006 1.00 45.12 385 LEU A O 1
ATOM 3097 N N . LEU A 1 386 ? 12.574 21.042 -27.138 1.00 45.88 386 LEU A N 1
ATOM 3098 C CA . LEU A 1 386 ? 11.205 21.470 -26.899 1.00 45.88 386 LEU A CA 1
ATOM 3099 C C . LEU A 1 386 ? 11.013 21.702 -25.407 1.00 45.88 386 LEU A C 1
ATOM 3101 O O . LEU A 1 386 ? 11.023 20.759 -24.623 1.00 45.88 386 LEU A O 1
ATOM 3105 N N . GLN A 1 387 ? 10.883 22.968 -25.024 1.00 42.47 387 GLN A N 1
ATOM 3106 C CA . GLN A 1 387 ? 10.616 23.363 -23.649 1.00 42.47 387 GLN A CA 1
ATOM 3107 C C . GLN A 1 387 ? 9.124 23.654 -23.504 1.00 42.47 387 GLN A C 1
ATOM 3109 O O . GLN A 1 387 ? 8.587 24.500 -24.216 1.00 42.47 387 GLN A O 1
ATOM 3114 N N . PHE A 1 388 ? 8.470 22.974 -22.565 1.00 49.00 388 PHE A N 1
ATOM 3115 C CA . PHE A 1 388 ? 7.043 23.144 -22.300 1.00 49.00 388 PHE A CA 1
ATOM 3116 C C . PHE A 1 388 ? 6.826 23.665 -20.883 1.00 49.00 388 PHE A C 1
ATOM 3118 O O . PHE A 1 388 ? 7.500 23.237 -19.943 1.00 49.00 388 PHE A O 1
ATOM 3125 N N . SER A 1 389 ? 5.869 24.571 -20.719 1.00 40.16 389 SER A N 1
ATOM 3126 C CA . SER A 1 389 ? 5.318 24.919 -19.412 1.00 40.16 389 SER A CA 1
ATOM 3127 C C . SER A 1 389 ? 4.101 24.043 -19.101 1.00 40.16 389 SER A C 1
ATOM 3129 O O . SER A 1 389 ? 3.491 23.455 -19.995 1.00 40.16 389 SER A O 1
ATOM 3131 N N . THR A 1 390 ? 3.687 23.988 -17.836 1.00 39.31 390 THR A N 1
ATOM 3132 C CA . THR A 1 390 ? 2.439 23.315 -17.427 1.00 39.31 390 THR A CA 1
ATOM 3133 C C . THR A 1 390 ? 1.190 23.875 -18.125 1.00 39.31 390 THR A C 1
ATOM 3135 O O . THR A 1 390 ? 0.174 23.189 -18.180 1.00 39.31 390 THR A O 1
ATOM 3138 N N . GLY A 1 391 ? 1.262 25.082 -18.704 1.00 43.22 391 GLY A N 1
ATOM 3139 C CA . GLY A 1 391 ? 0.200 25.689 -19.512 1.00 43.22 391 GLY A CA 1
ATOM 3140 C C . GLY A 1 391 ? 0.182 25.270 -20.989 1.00 43.22 391 GLY A C 1
ATOM 3141 O O . GLY A 1 391 ? -0.802 25.530 -21.674 1.00 43.22 391 GLY A O 1
ATOM 3142 N N . ASP A 1 392 ? 1.221 24.598 -21.495 1.00 42.97 392 ASP A N 1
ATOM 3143 C CA . ASP A 1 392 ? 1.293 24.138 -22.894 1.00 42.97 392 ASP A CA 1
ATOM 3144 C C . ASP A 1 392 ? 0.674 22.743 -23.099 1.00 42.97 392 ASP A C 1
ATOM 3146 O O . ASP A 1 392 ? 0.624 22.230 -24.218 1.00 42.97 392 ASP A O 1
ATOM 3150 N N . VAL A 1 393 ? 0.159 22.134 -22.025 1.00 45.62 393 VAL A N 1
ATOM 3151 C CA . VAL A 1 393 ? -0.430 20.785 -22.015 1.00 45.62 393 VAL A CA 1
ATOM 3152 C C . VAL A 1 393 ? -1.603 20.669 -22.994 1.00 45.62 393 VAL A C 1
ATOM 3154 O O . VAL A 1 393 ? -1.662 19.703 -23.748 1.00 45.62 393 VAL A O 1
ATOM 3157 N N . GLU A 1 394 ? -2.466 21.686 -23.080 1.00 49.44 394 GLU A N 1
ATOM 3158 C CA . GLU A 1 394 ? -3.594 21.715 -24.031 1.00 49.44 394 GLU A CA 1
ATOM 3159 C C . GLU A 1 394 ? -3.146 21.827 -25.503 1.00 49.44 394 GLU A C 1
ATOM 3161 O O . GLU A 1 394 ? -3.862 21.419 -26.421 1.00 49.44 394 GLU A O 1
ATOM 3166 N N . ARG A 1 395 ? -1.950 22.380 -25.759 1.00 48.75 395 ARG A N 1
ATOM 3167 C CA . ARG A 1 395 ? -1.365 22.473 -27.109 1.00 48.75 395 ARG A CA 1
ATOM 3168 C C . ARG A 1 395 ? -0.704 21.161 -27.524 1.00 48.75 395 ARG A C 1
ATOM 3170 O O . ARG A 1 395 ? -0.753 20.805 -28.699 1.00 48.75 395 ARG A O 1
ATOM 3177 N N . LEU A 1 396 ? -0.141 20.432 -26.560 1.00 48.78 396 LEU A N 1
ATOM 3178 C CA . LEU A 1 396 ? 0.498 19.128 -26.754 1.00 48.78 396 LEU A CA 1
ATOM 3179 C C . LEU A 1 396 ? -0.496 18.011 -27.095 1.00 48.78 396 LEU A C 1
ATOM 3181 O O . LEU A 1 396 ? -0.121 17.067 -27.781 1.00 48.78 396 LEU A O 1
ATOM 3185 N N . GLU A 1 397 ? -1.764 18.125 -26.694 1.00 47.41 397 GLU A N 1
ATOM 3186 C CA . GLU A 1 397 ? -2.824 17.173 -27.077 1.00 47.41 397 GLU A CA 1
ATOM 3187 C C . GLU A 1 397 ? -3.125 17.168 -28.586 1.00 47.41 397 GLU A C 1
ATOM 3189 O O . GLU A 1 397 ? -3.742 16.236 -29.097 1.00 47.41 397 GLU A O 1
ATOM 3194 N N . ARG A 1 398 ? -2.686 18.200 -29.320 1.00 53.44 398 ARG A N 1
ATOM 3195 C CA . ARG A 1 398 ? -2.941 18.364 -30.762 1.00 53.44 398 ARG A CA 1
ATOM 3196 C C . ARG A 1 398 ? -1.744 18.008 -31.645 1.00 53.44 398 ARG A C 1
ATOM 3198 O O . ARG A 1 398 ? -1.871 18.029 -32.868 1.00 53.44 398 ARG A O 1
ATOM 3205 N N . VAL A 1 399 ? -0.600 17.709 -31.036 1.00 56.97 399 VAL A N 1
ATOM 3206 C CA . VAL A 1 399 ? 0.657 17.390 -31.716 1.00 56.97 399 VAL A CA 1
ATOM 3207 C C . VAL A 1 399 ? 0.630 15.937 -32.188 1.00 56.97 399 VAL A C 1
ATOM 3209 O O . VAL A 1 399 ? 0.430 15.034 -31.379 1.00 56.97 399 VAL A O 1
ATOM 3212 N N . LYS A 1 400 ? 0.850 15.693 -33.487 1.00 56.75 400 LYS A N 1
ATOM 3213 C CA . LYS A 1 400 ? 0.815 14.335 -34.065 1.00 56.75 400 LYS A CA 1
ATOM 3214 C C . LYS A 1 400 ? 2.200 13.738 -34.312 1.00 56.75 400 LYS A C 1
ATOM 3216 O O . LYS A 1 400 ? 2.301 12.542 -34.584 1.00 56.75 400 LYS A O 1
ATOM 3221 N N . SER A 1 401 ? 3.252 14.552 -34.241 1.00 62.91 401 SER A N 1
ATOM 3222 C CA . SER A 1 401 ? 4.641 14.146 -34.459 1.00 62.91 401 SER A CA 1
ATOM 3223 C C . SER A 1 401 ? 5.614 15.051 -33.696 1.00 62.91 401 SER A C 1
ATOM 3225 O O . SER A 1 401 ? 5.258 16.159 -33.292 1.00 62.91 401 SER A O 1
ATOM 3227 N N . ILE A 1 402 ? 6.859 14.611 -33.513 1.00 63.25 402 ILE A N 1
ATOM 3228 C CA . ILE A 1 402 ? 7.923 15.464 -32.958 1.00 63.25 402 ILE A CA 1
ATOM 3229 C C . ILE A 1 402 ? 8.185 16.692 -33.847 1.00 63.25 402 ILE A C 1
ATOM 3231 O O . ILE A 1 402 ? 8.497 17.763 -33.327 1.00 63.25 402 ILE A O 1
ATOM 3235 N N . ASP A 1 403 ? 8.010 16.574 -35.164 1.00 64.69 403 ASP A N 1
ATOM 3236 C CA . ASP A 1 403 ? 8.116 17.702 -36.094 1.00 64.69 403 ASP A CA 1
ATOM 3237 C C . ASP A 1 403 ? 6.942 18.692 -35.927 1.00 64.69 403 ASP A C 1
ATOM 3239 O O . ASP A 1 403 ? 7.158 19.901 -35.885 1.00 64.69 403 ASP A O 1
ATOM 3243 N N . ASP A 1 404 ? 5.716 18.205 -35.709 1.00 61.50 404 ASP A N 1
ATOM 3244 C CA . ASP A 1 404 ? 4.552 19.050 -35.393 1.00 61.50 404 ASP A CA 1
ATOM 3245 C C . ASP A 1 404 ? 4.773 19.791 -34.071 1.00 61.50 404 ASP A C 1
ATOM 3247 O O . ASP A 1 404 ? 4.411 20.960 -33.933 1.00 61.50 404 ASP A O 1
ATOM 3251 N N . ALA A 1 405 ? 5.370 19.110 -33.087 1.00 58.97 405 ALA A N 1
ATOM 3252 C CA . ALA A 1 405 ? 5.713 19.683 -31.792 1.00 58.97 405 ALA A CA 1
ATOM 3253 C C . ALA A 1 405 ? 6.739 20.808 -31.966 1.00 58.97 405 ALA A C 1
ATOM 3255 O O . ALA A 1 405 ? 6.573 21.895 -31.413 1.00 58.97 405 ALA A O 1
ATOM 3256 N N . ALA A 1 406 ? 7.763 20.552 -32.784 1.00 59.25 406 ALA A N 1
ATOM 3257 C CA . ALA A 1 406 ? 8.783 21.514 -33.166 1.00 59.25 406 ALA A CA 1
ATOM 3258 C C . ALA A 1 406 ? 8.188 22.769 -33.798 1.00 59.25 406 ALA A C 1
ATOM 3260 O O . ALA A 1 406 ? 8.524 23.877 -33.389 1.00 59.25 406 ALA A O 1
ATOM 3261 N N . GLU A 1 407 ? 7.264 22.604 -34.738 1.00 65.44 407 GLU A N 1
ATOM 3262 C CA . GLU A 1 407 ? 6.668 23.709 -35.487 1.00 65.44 407 GLU A CA 1
ATOM 3263 C C . GLU A 1 407 ? 5.605 24.475 -34.681 1.00 65.44 407 GLU A C 1
ATOM 3265 O O . GLU A 1 407 ? 5.496 25.700 -34.792 1.00 65.44 407 GLU A O 1
ATOM 3270 N N . THR A 1 408 ? 4.843 23.777 -33.836 1.00 57.31 408 THR A N 1
ATOM 3271 C CA . THR A 1 408 ? 3.744 24.359 -33.046 1.00 57.31 408 THR A CA 1
ATOM 3272 C C . THR A 1 408 ? 4.252 25.123 -31.827 1.00 57.31 408 THR A C 1
ATOM 3274 O O . THR A 1 408 ? 3.659 26.133 -31.438 1.00 57.31 408 THR A O 1
ATOM 3277 N N . LEU A 1 409 ? 5.327 24.640 -31.197 1.00 52.38 409 LEU A N 1
ATOM 3278 C CA . LEU A 1 409 ? 5.716 25.071 -29.852 1.00 52.38 409 LEU A CA 1
ATOM 3279 C C . LEU A 1 409 ? 6.958 25.963 -29.841 1.00 52.38 409 LEU A C 1
ATOM 3281 O O . LEU A 1 409 ? 7.184 26.645 -28.844 1.00 52.38 409 LEU A O 1
ATOM 3285 N N . ASN A 1 410 ? 7.733 26.042 -30.931 1.00 53.56 410 ASN A N 1
ATOM 3286 C CA . ASN A 1 410 ? 8.870 26.955 -30.981 1.00 53.56 410 ASN A CA 1
ATOM 3287 C C . ASN A 1 410 ? 9.236 27.429 -32.405 1.00 53.56 410 ASN A C 1
ATOM 3289 O O . ASN A 1 410 ? 9.478 26.636 -33.304 1.00 53.56 410 ASN A O 1
ATOM 3293 N N . ARG A 1 411 ? 9.363 28.751 -32.606 1.00 45.66 411 ARG A N 1
ATOM 3294 C CA . ARG A 1 411 ? 9.851 29.349 -33.871 1.00 45.66 411 ARG A CA 1
ATOM 3295 C C . ARG A 1 411 ? 11.376 29.522 -33.933 1.00 45.66 411 ARG A C 1
ATOM 3297 O O . ARG A 1 411 ? 11.874 30.004 -34.946 1.00 45.66 411 ARG A O 1
ATOM 3304 N N . SER A 1 412 ? 12.132 29.165 -32.891 1.00 46.25 412 SER A N 1
ATOM 3305 C CA . SER A 1 412 ? 13.595 29.337 -32.849 1.00 46.25 412 SER A CA 1
ATOM 3306 C C . SER A 1 412 ? 14.374 28.043 -33.090 1.00 46.25 412 SER A C 1
ATOM 3308 O O . SER A 1 412 ? 15.351 27.739 -32.411 1.00 46.25 412 SER A O 1
ATOM 3310 N N . LEU A 1 413 ? 14.004 27.285 -34.116 1.00 44.09 413 LEU A N 1
ATOM 3311 C CA . LEU A 1 413 ? 14.914 26.291 -34.671 1.00 44.09 413 LEU A CA 1
ATOM 3312 C C . LEU A 1 413 ? 15.775 26.990 -35.710 1.00 44.09 413 LEU A C 1
ATOM 3314 O O . LEU A 1 413 ? 15.243 27.425 -36.720 1.00 44.09 413 LEU A O 1
ATOM 3318 N N . HIS A 1 414 ? 17.079 27.089 -35.421 1.00 42.47 414 HIS A N 1
ATOM 3319 C CA . HIS A 1 414 ? 18.235 27.282 -36.331 1.00 42.47 414 HIS A CA 1
ATOM 3320 C C . HIS A 1 414 ? 19.341 28.198 -35.755 1.00 42.47 414 HIS A C 1
ATOM 3322 O O . HIS A 1 414 ? 20.333 28.451 -36.434 1.00 42.47 414 HIS A O 1
ATOM 3328 N N . GLY A 1 415 ? 19.248 28.672 -34.506 1.00 36.31 415 GLY A N 1
ATOM 3329 C CA . GLY A 1 415 ? 20.205 29.653 -33.975 1.00 36.31 415 GLY A CA 1
ATOM 3330 C C . GLY A 1 415 ? 20.801 29.322 -32.608 1.00 36.31 415 GLY A C 1
ATOM 3331 O O . GLY A 1 415 ? 20.146 29.523 -31.600 1.00 36.31 415 GLY A O 1
ATOM 3332 N N . ARG A 1 416 ? 22.077 28.910 -32.602 1.00 35.84 416 ARG A N 1
ATOM 3333 C CA . ARG A 1 416 ? 23.118 29.218 -31.593 1.00 35.84 416 ARG A CA 1
ATOM 3334 C C . ARG A 1 416 ? 22.703 29.273 -30.107 1.00 35.84 416 ARG A C 1
ATOM 3336 O O . ARG A 1 416 ? 22.788 30.341 -29.509 1.00 35.84 416 ARG A O 1
ATOM 3343 N N . TYR A 1 417 ? 22.429 28.141 -29.467 1.00 36.97 417 TYR A N 1
ATOM 3344 C CA . TYR A 1 417 ? 22.565 28.067 -28.006 1.00 36.97 417 TYR A CA 1
ATOM 3345 C C . TYR A 1 417 ? 23.413 26.849 -27.622 1.00 36.97 417 TYR A C 1
ATOM 3347 O O . TYR A 1 417 ? 23.011 25.722 -27.905 1.00 36.97 417 TYR A O 1
ATOM 3355 N N . PRO A 1 418 ? 24.620 27.041 -27.055 1.00 41.03 418 PRO A N 1
ATOM 3356 C CA . PRO A 1 418 ? 25.433 25.933 -26.574 1.00 41.03 418 PRO A CA 1
ATOM 3357 C C . PRO A 1 418 ? 24.770 25.292 -25.348 1.00 41.03 418 PRO A C 1
ATOM 3359 O O . PRO A 1 418 ? 24.231 25.989 -24.490 1.00 41.03 418 PRO A O 1
ATOM 3362 N N . ALA A 1 419 ? 24.883 23.965 -25.233 1.00 41.41 419 ALA A N 1
ATOM 3363 C CA . ALA A 1 419 ? 24.333 23.130 -24.156 1.00 41.41 419 ALA A CA 1
ATOM 3364 C C . ALA A 1 419 ? 24.651 23.608 -22.716 1.00 41.41 419 ALA A C 1
ATOM 3366 O O . ALA A 1 419 ? 24.001 23.188 -21.765 1.00 41.41 419 ALA A O 1
ATOM 3367 N N . LYS A 1 420 ? 25.604 24.537 -22.544 1.00 40.47 420 LYS A N 1
ATOM 3368 C CA . LYS A 1 420 ? 26.035 25.105 -21.257 1.00 40.47 420 LYS A CA 1
ATOM 3369 C C . LYS A 1 420 ? 24.972 25.882 -20.471 1.00 40.47 420 LYS A C 1
ATOM 3371 O O . LYS A 1 420 ? 25.160 26.054 -19.272 1.00 40.47 420 LYS A O 1
ATOM 3376 N N . GLU A 1 421 ? 23.885 26.347 -21.083 1.00 42.50 421 GLU A N 1
ATOM 3377 C CA . GLU A 1 421 ? 22.826 27.080 -20.354 1.00 42.50 421 GLU A CA 1
ATOM 3378 C C . GLU A 1 421 ? 21.686 26.177 -19.858 1.00 42.50 421 GLU A C 1
ATOM 3380 O O . GLU A 1 421 ? 20.864 26.574 -19.030 1.00 42.50 421 GLU A O 1
ATOM 3385 N N . LEU A 1 422 ? 21.652 24.926 -20.313 1.00 50.75 422 LEU A N 1
ATOM 3386 C CA . LEU A 1 422 ? 20.595 23.973 -20.015 1.00 50.75 422 LEU A CA 1
ATOM 3387 C C . LEU A 1 422 ? 21.194 22.878 -19.149 1.00 50.75 422 LEU A C 1
ATOM 3389 O O . LEU A 1 422 ? 21.596 21.843 -19.649 1.00 50.75 422 LEU A O 1
ATOM 3393 N N . ASN A 1 423 ? 21.273 23.160 -17.849 1.00 54.84 423 ASN A N 1
ATOM 3394 C CA . ASN A 1 423 ? 21.729 22.314 -16.738 1.00 54.84 423 ASN A CA 1
ATOM 3395 C C . ASN A 1 423 ? 21.142 20.869 -16.743 1.00 54.84 423 ASN A C 1
ATOM 3397 O O . ASN A 1 423 ? 20.296 20.549 -15.911 1.00 54.84 423 ASN A O 1
ATOM 3401 N N . ILE A 1 424 ? 21.493 20.035 -17.721 1.00 53.88 424 ILE A N 1
ATOM 3402 C CA . ILE A 1 424 ? 21.128 18.619 -17.875 1.00 53.88 424 ILE A CA 1
ATOM 3403 C C . ILE A 1 424 ? 22.406 17.834 -17.627 1.00 53.88 424 ILE A C 1
ATOM 3405 O O . ILE A 1 424 ? 23.451 18.187 -18.173 1.00 53.88 424 ILE A O 1
ATOM 3409 N N . SER A 1 425 ? 22.344 16.782 -16.814 1.00 63.50 425 SER A N 1
ATOM 3410 C CA . SER A 1 425 ? 23.518 15.931 -16.644 1.00 63.50 425 SER A CA 1
ATOM 3411 C C . SER A 1 425 ? 23.738 15.049 -17.882 1.00 63.50 425 SER A C 1
ATOM 3413 O O . SER A 1 425 ? 22.757 14.596 -18.482 1.00 63.50 425 SER A O 1
ATOM 3415 N N . PRO A 1 426 ? 24.995 14.729 -18.233 1.00 61.53 426 PRO A N 1
ATOM 3416 C CA . PRO A 1 426 ? 25.307 13.771 -19.297 1.00 61.53 426 PRO A CA 1
ATOM 3417 C C . PRO A 1 426 ? 24.614 12.411 -19.120 1.00 61.53 426 PRO A C 1
ATOM 3419 O O . PRO A 1 426 ? 24.233 11.764 -20.092 1.00 61.53 426 PRO A O 1
ATOM 3422 N N . GLU A 1 427 ? 24.379 11.980 -17.879 1.00 60.03 427 GLU A N 1
ATOM 3423 C CA . GLU A 1 427 ? 23.617 10.768 -17.568 1.00 60.03 427 GLU A CA 1
ATOM 3424 C C . GLU A 1 427 ? 22.137 10.890 -17.941 1.00 60.03 427 GLU A C 1
ATOM 3426 O O . GLU A 1 427 ? 21.552 9.935 -18.450 1.00 60.03 427 GLU A O 1
ATOM 3431 N N . THR A 1 428 ? 21.529 12.051 -17.696 1.00 53.41 428 THR A N 1
ATOM 3432 C CA . THR A 1 428 ? 20.126 12.305 -18.058 1.00 53.41 428 THR A CA 1
ATOM 3433 C C . THR A 1 428 ? 19.977 12.325 -19.574 1.00 53.41 428 THR A C 1
ATOM 3435 O O . THR A 1 428 ? 19.059 11.716 -20.120 1.00 53.41 428 THR A O 1
ATOM 3438 N N . GLU A 1 429 ? 20.921 12.968 -20.262 1.00 59.28 429 GLU A N 1
ATOM 3439 C CA . GLU A 1 429 ? 20.987 12.970 -21.720 1.00 59.28 429 GLU A CA 1
ATOM 3440 C C . GLU A 1 429 ? 21.170 11.546 -22.277 1.00 59.28 429 GLU A C 1
ATOM 3442 O O . GLU A 1 429 ? 20.467 11.153 -23.209 1.00 59.28 429 GLU A O 1
ATOM 3447 N N . PHE A 1 430 ? 22.043 10.733 -21.672 1.00 61.16 430 PHE A N 1
ATOM 3448 C CA . PHE A 1 430 ? 22.286 9.348 -22.084 1.00 61.16 430 PHE A CA 1
ATOM 3449 C C . PHE A 1 430 ? 21.007 8.510 -22.081 1.00 61.16 430 PHE A C 1
ATOM 3451 O O . PHE A 1 430 ? 20.700 7.849 -23.077 1.00 61.16 430 PHE A O 1
ATOM 3458 N N . TRP A 1 431 ? 20.250 8.559 -20.984 1.00 56.75 431 TRP A N 1
ATOM 3459 C CA . TRP A 1 431 ? 19.005 7.806 -20.868 1.00 56.75 431 TRP A CA 1
ATOM 3460 C C . TRP A 1 431 ? 17.913 8.346 -21.785 1.00 56.75 431 TRP A C 1
ATOM 3462 O O . TRP A 1 431 ? 17.194 7.550 -22.381 1.00 56.75 431 TRP A O 1
ATOM 3472 N N . ALA A 1 432 ? 17.831 9.663 -21.981 1.00 55.59 432 ALA A N 1
ATOM 3473 C CA . ALA A 1 432 ? 16.888 10.247 -22.930 1.00 55.59 432 ALA A CA 1
ATOM 3474 C C . ALA A 1 432 ? 17.147 9.754 -24.366 1.00 55.59 432 ALA A C 1
ATOM 3476 O O . ALA A 1 432 ? 16.218 9.327 -25.053 1.00 55.59 432 ALA A O 1
ATOM 3477 N N . HIS A 1 433 ? 18.408 9.739 -24.816 1.00 63.50 433 HIS A N 1
ATOM 3478 C CA . HIS A 1 433 ? 18.771 9.223 -26.145 1.00 63.50 433 HIS A CA 1
ATOM 3479 C C . HIS A 1 433 ? 18.510 7.734 -26.290 1.00 63.50 433 HIS A C 1
ATOM 3481 O O . HIS A 1 433 ? 17.964 7.301 -27.306 1.00 63.50 433 HIS A O 1
ATOM 3487 N N . ALA A 1 434 ? 18.891 6.954 -25.278 1.00 60.91 434 ALA A N 1
ATOM 3488 C CA . ALA A 1 434 ? 18.666 5.519 -25.267 1.00 60.91 434 ALA A CA 1
ATOM 3489 C C . ALA A 1 434 ? 17.170 5.192 -25.358 1.00 60.91 434 ALA A C 1
ATOM 3491 O O . ALA A 1 434 ? 16.776 4.426 -26.234 1.00 60.91 434 ALA A O 1
ATOM 3492 N N . SER A 1 435 ? 16.337 5.824 -24.530 1.00 53.41 435 SER A N 1
ATOM 3493 C CA . SER A 1 435 ? 14.891 5.593 -24.504 1.00 53.41 435 SER A CA 1
ATOM 3494 C C . SER A 1 435 ? 14.197 6.048 -25.788 1.00 53.41 435 SER A C 1
ATOM 3496 O O . SER A 1 435 ? 13.367 5.312 -26.317 1.00 53.41 435 SER A O 1
ATOM 3498 N N . ASN A 1 436 ? 14.569 7.206 -26.346 1.00 62.78 436 ASN A N 1
ATOM 3499 C CA . ASN A 1 436 ? 13.998 7.690 -27.608 1.00 62.78 436 ASN A CA 1
ATOM 3500 C C . ASN A 1 436 ? 14.311 6.743 -28.777 1.00 62.78 436 ASN A C 1
ATOM 3502 O O . ASN A 1 436 ? 13.430 6.429 -29.575 1.00 62.78 436 ASN A O 1
ATOM 3506 N N . LEU A 1 437 ? 15.556 6.261 -28.873 1.00 71.38 437 LEU A N 1
ATOM 3507 C CA . LEU A 1 437 ? 15.957 5.312 -29.916 1.00 71.38 437 LEU A CA 1
ATOM 3508 C C . LEU A 1 437 ? 15.352 3.922 -29.698 1.00 71.38 437 LEU A C 1
ATOM 3510 O O . LEU A 1 437 ? 14.983 3.274 -30.676 1.00 71.38 437 LEU A O 1
ATOM 3514 N N . GLN A 1 438 ? 15.232 3.475 -28.446 1.00 63.50 438 GLN A N 1
ATOM 3515 C CA . GLN A 1 438 ? 14.576 2.215 -28.095 1.00 63.50 438 GLN A CA 1
ATOM 3516 C C . GLN A 1 438 ? 13.111 2.234 -28.522 1.00 63.50 438 GLN A C 1
ATOM 3518 O O . GLN A 1 438 ? 12.690 1.369 -29.288 1.00 63.50 438 GLN A O 1
ATOM 3523 N N . ALA A 1 439 ? 12.368 3.266 -28.124 1.00 56.72 439 ALA A N 1
ATOM 3524 C CA . ALA A 1 439 ? 10.965 3.389 -28.481 1.00 56.72 439 ALA A CA 1
ATOM 3525 C C . ALA A 1 439 ? 10.769 3.526 -29.995 1.00 56.72 439 ALA A C 1
ATOM 3527 O O . ALA A 1 439 ? 9.886 2.899 -30.572 1.00 56.72 439 ALA A O 1
ATOM 3528 N N . TRP A 1 440 ? 11.630 4.283 -30.675 1.00 74.88 440 TRP A N 1
ATOM 3529 C CA . TRP A 1 440 ? 11.588 4.372 -32.130 1.00 74.88 440 TRP A CA 1
ATOM 3530 C C . TRP A 1 440 ? 11.750 3.005 -32.813 1.00 74.88 440 TRP A C 1
ATOM 3532 O O . TRP A 1 440 ? 11.018 2.691 -33.750 1.00 74.88 440 TRP A O 1
ATOM 3542 N N . VAL A 1 441 ? 12.667 2.168 -32.323 1.00 72.69 441 VAL A N 1
ATOM 3543 C CA . VAL A 1 441 ? 12.885 0.808 -32.838 1.00 72.69 441 VAL A CA 1
ATOM 3544 C C . VAL A 1 441 ? 11.709 -0.123 -32.531 1.00 72.69 441 VAL A C 1
ATOM 3546 O O . VAL A 1 441 ? 11.313 -0.903 -33.395 1.00 72.69 441 VAL A O 1
ATOM 3549 N N . GLU A 1 442 ? 11.160 -0.063 -31.320 1.00 68.81 442 GLU A N 1
ATOM 3550 C CA . GLU A 1 442 ? 10.040 -0.910 -30.877 1.00 68.81 442 GLU A CA 1
ATOM 3551 C C . GLU A 1 442 ? 8.730 -0.600 -31.606 1.00 68.81 442 GLU A C 1
ATOM 3553 O O . GLU A 1 442 ? 7.867 -1.467 -31.736 1.00 68.81 442 GLU A O 1
ATOM 3558 N N . HIS A 1 443 ? 8.609 0.620 -32.124 1.00 67.00 443 HIS A N 1
ATOM 3559 C CA . HIS A 1 443 ? 7.474 1.092 -32.906 1.00 67.00 443 HIS A CA 1
ATOM 3560 C C . HIS A 1 443 ? 7.737 1.044 -34.415 1.00 67.00 443 HIS A C 1
ATOM 3562 O O . HIS A 1 443 ? 7.326 1.937 -35.153 1.00 67.00 443 HIS A O 1
ATOM 3568 N N . ASP A 1 444 ? 8.436 0.005 -34.880 1.00 77.44 444 ASP A N 1
ATOM 3569 C CA . ASP A 1 444 ? 8.663 -0.251 -36.307 1.00 77.44 444 ASP A CA 1
ATOM 3570 C C . ASP A 1 444 ? 9.278 0.948 -37.062 1.00 77.44 444 ASP A C 1
ATOM 3572 O O . ASP A 1 444 ? 9.028 1.138 -38.252 1.00 77.44 444 ASP A O 1
ATOM 3576 N N . TYR A 1 445 ? 10.120 1.741 -36.389 1.00 81.19 445 TYR A N 1
ATOM 3577 C CA . TYR A 1 445 ? 10.763 2.942 -36.934 1.00 81.19 445 TYR A CA 1
ATOM 3578 C C . TYR A 1 445 ? 9.807 4.073 -37.328 1.00 81.19 445 TYR A C 1
ATOM 3580 O O . TYR A 1 445 ? 10.114 4.851 -38.237 1.00 81.19 445 TYR A O 1
ATOM 3588 N N . ASP A 1 446 ? 8.676 4.209 -36.633 1.00 75.38 446 ASP A N 1
ATOM 3589 C CA . ASP A 1 446 ? 7.727 5.300 -36.854 1.00 75.38 446 ASP A CA 1
ATOM 3590 C C . ASP A 1 446 ? 8.423 6.672 -36.795 1.00 75.38 446 ASP A C 1
ATOM 3592 O O . ASP A 1 446 ? 8.895 7.145 -35.758 1.00 75.38 446 ASP A O 1
ATOM 3596 N N . THR A 1 447 ? 8.486 7.327 -37.950 1.00 75.25 447 THR A N 1
ATOM 3597 C CA . THR A 1 447 ? 9.189 8.595 -38.170 1.00 75.25 447 THR A CA 1
ATOM 3598 C C . THR A 1 447 ? 8.563 9.774 -37.443 1.00 75.25 447 THR A C 1
ATOM 3600 O O . THR A 1 447 ? 9.186 10.825 -37.366 1.00 75.25 447 THR A O 1
ATOM 3603 N N . ARG A 1 448 ? 7.375 9.610 -36.853 1.00 69.56 448 ARG A N 1
ATOM 3604 C CA . ARG A 1 448 ? 6.745 10.629 -36.005 1.00 69.56 448 ARG A CA 1
ATOM 3605 C C . ARG A 1 448 ? 7.379 10.717 -34.617 1.00 69.56 448 ARG A C 1
ATOM 3607 O O . ARG A 1 448 ? 7.195 11.730 -33.945 1.00 69.56 448 ARG A O 1
ATOM 3614 N N . LEU A 1 449 ? 8.093 9.671 -34.189 1.00 64.31 449 LEU A N 1
ATOM 3615 C CA . LEU A 1 449 ? 8.647 9.519 -32.838 1.00 64.31 449 LEU A CA 1
ATOM 3616 C C . LEU A 1 449 ? 10.046 10.131 -32.680 1.00 64.31 449 LEU A C 1
ATOM 3618 O O . LEU A 1 449 ? 10.499 10.372 -31.566 1.00 64.31 449 LEU A O 1
ATOM 3622 N N . LEU A 1 450 ? 10.738 10.410 -33.782 1.00 70.81 450 LEU A N 1
ATOM 3623 C CA . LEU A 1 450 ? 12.020 11.107 -33.786 1.00 70.81 450 LEU A CA 1
ATOM 3624 C C . LEU A 1 450 ? 11.935 12.283 -34.748 1.00 70.81 450 LEU A C 1
ATOM 3626 O O . LEU A 1 450 ? 11.319 12.179 -35.800 1.00 70.81 450 LEU A O 1
ATOM 3630 N N . HIS A 1 451 ? 12.608 13.385 -34.425 1.00 72.31 451 HIS A N 1
ATOM 3631 C CA . HIS A 1 451 ? 12.677 14.518 -35.344 1.00 72.31 451 HIS A CA 1
ATOM 3632 C C . HIS A 1 451 ? 13.270 14.090 -36.694 1.00 72.31 451 HIS A C 1
ATOM 3634 O O . HIS A 1 451 ? 14.238 13.315 -36.751 1.00 72.31 451 HIS A O 1
ATOM 3640 N N . ARG A 1 452 ? 12.743 14.649 -37.789 1.00 69.38 452 ARG A N 1
ATOM 3641 C CA . ARG A 1 452 ? 13.109 14.277 -39.166 1.00 69.38 452 ARG A CA 1
ATOM 3642 C C . ARG A 1 452 ? 14.605 14.313 -39.475 1.00 69.38 452 ARG A C 1
ATOM 3644 O O . ARG A 1 452 ? 15.054 13.563 -40.340 1.00 69.38 452 ARG A O 1
ATOM 3651 N N . SER A 1 453 ? 15.375 15.166 -38.791 1.00 69.31 453 SER A N 1
ATOM 3652 C CA . SER A 1 453 ? 16.832 15.279 -38.976 1.00 69.31 453 SER A CA 1
ATOM 3653 C C . SER A 1 453 ? 17.626 14.086 -38.437 1.00 69.31 453 SER A C 1
ATOM 3655 O O . SER A 1 453 ? 18.777 13.916 -38.828 1.00 69.31 453 SER A O 1
ATOM 3657 N N . LEU A 1 454 ? 17.023 13.281 -37.559 1.00 74.81 454 LEU A N 1
ATOM 3658 C CA . LEU A 1 454 ? 17.628 12.100 -36.949 1.00 74.81 454 LEU A CA 1
ATOM 3659 C C . LEU A 1 454 ? 16.983 10.812 -37.479 1.00 74.81 454 LEU A C 1
ATOM 3661 O O . LEU A 1 454 ? 17.693 9.883 -37.860 1.00 74.81 454 LEU A O 1
ATOM 3665 N N . ALA A 1 455 ? 15.649 10.780 -37.571 1.00 77.75 455 ALA A N 1
ATOM 3666 C CA . ALA A 1 455 ? 14.892 9.602 -37.998 1.00 77.75 455 ALA A CA 1
ATOM 3667 C C . ALA A 1 455 ? 15.261 9.153 -39.420 1.00 77.75 455 ALA A C 1
ATOM 3669 O O . ALA A 1 455 ? 15.571 7.987 -39.662 1.00 77.75 455 ALA A O 1
ATOM 3670 N N . PHE A 1 456 ? 15.256 10.097 -40.367 1.00 79.69 456 PHE A N 1
ATOM 3671 C CA . PHE A 1 456 ? 15.435 9.800 -41.788 1.00 79.69 456 PHE A CA 1
ATOM 3672 C C . PHE A 1 456 ? 16.853 9.293 -42.109 1.00 79.69 456 PHE A C 1
ATOM 3674 O O . PHE A 1 456 ? 16.974 8.257 -42.769 1.00 79.69 456 PHE A O 1
ATOM 3681 N N . PRO A 1 457 ? 17.940 9.923 -41.615 1.00 80.94 457 PRO A N 1
ATOM 3682 C CA . PRO A 1 457 ? 19.282 9.431 -41.909 1.00 80.94 457 PRO A CA 1
ATOM 3683 C C . PRO A 1 457 ? 19.640 8.145 -41.146 1.00 80.94 457 PRO A C 1
ATOM 3685 O O . PRO A 1 457 ? 20.375 7.310 -41.680 1.00 80.94 457 PRO A O 1
ATOM 3688 N N . LEU A 1 458 ? 19.079 7.921 -39.947 1.00 84.38 458 LEU A N 1
ATOM 3689 C CA . LEU A 1 458 ? 19.199 6.626 -39.267 1.00 84.38 458 LEU A CA 1
ATOM 3690 C C . LEU A 1 458 ? 18.503 5.518 -40.068 1.00 84.38 458 LEU A C 1
ATOM 3692 O O . LEU A 1 458 ? 19.120 4.483 -40.305 1.00 84.38 458 LEU A O 1
ATOM 3696 N N . LEU A 1 459 ? 17.272 5.734 -40.548 1.00 86.88 459 LEU A N 1
ATOM 3697 C CA . LEU A 1 459 ? 16.550 4.762 -41.384 1.00 86.88 459 LEU A CA 1
ATOM 3698 C C . LEU A 1 459 ? 17.325 4.384 -42.639 1.00 86.88 459 LEU A C 1
ATOM 3700 O O . LEU A 1 459 ? 17.453 3.196 -42.944 1.00 86.88 459 LEU A O 1
ATOM 3704 N N . LYS A 1 460 ? 17.880 5.384 -43.332 1.00 85.56 460 LYS A N 1
ATOM 3705 C CA . LYS A 1 460 ? 18.753 5.163 -44.487 1.00 85.56 460 LYS A CA 1
ATOM 3706 C C . LYS A 1 460 ? 19.904 4.231 -44.112 1.00 85.56 460 LYS A C 1
ATOM 3708 O O . LYS A 1 460 ? 20.107 3.204 -44.757 1.00 85.56 460 LYS A O 1
ATOM 3713 N N . ARG A 1 461 ? 20.610 4.534 -43.019 1.00 85.06 461 ARG A N 1
ATOM 3714 C CA . ARG A 1 461 ? 21.779 3.752 -42.605 1.00 85.06 461 ARG A CA 1
ATOM 3715 C C . ARG A 1 461 ? 21.425 2.332 -42.168 1.00 85.06 461 ARG A C 1
ATOM 3717 O O . ARG A 1 461 ? 22.148 1.394 -42.490 1.00 85.06 461 ARG A O 1
ATOM 3724 N N . LEU A 1 462 ? 20.321 2.158 -41.450 1.00 87.56 462 LEU A N 1
ATOM 3725 C CA . LEU A 1 462 ? 19.835 0.839 -41.045 1.00 87.56 462 LEU A CA 1
ATOM 3726 C C . LEU A 1 462 ? 19.382 0.007 -42.254 1.00 87.56 462 LEU A C 1
ATOM 3728 O O . LEU A 1 462 ? 19.631 -1.197 -42.299 1.00 87.56 462 LEU A O 1
ATOM 3732 N N . THR A 1 463 ? 18.803 0.657 -43.265 1.00 87.56 463 THR A N 1
ATOM 3733 C CA . THR A 1 463 ? 18.446 0.028 -44.544 1.00 87.56 463 THR A CA 1
ATOM 3734 C C . THR A 1 463 ? 19.686 -0.451 -45.302 1.00 87.56 463 THR A C 1
ATOM 3736 O O . THR A 1 463 ? 19.703 -1.583 -45.783 1.00 87.56 463 THR A O 1
ATOM 3739 N N . GLU A 1 464 ? 20.747 0.359 -45.364 1.00 86.06 464 GLU A N 1
ATOM 3740 C CA . GLU A 1 464 ? 22.039 -0.016 -45.970 1.00 86.06 464 GLU A CA 1
ATOM 3741 C C . GLU A 1 464 ? 22.703 -1.208 -45.261 1.00 86.06 464 GLU A C 1
ATOM 3743 O O . GLU A 1 464 ? 23.396 -2.002 -45.894 1.00 86.06 464 GLU A O 1
ATOM 3748 N N . LEU A 1 465 ? 22.474 -1.354 -43.952 1.00 86.75 465 LEU A N 1
ATOM 3749 C CA . LEU A 1 465 ? 22.937 -2.495 -43.156 1.00 86.75 465 LEU A CA 1
ATOM 3750 C C . LEU A 1 465 ? 22.044 -3.739 -43.290 1.00 86.75 465 LEU A C 1
ATOM 3752 O O . LEU A 1 465 ? 22.355 -4.775 -42.702 1.00 86.75 465 LEU A O 1
ATOM 3756 N N . GLY A 1 466 ? 20.958 -3.655 -44.062 1.00 86.12 466 GLY A N 1
ATOM 3757 C CA . GLY A 1 466 ? 20.071 -4.777 -44.350 1.00 86.12 466 GLY A CA 1
ATOM 3758 C C . GLY A 1 466 ? 18.985 -5.031 -43.303 1.00 86.12 466 GLY A C 1
ATOM 3759 O O . GLY A 1 466 ? 18.428 -6.127 -43.298 1.00 86.12 466 GLY A O 1
ATOM 3760 N N . ASP A 1 467 ? 18.653 -4.066 -42.435 1.00 88.06 467 ASP A N 1
ATOM 3761 C CA . ASP A 1 467 ? 17.516 -4.202 -41.514 1.00 88.06 467 ASP A CA 1
ATOM 3762 C C . ASP A 1 467 ? 16.190 -4.228 -42.309 1.00 88.06 467 ASP A C 1
ATOM 3764 O O . ASP A 1 467 ? 15.835 -3.228 -42.945 1.00 88.06 467 ASP A O 1
ATOM 3768 N N . PRO A 1 468 ? 15.433 -5.345 -42.294 1.00 85.88 468 PRO A N 1
ATOM 3769 C CA . PRO A 1 468 ? 14.221 -5.479 -43.098 1.00 85.88 468 PRO A CA 1
ATOM 3770 C C . PRO A 1 468 ? 13.083 -4.568 -42.621 1.00 85.88 468 PRO A C 1
ATOM 3772 O O . PRO A 1 468 ? 12.311 -4.075 -43.446 1.00 85.88 468 PRO A O 1
ATOM 3775 N N . ALA A 1 469 ? 12.985 -4.316 -41.314 1.00 85.25 469 ALA A N 1
ATOM 3776 C CA . ALA A 1 469 ? 11.963 -3.445 -40.747 1.00 85.25 469 ALA A CA 1
ATOM 3777 C C . ALA A 1 469 ? 12.290 -1.973 -41.034 1.00 85.25 469 ALA A C 1
ATOM 3779 O O . ALA A 1 469 ? 11.401 -1.231 -41.451 1.00 85.25 469 ALA A O 1
ATOM 3780 N N . ALA A 1 470 ? 13.568 -1.584 -40.942 1.00 87.38 470 ALA A N 1
ATOM 3781 C CA . ALA A 1 470 ? 14.003 -0.249 -41.354 1.00 87.38 470 ALA A CA 1
ATOM 3782 C C . ALA A 1 470 ? 13.799 -0.032 -42.860 1.00 87.38 470 ALA A C 1
ATOM 3784 O O . ALA A 1 470 ? 13.307 1.015 -43.261 1.00 87.38 470 ALA A O 1
ATOM 3785 N N . LYS A 1 471 ? 14.093 -1.036 -43.699 1.00 87.75 471 LYS A N 1
ATOM 3786 C CA . LYS A 1 471 ? 13.870 -0.958 -45.151 1.00 87.75 471 LYS A CA 1
ATOM 3787 C C . LYS A 1 471 ? 12.403 -0.705 -45.495 1.00 87.75 471 LYS A C 1
ATOM 3789 O O . LYS A 1 471 ? 12.118 0.115 -46.364 1.00 87.75 471 LYS A O 1
ATOM 3794 N N . ARG A 1 472 ? 11.477 -1.401 -44.827 1.00 87.62 472 ARG A N 1
ATOM 3795 C CA . ARG A 1 472 ? 10.031 -1.190 -44.992 1.00 87.62 472 ARG A CA 1
ATOM 3796 C C . ARG A 1 472 ? 9.634 0.228 -44.574 1.00 87.62 472 ARG A C 1
ATOM 3798 O O . ARG A 1 472 ? 9.086 0.961 -45.390 1.00 87.62 472 ARG A O 1
ATOM 3805 N N . ALA A 1 473 ? 9.987 0.630 -43.355 1.00 85.12 473 ALA A N 1
ATOM 3806 C CA . ALA A 1 473 ? 9.651 1.949 -42.825 1.00 85.12 473 ALA A CA 1
ATOM 3807 C C . ALA A 1 473 ? 10.258 3.095 -43.655 1.00 85.12 473 ALA A C 1
ATOM 3809 O O . ALA A 1 473 ? 9.618 4.120 -43.872 1.00 85.12 473 ALA A O 1
ATOM 3810 N N . PHE A 1 474 ? 11.470 2.910 -44.185 1.00 88.88 474 PHE A N 1
ATOM 3811 C CA . PHE A 1 474 ? 12.132 3.900 -45.029 1.00 88.88 474 PHE A CA 1
ATOM 3812 C C . PHE A 1 474 ? 11.414 4.093 -46.367 1.00 88.88 474 PHE A C 1
ATOM 3814 O O . PHE A 1 474 ? 11.218 5.228 -46.797 1.00 88.88 474 PHE A O 1
ATOM 3821 N N . LYS A 1 475 ? 10.960 3.006 -47.003 1.00 87.31 475 LYS A N 1
ATOM 3822 C CA . LYS A 1 475 ? 10.144 3.078 -48.225 1.00 87.31 475 LYS A CA 1
ATOM 3823 C C . LYS A 1 475 ? 8.816 3.791 -47.987 1.00 87.31 475 LYS A C 1
ATOM 3825 O O . LYS A 1 475 ? 8.445 4.660 -48.772 1.00 87.31 475 LYS A O 1
ATOM 3830 N N . GLU A 1 476 ? 8.124 3.443 -46.904 1.00 84.94 476 GLU A N 1
ATOM 3831 C CA . GLU A 1 476 ? 6.856 4.073 -46.519 1.00 84.94 476 GLU A CA 1
ATOM 3832 C C . GLU A 1 476 ? 7.030 5.573 -46.252 1.00 84.94 476 GLU A C 1
ATOM 3834 O O . GLU A 1 476 ? 6.207 6.380 -46.680 1.00 84.94 476 GLU A O 1
ATOM 3839 N N . GLU A 1 477 ? 8.128 5.966 -45.604 1.00 83.88 477 GLU A N 1
ATOM 3840 C CA . GLU A 1 477 ? 8.461 7.369 -45.361 1.00 83.88 477 GLU A CA 1
ATOM 3841 C C . GLU A 1 477 ? 8.779 8.130 -46.656 1.00 83.88 477 GLU A C 1
ATOM 3843 O O . GLU A 1 477 ? 8.303 9.251 -46.834 1.00 83.88 477 GLU A O 1
ATOM 3848 N N . ILE A 1 478 ? 9.549 7.539 -47.580 1.00 85.00 478 ILE A N 1
ATOM 3849 C CA . ILE A 1 478 ? 9.826 8.143 -48.896 1.00 85.00 478 ILE A CA 1
ATOM 3850 C C . ILE A 1 478 ? 8.514 8.356 -49.655 1.00 85.00 478 ILE A C 1
ATOM 3852 O O . ILE A 1 478 ? 8.277 9.450 -50.168 1.00 85.00 478 ILE A O 1
ATOM 3856 N N . ALA A 1 479 ? 7.643 7.344 -49.687 1.00 83.06 479 ALA A N 1
ATOM 3857 C CA . ALA A 1 479 ? 6.354 7.427 -50.365 1.00 83.06 479 ALA A CA 1
ATOM 3858 C C . ALA A 1 479 ? 5.459 8.522 -49.767 1.00 83.06 479 ALA A C 1
ATOM 3860 O O . ALA A 1 479 ? 4.895 9.335 -50.502 1.00 83.06 479 ALA A O 1
ATOM 3861 N N . ARG A 1 480 ? 5.394 8.598 -48.432 1.00 80.69 480 ARG A N 1
ATOM 3862 C CA . ARG A 1 480 ? 4.643 9.627 -47.703 1.00 80.69 480 ARG A CA 1
ATOM 3863 C C . ARG A 1 480 ? 5.170 11.030 -47.998 1.00 80.69 480 ARG A C 1
ATOM 3865 O O . ARG A 1 480 ? 4.398 11.898 -48.394 1.00 80.69 480 ARG A O 1
ATOM 3872 N N . ARG A 1 481 ? 6.488 11.244 -47.893 1.00 80.06 481 ARG A N 1
ATOM 3873 C CA . ARG A 1 481 ? 7.121 12.542 -48.190 1.00 80.06 481 ARG A CA 1
ATOM 3874 C C . ARG A 1 481 ? 6.968 12.957 -49.643 1.00 80.06 481 ARG A C 1
ATOM 3876 O O . ARG A 1 481 ? 6.883 14.148 -49.915 1.00 80.06 481 ARG A O 1
ATOM 3883 N N . TYR A 1 482 ? 6.933 12.010 -50.573 1.00 79.94 482 TYR A N 1
ATOM 3884 C CA . TYR A 1 482 ? 6.688 12.323 -51.973 1.00 79.94 482 TYR A CA 1
ATOM 3885 C C . TYR A 1 482 ? 5.227 12.733 -52.213 1.00 79.94 482 TYR A C 1
ATOM 3887 O O . TYR A 1 482 ? 4.970 13.734 -52.884 1.00 79.94 482 TYR A O 1
ATOM 3895 N N . ALA A 1 483 ? 4.269 12.009 -51.627 1.00 78.06 483 ALA A N 1
ATOM 3896 C CA . ALA A 1 483 ? 2.843 12.304 -51.765 1.00 78.06 483 ALA A CA 1
ATOM 3897 C C . ALA A 1 483 ? 2.454 13.642 -51.108 1.00 78.06 483 ALA A C 1
ATOM 3899 O O . ALA A 1 483 ? 1.824 14.483 -51.752 1.00 78.06 483 ALA A O 1
ATOM 3900 N N . GLU A 1 484 ? 2.878 13.857 -49.860 1.00 74.75 484 GLU A N 1
ATOM 3901 C CA . GLU A 1 484 ? 2.481 14.992 -49.010 1.00 74.75 484 GLU A CA 1
ATOM 3902 C C . GLU A 1 484 ? 3.446 16.188 -49.090 1.00 74.75 484 GLU A C 1
ATOM 3904 O O . GLU A 1 484 ? 3.094 17.307 -48.718 1.00 74.75 484 GLU A O 1
ATOM 3909 N N . GLY A 1 485 ? 4.677 15.971 -49.558 1.00 70.81 485 GLY A N 1
ATOM 3910 C CA . GLY A 1 485 ? 5.711 17.000 -49.606 1.00 70.81 485 GLY A CA 1
ATOM 3911 C C . GLY A 1 485 ? 5.474 18.051 -50.687 1.00 70.81 485 GLY A C 1
ATOM 3912 O O . GLY A 1 485 ? 4.876 17.799 -51.733 1.00 70.81 485 GLY A O 1
ATOM 3913 N N . ASN A 1 486 ? 6.004 19.252 -50.447 1.00 74.38 486 ASN A N 1
ATOM 3914 C CA . ASN A 1 486 ? 6.034 20.316 -51.448 1.00 74.38 486 ASN A CA 1
ATOM 3915 C C . ASN A 1 486 ? 7.032 19.999 -52.583 1.00 74.38 486 ASN A C 1
ATOM 3917 O O . ASN A 1 486 ? 7.812 19.048 -52.506 1.00 74.38 486 ASN A O 1
ATOM 3921 N N . GLN A 1 487 ? 7.040 20.826 -53.634 1.00 76.00 487 GLN A N 1
ATOM 3922 C CA . GLN A 1 487 ? 7.896 20.606 -54.805 1.00 76.00 487 GLN A CA 1
ATOM 3923 C C . GLN A 1 487 ? 9.386 20.473 -54.444 1.00 76.00 487 GLN A C 1
ATOM 3925 O O . GLN A 1 487 ? 10.073 19.639 -55.019 1.00 76.00 487 GLN A O 1
ATOM 3930 N N . THR A 1 488 ? 9.873 21.227 -53.456 1.00 70.81 488 THR A N 1
ATOM 3931 C CA . THR A 1 488 ? 11.268 21.162 -52.997 1.00 70.81 488 THR A CA 1
ATOM 3932 C C . THR A 1 488 ? 11.614 19.803 -52.388 1.00 70.81 488 THR A C 1
ATOM 3934 O O . THR A 1 488 ? 12.678 19.260 -52.667 1.00 70.81 488 THR A O 1
ATOM 3937 N N . VAL A 1 489 ? 10.716 19.230 -51.580 1.00 71.31 489 VAL A N 1
ATOM 3938 C CA . VAL A 1 489 ? 10.904 17.895 -50.988 1.00 71.31 489 VAL A CA 1
ATOM 3939 C C . VAL A 1 489 ? 10.879 16.814 -52.068 1.00 71.31 489 VAL A C 1
ATOM 3941 O O . VAL A 1 489 ? 11.706 15.907 -52.032 1.00 71.31 489 VAL A O 1
ATOM 3944 N N . ARG A 1 490 ? 9.978 16.925 -53.053 1.00 79.31 490 ARG A N 1
ATOM 3945 C CA . ARG A 1 490 ? 9.898 15.979 -54.178 1.00 79.31 490 ARG A CA 1
ATOM 3946 C C . ARG A 1 490 ? 11.165 16.009 -55.030 1.00 79.31 490 ARG A C 1
ATOM 3948 O O . ARG A 1 490 ? 11.756 14.960 -55.256 1.00 79.31 490 ARG A O 1
ATOM 3955 N N . THR A 1 491 ? 11.625 17.203 -55.406 1.00 75.75 491 THR A N 1
ATOM 3956 C CA . THR A 1 491 ? 12.867 17.385 -56.167 1.00 75.75 491 THR A CA 1
ATOM 3957 C C . THR A 1 491 ? 14.079 16.856 -55.402 1.00 75.75 491 THR A C 1
ATOM 3959 O O . THR A 1 491 ? 14.875 16.130 -55.979 1.00 75.75 491 THR A O 1
ATOM 3962 N N . PHE A 1 492 ? 14.176 17.098 -54.090 1.00 75.94 492 PHE A N 1
ATOM 3963 C CA . PHE A 1 492 ? 15.243 16.516 -53.267 1.00 75.94 492 PHE A CA 1
ATOM 3964 C C . PHE A 1 492 ? 15.217 14.976 -53.261 1.00 75.94 492 PHE A C 1
ATOM 3966 O O . PHE A 1 492 ? 16.262 14.339 -53.358 1.00 75.94 492 PHE A O 1
ATOM 3973 N N . LEU A 1 493 ? 14.032 14.360 -53.153 1.00 78.75 493 LEU A N 1
ATOM 3974 C CA . LEU A 1 493 ? 13.902 12.898 -53.172 1.00 78.75 493 LEU A CA 1
ATOM 3975 C C . LEU A 1 493 ? 14.273 12.284 -54.532 1.00 78.75 493 LEU A C 1
ATOM 3977 O O . LEU A 1 493 ? 14.795 11.169 -54.573 1.00 78.75 493 LEU A O 1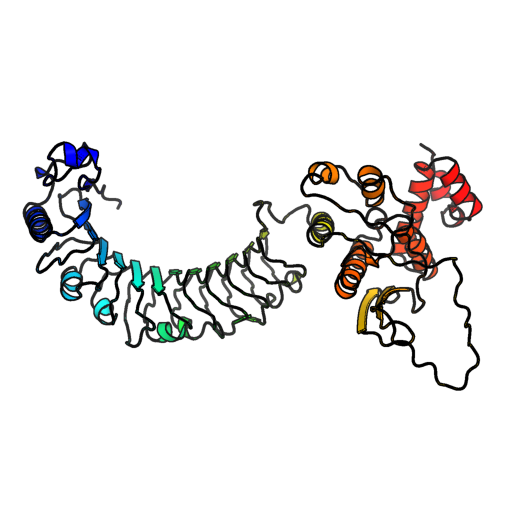
ATOM 3981 N N . GLU A 1 494 ? 13.999 13.002 -55.620 1.00 80.00 494 GLU A N 1
ATOM 3982 C CA . GLU A 1 494 ? 14.357 12.623 -56.990 1.00 80.00 494 GLU A CA 1
ATOM 3983 C C . GLU A 1 494 ? 15.862 12.775 -57.250 1.00 80.00 494 GLU A C 1
ATOM 3985 O O . GLU A 1 494 ? 16.497 11.826 -57.705 1.00 80.00 494 GLU A O 1
ATOM 3990 N N . GLU A 1 495 ? 16.445 13.931 -56.918 1.00 79.12 495 GLU A N 1
ATOM 3991 C CA . GLU A 1 495 ? 17.861 14.249 -57.161 1.00 79.12 495 GLU A CA 1
ATOM 3992 C C . GLU A 1 495 ? 18.815 13.355 -56.360 1.00 79.12 495 GLU A C 1
ATOM 3994 O O . GLU A 1 495 ? 19.855 12.942 -56.869 1.00 79.12 495 GLU A O 1
ATOM 3999 N N . GLU A 1 496 ? 18.443 12.997 -55.131 1.00 75.62 496 GLU A N 1
ATOM 4000 C CA . GLU A 1 496 ? 19.233 12.107 -54.272 1.00 75.62 496 GLU A CA 1
ATOM 4001 C C . GLU A 1 496 ? 18.959 10.611 -54.531 1.00 75.62 496 GLU A C 1
ATOM 4003 O O . GLU A 1 496 ? 19.455 9.748 -53.801 1.00 75.62 496 GLU A O 1
ATOM 4008 N N . GLY A 1 497 ? 18.149 10.281 -55.546 1.00 78.12 497 GLY A N 1
ATOM 4009 C CA . GLY A 1 497 ? 17.904 8.904 -55.987 1.00 78.12 497 GLY A CA 1
ATOM 4010 C C . GLY A 1 497 ? 17.057 8.054 -55.032 1.00 78.12 497 GLY A C 1
ATOM 4011 O O . GLY A 1 497 ? 17.016 6.831 -55.162 1.00 78.12 497 GLY A O 1
ATOM 4012 N N . TYR A 1 498 ? 16.341 8.649 -54.071 1.00 81.00 498 TYR A N 1
ATOM 4013 C CA . TYR A 1 498 ? 15.557 7.885 -53.088 1.00 81.00 498 TYR A CA 1
ATOM 4014 C C . TYR A 1 498 ? 14.390 7.116 -53.717 1.00 81.00 498 TYR A C 1
ATOM 4016 O O . TYR A 1 498 ? 14.009 6.058 -53.213 1.00 81.00 498 TYR A O 1
ATOM 4024 N N . LEU A 1 499 ? 13.843 7.601 -54.835 1.00 80.00 499 LEU A N 1
ATOM 4025 C CA . LEU A 1 499 ? 12.770 6.906 -55.550 1.00 80.00 499 LEU A CA 1
ATOM 4026 C C . LEU A 1 499 ? 13.233 5.589 -56.177 1.00 80.00 499 LEU A C 1
ATOM 4028 O O . LEU A 1 499 ? 12.414 4.698 -56.387 1.00 80.00 499 LEU A O 1
ATOM 4032 N N . GLU A 1 500 ? 14.529 5.418 -56.439 1.00 80.19 500 GLU A N 1
ATOM 4033 C CA . GLU A 1 500 ? 15.078 4.175 -56.996 1.00 80.19 500 GLU A CA 1
ATOM 4034 C C . GLU A 1 500 ? 14.983 2.999 -56.015 1.00 80.19 500 GLU A C 1
ATOM 4036 O O . GLU A 1 500 ? 15.009 1.841 -56.428 1.00 80.19 500 GLU A O 1
ATOM 4041 N N . LEU A 1 501 ? 14.798 3.285 -54.723 1.00 77.06 501 LEU A N 1
ATOM 4042 C CA . LEU A 1 501 ? 14.599 2.283 -53.676 1.00 77.06 501 LEU A CA 1
ATOM 4043 C C . LEU A 1 501 ? 13.184 1.677 -53.690 1.00 77.06 501 LEU A C 1
ATOM 4045 O O . LEU A 1 501 ? 12.950 0.652 -53.040 1.00 77.06 501 LEU A O 1
ATOM 4049 N N . LEU A 1 502 ? 12.248 2.294 -54.418 1.00 78.38 502 LEU A N 1
ATOM 4050 C CA . LEU A 1 502 ? 10.873 1.832 -54.586 1.00 78.38 502 LEU A CA 1
ATOM 4051 C C . LEU A 1 502 ? 10.742 0.918 -55.815 1.00 78.38 502 LEU A C 1
ATOM 4053 O O . LEU A 1 502 ? 11.403 1.105 -56.837 1.00 78.38 502 LEU A O 1
ATOM 4057 N N . THR A 1 503 ? 9.865 -0.075 -55.712 1.00 79.50 503 THR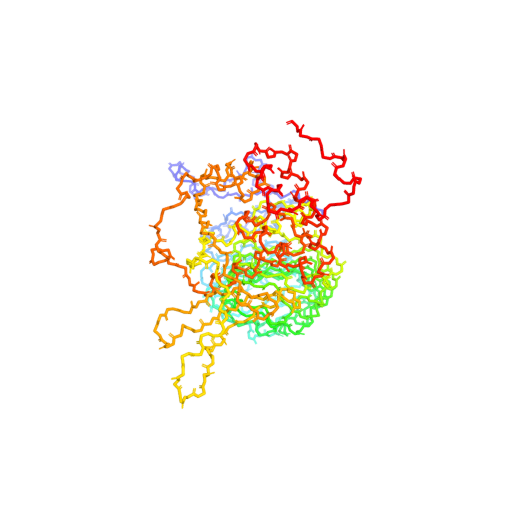 A N 1
ATOM 4058 C CA . THR A 1 503 ? 9.449 -0.930 -56.833 1.00 79.50 503 THR A CA 1
ATOM 4059 C C . THR A 1 503 ? 8.626 -0.136 -57.846 1.00 79.50 503 THR A C 1
ATOM 4061 O O . THR A 1 503 ? 8.083 0.921 -57.527 1.00 79.50 503 THR A O 1
ATOM 4064 N N . ASP A 1 504 ? 8.503 -0.646 -59.070 1.00 72.19 504 ASP A N 1
ATOM 4065 C CA . ASP A 1 504 ? 7.748 0.042 -60.122 1.00 72.19 504 ASP A CA 1
ATOM 4066 C C . ASP A 1 504 ? 6.255 0.187 -59.777 1.00 72.19 504 ASP A C 1
ATOM 4068 O O . ASP A 1 504 ? 5.657 1.214 -60.103 1.00 72.19 504 ASP A O 1
ATOM 4072 N N . ASP A 1 505 ? 5.683 -0.768 -59.039 1.00 71.12 505 ASP A N 1
ATOM 4073 C CA . ASP A 1 505 ? 4.310 -0.695 -58.520 1.00 71.12 505 ASP A CA 1
ATOM 4074 C C . ASP A 1 505 ? 4.172 0.364 -57.410 1.00 71.12 505 ASP A C 1
ATOM 4076 O O . ASP A 1 505 ? 3.238 1.169 -57.424 1.00 71.12 505 ASP A O 1
ATOM 4080 N N . GLU A 1 506 ? 5.137 0.424 -56.480 1.00 76.19 506 GLU A N 1
ATOM 4081 C CA . GLU A 1 506 ? 5.196 1.460 -55.437 1.00 76.19 506 GLU A CA 1
ATOM 4082 C C . GLU A 1 506 ? 5.313 2.855 -56.077 1.00 76.19 506 GLU A C 1
ATOM 4084 O O . GLU A 1 506 ? 4.573 3.760 -55.694 1.00 76.19 506 GLU A O 1
ATOM 4089 N N . LYS A 1 507 ? 6.147 3.019 -57.113 1.00 72.31 507 LYS A N 1
ATOM 4090 C CA . LYS A 1 507 ? 6.285 4.276 -57.870 1.00 72.31 507 LYS A CA 1
ATOM 4091 C C . LYS A 1 507 ? 4.994 4.681 -58.581 1.00 72.31 507 LYS A C 1
ATOM 4093 O O . LYS A 1 507 ? 4.613 5.843 -58.510 1.00 72.31 507 LYS A O 1
ATOM 4098 N N . HIS A 1 508 ? 4.293 3.745 -59.227 1.00 68.94 508 HIS A N 1
ATOM 4099 C CA . HIS A 1 508 ? 3.014 4.028 -59.899 1.00 68.94 508 HIS A CA 1
ATOM 4100 C C . HIS A 1 508 ? 1.897 4.426 -58.924 1.00 68.94 508 HIS A C 1
ATOM 4102 O O . HIS A 1 508 ? 0.944 5.106 -59.316 1.00 68.94 508 HIS A O 1
ATOM 4108 N N . SER A 1 509 ? 2.005 4.012 -57.659 1.00 69.00 509 SER A N 1
ATOM 4109 C CA . SER A 1 509 ? 1.058 4.373 -56.601 1.00 69.00 509 SER A CA 1
ATOM 4110 C C . SER A 1 509 ? 1.308 5.757 -55.984 1.00 69.00 509 SER A C 1
ATOM 4112 O O . SER A 1 509 ? 0.416 6.289 -55.319 1.00 69.00 509 SER A O 1
ATOM 4114 N N . LEU A 1 510 ? 2.468 6.375 -56.246 1.00 73.06 510 LEU A N 1
ATOM 4115 C CA . LEU A 1 510 ? 2.781 7.734 -55.805 1.00 73.06 510 LEU A CA 1
ATOM 4116 C C . LEU A 1 510 ? 1.943 8.746 -56.591 1.00 73.06 510 LEU A C 1
ATOM 4118 O O . LEU A 1 510 ? 2.310 9.177 -57.683 1.00 73.06 510 LEU A O 1
ATOM 4122 N N . LYS A 1 511 ? 0.803 9.149 -56.029 1.00 65.50 511 LYS A N 1
ATOM 4123 C CA . LYS A 1 511 ? 0.040 10.292 -56.532 1.00 65.50 511 LYS A CA 1
ATOM 4124 C C . LYS A 1 511 ? 0.302 11.496 -55.631 1.00 65.50 511 LYS A C 1
ATOM 4126 O O . LYS A 1 511 ? 0.004 11.407 -54.441 1.00 65.50 511 LYS A O 1
ATOM 4131 N N . PRO A 1 512 ? 0.853 12.600 -56.161 1.00 60.53 512 PRO A N 1
ATOM 4132 C CA . PRO A 1 512 ? 0.932 13.835 -55.400 1.00 60.53 512 PRO A CA 1
ATOM 4133 C C . PRO A 1 512 ? -0.489 14.294 -55.048 1.00 60.53 512 PRO A C 1
ATOM 4135 O O . PRO A 1 512 ? -1.352 14.321 -55.929 1.00 60.53 512 PRO A O 1
ATOM 4138 N N . ILE A 1 513 ? -0.723 14.585 -53.766 1.00 53.59 513 ILE A N 1
ATOM 4139 C CA . ILE A 1 513 ? -2.003 15.112 -53.260 1.00 53.59 513 ILE A CA 1
ATOM 4140 C C . ILE A 1 513 ? -2.147 16.584 -53.645 1.00 53.59 513 ILE A C 1
ATOM 4142 O O . ILE A 1 513 ? -1.114 17.300 -53.624 1.00 53.59 513 ILE A O 1
#

Radius of gyration: 34.4 Å; chains: 1; bounding box: 91×49×100 Å